Protein 7ZPY (pdb70)

Organism: NCBI:txid641809

Structure (mmCIF, N/CA/C/O backbone):
data_7ZPY
#
_entry.id   7ZPY
#
_cell.length_a   38.850
_cell.length_b   122.210
_cell.length_c   123.600
_cell.angle_alpha   90.000
_cell.angle_beta   90.000
_cell.angle_gamma   90.000
#
_symmetry.space_group_name_H-M   'P 21 21 21'
#
loop_
_entity.id
_entity.type
_entity.pdbx_description
1 polymer 'Polymerase acidic protein'
2 polymer 'Peptide inhibitor (ASP-TYR-ASN-PRO-TYR-LEU-LEU-TYR-LEU-LYS)'
3 non-polymer METHOXY-ETHOXYL
4 water water
#
loop_
_atom_site.group_PDB
_atom_site.id
_atom_site.type_symbol
_atom_site.label_atom_id
_atom_site.label_alt_id
_atom_site.label_comp_id
_atom_site.label_asym_id
_atom_site.label_entity_id
_atom_site.label_seq_id
_atom_site.pdbx_PDB_ins_code
_atom_site.Cartn_x
_atom_site.Cartn_y
_atom_site.Cartn_z
_atom_site.occupancy
_atom_site.B_iso_or_equiv
_atom_site.auth_seq_id
_atom_site.auth_comp_id
_atom_site.auth_asym_id
_atom_site.auth_atom_id
_atom_site.pdbx_PDB_model_num
ATOM 1 N N . SER A 1 1 ? 18.654 -26.751 60.781 1.00 59.88 256 SER A N 1
ATOM 2 C CA . SER A 1 1 ? 17.916 -25.625 60.144 1.00 56.50 256 SER A CA 1
ATOM 3 C C . SER A 1 1 ? 16.759 -25.191 61.047 1.00 50.85 256 SER A C 1
ATOM 4 O O . SER A 1 1 ? 16.260 -26.036 61.819 1.00 57.66 256 SER A O 1
ATOM 7 N N . ILE A 1 2 ? 16.324 -23.939 60.926 1.00 43.30 257 ILE A N 1
ATOM 8 C CA . ILE A 1 2 ? 15.115 -23.431 61.635 1.00 40.71 257 ILE A CA 1
ATOM 9 C C . ILE A 1 2 ? 13.892 -24.110 61.008 1.00 38.66 257 ILE A C 1
ATOM 10 O O . ILE A 1 2 ? 14.022 -24.637 59.883 1.00 36.53 257 ILE A O 1
ATOM 15 N N . GLU A 1 3 ? 12.771 -24.143 61.736 1.00 34.31 258 GLU A N 1
ATOM 16 C CA A GLU A 1 3 ? 11.495 -24.727 61.248 0.50 35.33 258 GLU A CA 1
ATOM 17 C CA B GLU A 1 3 ? 11.479 -24.703 61.261 0.50 34.86 258 GLU A CA 1
ATOM 18 C C . GLU A 1 3 ? 11.141 -24.051 59.925 1.00 34.94 258 GLU A C 1
ATOM 19 O O . GLU A 1 3 ? 11.310 -22.847 59.790 1.00 34.02 258 GLU A O 1
ATOM 30 N N . PRO A 1 4 ? 10.694 -24.810 58.895 1.00 35.61 259 PRO A N 1
ATOM 31 C CA . PRO A 1 4 ? 10.276 -24.216 57.619 1.00 34.72 259 PRO A CA 1
ATOM 32 C C . PRO A 1 4 ? 9.331 -23.000 57.690 1.00 35.37 259 PRO A C 1
ATOM 33 O O . PRO A 1 4 ? 9.533 -22.084 56.935 1.00 36.58 259 PRO A O 1
ATOM 37 N N . PHE A 1 5 ? 8.352 -22.958 58.601 1.00 35.10 260 PHE A N 1
ATOM 38 C CA . PHE A 1 5 ? 7.417 -21.797 58.690 1.00 33.60 260 PHE A CA 1
ATOM 39 C C . PHE A 1 5 ? 8.161 -20.506 59.078 1.00 33.17 260 PHE A C 1
ATOM 40 O O . PHE A 1 5 ? 7.605 -19.422 58.832 1.00 34.58 260 PHE A O 1
ATOM 48 N N . LEU A 1 6 ? 9.359 -20.592 59.667 1.00 32.46 261 LEU A N 1
ATOM 49 C CA . LEU A 1 6 ? 10.141 -19.398 60.100 1.00 34.64 261 LEU A CA 1
ATOM 50 C C . LEU A 1 6 ? 11.049 -18.886 58.973 1.00 35.33 261 LEU A C 1
ATOM 51 O O . LEU A 1 6 ? 11.590 -17.768 59.115 1.00 33.76 261 LEU A O 1
ATOM 56 N N . ARG A 1 7 ? 11.275 -19.693 57.939 1.00 35.88 262 ARG A N 1
ATOM 57 C CA . ARG A 1 7 ? 12.184 -19.323 56.819 1.00 39.48 262 ARG A CA 1
ATOM 58 C C . ARG A 1 7 ? 11.553 -18.189 56.019 1.00 38.55 262 ARG A C 1
ATOM 59 O O . ARG A 1 7 ? 10.331 -18.245 55.775 1.00 36.39 262 ARG A O 1
ATOM 67 N N . THR A 1 8 ? 12.350 -17.193 55.626 1.00 38.85 263 THR A N 1
ATOM 68 C CA . THR A 1 8 ? 11.780 -15.981 54.984 1.00 39.44 263 THR A CA 1
ATOM 69 C C . THR A 1 8 ? 11.795 -16.169 53.460 1.00 39.61 263 THR A C 1
ATOM 70 O O . THR A 1 8 ? 12.862 -16.456 52.907 1.00 42.62 263 THR A O 1
ATOM 74 N N . THR A 1 9 ? 10.624 -16.017 52.851 1.00 38.05 264 THR A N 1
ATOM 75 C CA . THR A 1 9 ? 10.405 -16.054 51.382 1.00 46.71 264 THR A CA 1
ATOM 76 C C . THR A 1 9 ? 10.375 -14.617 50.866 1.00 42.80 264 THR A C 1
ATOM 77 O O . THR A 1 9 ? 9.479 -13.860 51.221 1.00 40.73 264 THR A O 1
ATOM 81 N N . PRO A 1 10 ? 11.360 -14.185 50.047 1.00 39.43 265 PRO A N 1
ATOM 82 C CA . PRO A 1 10 ? 11.338 -12.834 49.474 1.00 40.27 265 PRO A CA 1
ATOM 83 C C . PRO A 1 10 ? 10.011 -12.537 48.748 1.00 39.48 265 PRO A C 1
ATOM 84 O O . PRO A 1 10 ? 9.607 -13.328 47.922 1.00 38.51 265 PRO A O 1
ATOM 88 N N . ARG A 1 11 ? 9.338 -11.451 49.148 1.00 40.29 266 ARG A N 1
ATOM 89 C CA . ARG A 1 11 ? 8.075 -10.945 48.536 1.00 41.74 266 ARG A CA 1
ATOM 90 C C . ARG A 1 11 ? 8.353 -10.177 47.237 1.00 41.20 266 ARG A C 1
ATOM 91 O O . ARG A 1 11 ? 9.480 -9.776 46.945 1.00 35.35 266 ARG A O 1
ATOM 99 N N . PRO A 1 12 ? 7.328 -9.941 46.391 1.00 42.97 267 PRO A N 1
ATOM 100 C CA . PRO A 1 12 ? 7.516 -9.121 45.188 1.00 40.11 267 PRO A CA 1
ATOM 101 C C . PRO A 1 12 ? 7.950 -7.703 45.559 1.00 37.84 267 PRO A C 1
ATOM 102 O O . PRO A 1 12 ? 7.576 -7.233 46.629 1.00 37.50 267 PRO A O 1
ATOM 106 N N . LEU A 1 13 ? 8.723 -7.057 44.684 1.00 38.02 268 LEU A N 1
ATOM 107 C CA . LEU A 1 13 ? 8.918 -5.587 44.742 1.00 36.38 268 LEU A CA 1
ATOM 108 C C . LEU A 1 13 ? 7.548 -4.913 44.557 1.00 36.10 268 LEU A C 1
ATOM 109 O O . LEU A 1 13 ? 6.754 -5.392 43.733 1.00 34.78 268 LEU A O 1
ATOM 114 N N . ARG A 1 14 ? 7.297 -3.845 45.310 1.00 38.98 269 ARG A N 1
ATOM 115 C CA . ARG A 1 14 ? 6.083 -3.001 45.165 1.00 43.28 269 ARG A CA 1
ATOM 116 C C . ARG A 1 14 ? 6.360 -1.838 44.209 1.00 41.93 269 ARG A C 1
ATOM 117 O O . ARG A 1 14 ? 7.226 -1.013 44.513 1.00 40.04 269 ARG A O 1
ATOM 125 N N . LEU A 1 15 ? 5.637 -1.792 43.094 1.00 46.20 270 LEU A N 1
ATOM 126 C CA . LEU A 1 15 ? 5.692 -0.660 42.129 1.00 48.09 270 LEU A CA 1
ATOM 127 C C . LEU A 1 15 ? 4.623 0.355 42.518 1.00 48.33 270 LEU A C 1
ATOM 128 O O . LEU A 1 15 ? 3.515 -0.030 42.881 1.00 48.18 270 LEU A O 1
ATOM 133 N N . PRO A 1 16 ? 4.900 1.676 42.443 1.00 49.34 271 PRO A N 1
ATOM 134 C CA . PRO A 1 16 ? 3.917 2.677 42.848 1.00 52.07 271 PRO A CA 1
ATOM 135 C C . PRO A 1 16 ? 2.749 2.759 41.855 1.00 50.15 271 PRO A C 1
ATOM 136 O O . PRO A 1 16 ? 2.918 2.413 40.697 1.00 48.41 271 PRO A O 1
ATOM 140 N N . ASP A 1 17 ? 1.575 3.136 42.359 1.00 55.26 272 ASP A N 1
ATOM 141 C CA A ASP A 1 17 ? 0.375 3.390 41.517 0.50 53.29 272 ASP A CA 1
ATOM 142 C CA B ASP A 1 17 ? 0.358 3.399 41.546 0.50 53.76 272 ASP A CA 1
ATOM 143 C C . ASP A 1 17 ? 0.419 4.857 41.083 1.00 53.54 272 ASP A C 1
ATOM 144 O O . ASP A 1 17 ? 1.086 5.651 41.761 1.00 53.69 272 ASP A O 1
ATOM 153 N N . GLY A 1 18 ? -0.255 5.185 39.986 1.00 51.66 273 GLY A N 1
ATOM 154 C CA . GLY A 1 18 ? -0.268 6.560 39.456 1.00 49.52 273 GLY A CA 1
ATOM 155 C C . GLY A 1 18 ? -0.602 6.564 37.972 1.00 46.04 273 GLY A C 1
ATOM 156 O O . GLY A 1 18 ? -0.844 5.513 37.384 1.00 48.15 273 GLY A O 1
ATOM 157 N N . PRO A 1 19 ? -0.669 7.751 37.340 1.00 47.25 274 PRO A N 1
ATOM 158 C CA . PRO A 1 19 ? -0.923 7.837 35.899 1.00 46.61 274 PRO A CA 1
ATOM 159 C C . PRO A 1 19 ? 0.123 7.030 35.111 1.00 41.92 274 PRO A C 1
ATOM 160 O O . PRO A 1 19 ? 1.257 6.961 35.553 1.00 43.37 274 PRO A O 1
ATOM 164 N N . LEU A 1 20 ? -0.251 6.435 33.981 1.00 38.94 275 LEU A N 1
ATOM 165 C CA . LEU A 1 20 ? 0.706 5.677 33.121 1.00 40.06 275 LEU A CA 1
ATOM 166 C C . LEU A 1 20 ? 1.910 6.558 32.743 1.00 37.44 275 LEU A C 1
ATOM 167 O O . LEU A 1 20 ? 1.720 7.783 32.511 1.00 35.04 275 LEU A O 1
ATOM 172 N N . CYS A 1 21 ? 3.118 5.968 32.683 1.00 34.02 276 CYS A N 1
ATOM 173 C CA . CYS A 1 21 ? 4.374 6.719 32.412 1.00 35.65 276 CYS A CA 1
ATOM 174 C C . CYS A 1 21 ? 4.396 7.163 30.932 1.00 33.55 276 CYS A C 1
ATOM 175 O O . CYS A 1 21 ? 3.760 6.485 30.113 1.00 33.31 276 CYS A O 1
ATOM 178 N N . HIS A 1 22 ? 5.165 8.216 30.626 1.00 33.85 277 HIS A N 1
ATOM 179 C CA . HIS A 1 22 ? 5.308 8.860 29.288 1.00 33.06 277 HIS A CA 1
ATOM 180 C C . HIS A 1 22 ? 6.706 8.619 28.691 1.00 35.12 277 HIS A C 1
ATOM 181 O O . HIS A 1 22 ? 7.660 8.391 29.457 1.00 32.69 277 HIS A O 1
ATOM 188 N N . GLN A 1 23 ? 6.834 8.726 27.365 1.00 32.52 278 GLN A N 1
ATOM 189 C CA . GLN A 1 23 ? 8.130 8.583 26.650 1.00 31.41 278 GLN A CA 1
ATOM 190 C C . GLN A 1 23 ? 9.064 9.694 27.128 1.00 29.89 278 GLN A C 1
ATOM 191 O O . GLN A 1 23 ? 8.605 10.833 27.259 1.00 32.52 278 GLN A O 1
ATOM 197 N N . ARG A 1 24 ? 10.326 9.372 27.416 1.00 31.54 279 ARG A N 1
ATOM 198 C CA A ARG A 1 24 ? 11.321 10.370 27.888 0.50 34.68 279 ARG A CA 1
ATOM 199 C CA B ARG A 1 24 ? 11.305 10.408 27.838 0.50 34.01 279 ARG A CA 1
ATOM 200 C C . ARG A 1 24 ? 12.668 10.152 27.182 1.00 34.23 279 ARG A C 1
ATOM 201 O O . ARG A 1 24 ? 13.660 10.712 27.648 1.00 37.84 279 ARG A O 1
ATOM 216 N N . SER A 1 25 ? 12.702 9.370 26.109 1.00 34.48 280 SER A N 1
ATOM 217 C CA . SER A 1 25 ? 13.947 9.187 25.316 1.00 34.24 280 SER A CA 1
ATOM 218 C C . SER A 1 25 ? 14.303 10.525 24.643 1.00 31.89 280 SER A C 1
ATOM 219 O O . SER A 1 25 ? 13.421 11.404 24.567 1.00 33.53 280 SER A O 1
ATOM 222 N N . LYS A 1 26 ? 15.549 10.710 24.196 1.00 30.19 281 LYS A N 1
ATOM 223 C CA . LYS A 1 26 ? 15.995 11.989 23.571 1.00 32.16 281 LYS A CA 1
ATOM 224 C C . LYS A 1 26 ? 15.571 12.015 22.099 1.00 29.80 281 LYS A C 1
ATOM 225 O O . LYS A 1 26 ? 15.594 13.104 21.484 1.00 30.18 281 LYS A O 1
ATOM 231 N N . PHE A 1 27 ? 15.219 10.854 21.568 1.00 31.10 282 PHE A N 1
ATOM 232 C CA . PHE A 1 27 ? 14.705 10.658 20.189 1.00 30.09 282 PHE A CA 1
ATOM 233 C C . PHE A 1 27 ? 13.744 9.475 20.213 1.00 32.77 282 PHE A C 1
ATOM 234 O O . PHE A 1 27 ? 13.742 8.710 21.210 1.00 30.32 282 PHE A O 1
ATOM 242 N N . LEU A 1 28 ? 12.932 9.353 19.162 1.00 29.64 283 LEU A N 1
ATOM 243 C CA . LEU A 1 28 ? 11.979 8.238 18.987 1.00 30.91 283 LEU A CA 1
ATOM 244 C C . LEU A 1 28 ? 12.765 6.939 18.843 1.00 28.44 283 LEU A C 1
ATOM 245 O O . LEU A 1 28 ? 13.900 6.956 18.287 1.00 28.33 283 LEU A O 1
ATOM 250 N N . LEU A 1 29 ? 12.142 5.842 19.269 1.00 29.09 284 LEU A N 1
ATOM 251 C CA . LEU A 1 29 ? 12.731 4.485 19.169 1.00 30.13 284 LEU A CA 1
ATOM 252 C C . LEU A 1 29 ? 11.880 3.665 18.203 1.00 30.85 284 LEU A C 1
ATOM 253 O O . LEU A 1 29 ? 12.036 3.915 17.005 1.00 29.98 284 LEU A O 1
ATOM 258 N N . MET A 1 30 ? 10.969 2.793 18.658 1.00 32.85 285 MET A N 1
ATOM 259 C CA . MET A 1 30 ? 10.165 1.957 17.726 1.00 33.79 285 MET A CA 1
ATOM 260 C C . MET A 1 30 ? 9.333 2.841 16.772 1.00 32.07 285 MET A C 1
ATOM 261 O O . MET A 1 30 ? 8.965 2.341 15.724 1.00 30.20 285 MET A O 1
ATOM 266 N N . ASP A 1 31 ? 9.015 4.086 17.127 1.00 30.62 286 ASP A N 1
ATOM 267 C CA . ASP A 1 31 ? 8.062 4.923 16.348 1.00 31.93 286 ASP A CA 1
ATOM 268 C C . ASP A 1 31 ? 8.767 5.712 15.241 1.00 31.67 286 ASP A C 1
ATOM 269 O O . ASP A 1 31 ? 8.063 6.331 14.441 1.00 31.29 286 ASP A O 1
ATOM 274 N N . ALA A 1 32 ? 10.099 5.686 15.174 1.00 31.57 287 ALA A N 1
ATOM 275 C CA . ALA A 1 32 ? 10.856 6.482 14.184 1.00 30.38 287 ALA A CA 1
ATOM 276 C C . ALA A 1 32 ? 10.438 6.068 12.766 1.00 30.31 287 ALA A C 1
ATOM 277 O O . ALA A 1 32 ? 9.987 4.933 12.543 1.00 32.71 287 ALA A O 1
ATOM 279 N N . LEU A 1 33 ? 10.581 6.974 11.821 1.00 30.17 288 LEU A N 1
ATOM 280 C CA . LEU A 1 33 ? 10.434 6.680 10.378 1.00 29.93 288 LEU A CA 1
ATOM 281 C C . LEU A 1 33 ? 11.596 7.344 9.656 1.00 30.49 288 LEU A C 1
ATOM 282 O O . LEU A 1 33 ? 11.898 8.521 9.980 1.00 30.59 288 LEU A O 1
ATOM 287 N N . LYS A 1 34 ? 12.219 6.589 8.754 1.00 30.94 289 LYS A N 1
ATOM 288 C CA . LYS A 1 34 ? 13.403 6.999 7.965 1.00 32.23 289 LYS A CA 1
ATOM 289 C C . LYS A 1 34 ? 12.943 7.366 6.548 1.00 31.36 289 LYS A C 1
ATOM 290 O O . LYS A 1 34 ? 12.217 6.579 5.951 1.00 28.19 289 LYS A O 1
ATOM 296 N N . LEU A 1 35 ? 13.341 8.534 6.054 1.00 29.13 290 LEU A N 1
ATOM 297 C CA . LEU A 1 35 ? 13.378 8.842 4.604 1.00 29.95 290 LEU A CA 1
ATOM 298 C C . LEU A 1 35 ? 14.825 8.614 4.174 1.00 31.89 290 LEU A C 1
ATOM 299 O O . LEU A 1 35 ? 15.702 9.156 4.856 1.00 29.96 290 LEU A O 1
ATOM 304 N N . SER A 1 36 ? 15.060 7.750 3.178 1.00 33.32 291 SER A N 1
ATOM 305 C CA . SER A 1 36 ? 16.426 7.227 2.888 1.00 33.32 291 SER A CA 1
ATOM 306 C C . SER A 1 36 ? 16.817 7.403 1.414 1.00 37.37 291 SER A C 1
ATOM 307 O O . SER A 1 36 ? 15.927 7.408 0.556 1.00 33.93 291 SER A O 1
ATOM 310 N N . ILE A 1 37 ? 18.122 7.544 1.170 1.00 37.50 292 ILE A N 1
ATOM 311 C CA . ILE A 1 37 ? 18.743 7.606 -0.189 1.00 42.81 292 ILE A CA 1
ATOM 312 C C . ILE A 1 37 ? 19.837 6.545 -0.236 1.00 43.00 292 ILE A C 1
ATOM 313 O O . ILE A 1 37 ? 20.467 6.263 0.806 1.00 39.01 292 ILE A O 1
ATOM 318 N N . GLU A 1 38 ? 20.073 6.012 -1.424 1.00 48.88 293 GLU A N 1
ATOM 319 C CA . GLU A 1 38 ? 21.145 5.027 -1.674 1.00 54.57 293 GLU A CA 1
ATOM 320 C C . GLU A 1 38 ? 22.425 5.801 -2.003 1.00 51.30 293 GLU A C 1
ATOM 321 O O . GLU A 1 38 ? 22.397 6.602 -2.944 1.00 54.81 293 GLU A O 1
ATOM 327 N N . ASP A 1 39 ? 23.470 5.627 -1.192 1.00 55.78 294 ASP A N 1
ATOM 328 C CA . ASP A 1 39 ? 24.728 6.414 -1.273 1.00 60.05 294 ASP A CA 1
ATOM 329 C C . ASP A 1 39 ? 25.452 6.063 -2.566 1.00 64.32 294 ASP A C 1
ATOM 330 O O . ASP A 1 39 ? 25.451 4.905 -2.982 1.00 56.47 294 ASP A O 1
ATOM 335 N N . PRO A 1 40 ? 26.133 7.036 -3.210 1.00 75.46 295 PRO A N 1
ATOM 336 C CA . PRO A 1 40 ? 27.045 6.719 -4.308 1.00 81.34 295 PRO A CA 1
ATOM 337 C C . PRO A 1 40 ? 28.146 5.770 -3.807 1.00 84.38 295 PRO A C 1
ATOM 338 O O . PRO A 1 40 ? 28.452 5.796 -2.619 1.00 81.30 295 PRO A O 1
ATOM 342 N N . SER A 1 41 ? 28.709 4.943 -4.692 1.00 89.26 296 SER A N 1
ATOM 343 C CA . SER A 1 41 ? 29.877 4.083 -4.352 1.00 91.90 296 SER A CA 1
ATOM 344 C C . SER A 1 41 ? 31.066 4.986 -3.981 1.00 95.61 296 SER A C 1
ATOM 345 O O . SER A 1 41 ? 31.246 6.031 -4.652 1.00 94.17 296 SER A O 1
ATOM 347 N N . HIS A 1 42 ? 31.821 4.616 -2.936 1.00 93.36 297 HIS A N 1
ATOM 348 C CA . HIS A 1 42 ? 33.027 5.336 -2.433 1.00 91.60 297 HIS A CA 1
ATOM 349 C C . HIS A 1 42 ? 32.636 6.725 -1.909 1.00 87.12 297 HIS A C 1
ATOM 350 O O . HIS A 1 42 ? 33.474 7.632 -1.964 1.00 90.95 297 HIS A O 1
ATOM 357 N N . GLU A 1 43 ? 31.409 6.893 -1.413 1.00 87.31 298 GLU A N 1
ATOM 358 C CA . GLU A 1 43 ? 30.854 8.228 -1.054 1.00 86.78 298 GLU A CA 1
ATOM 359 C C . GLU A 1 43 ? 31.624 8.809 0.139 1.00 83.23 298 GLU A C 1
ATOM 360 O O . GLU A 1 43 ? 32.267 9.866 -0.035 1.00 90.55 298 GLU A O 1
ATOM 362 N N . GLY A 1 44 ? 31.554 8.135 1.291 1.00 72.47 299 GLY A N 1
ATOM 363 C CA . GLY A 1 44 ? 31.990 8.657 2.604 1.00 71.00 299 GLY A CA 1
ATOM 364 C C . GLY A 1 44 ? 30.835 9.287 3.368 1.00 67.77 299 GLY A C 1
ATOM 365 O O . GLY A 1 44 ? 29.699 8.772 3.261 1.00 70.47 299 GLY A O 1
ATOM 366 N N . GLU A 1 45 ? 31.103 10.354 4.125 1.00 61.84 300 GLU A N 1
ATOM 367 C CA . GLU A 1 45 ? 30.044 11.170 4.785 1.00 67.44 300 GLU A CA 1
ATOM 368 C C . GLU A 1 45 ? 29.823 12.434 3.942 1.00 66.12 300 GLU A C 1
ATOM 369 O O . GLU A 1 45 ? 30.818 13.139 3.649 1.00 62.78 300 GLU A O 1
ATOM 375 N N . GLY A 1 46 ? 28.575 12.680 3.527 1.00 62.04 301 GLY A N 1
ATOM 376 C CA . GLY A 1 46 ? 28.176 13.889 2.781 1.00 57.08 301 GLY A CA 1
ATOM 377 C C . GLY A 1 46 ? 27.968 15.064 3.720 1.00 51.43 301 GLY A C 1
ATOM 378 O O . GLY A 1 46 ? 28.189 14.905 4.930 1.00 49.24 301 GLY A O 1
ATOM 379 N N . ILE A 1 47 ? 27.549 16.202 3.171 1.00 47.29 302 ILE A N 1
ATOM 380 C CA . ILE A 1 47 ? 27.140 17.421 3.928 1.00 43.98 302 ILE A CA 1
ATOM 381 C C . ILE A 1 47 ? 25.764 17.114 4.516 1.00 41.32 302 ILE A C 1
ATOM 382 O O . ILE A 1 47 ? 24.858 16.780 3.760 1.00 35.57 302 ILE A O 1
ATOM 387 N N . PRO A 1 48 ? 25.573 17.120 5.856 1.00 37.21 303 PRO A N 1
ATOM 388 C CA . PRO A 1 48 ? 24.309 16.679 6.448 1.00 36.48 303 PRO A CA 1
ATOM 389 C C . PRO A 1 48 ? 23.042 17.319 5.863 1.00 33.12 303 PRO A C 1
ATOM 390 O O . PRO A 1 48 ? 22.100 16.602 5.606 1.00 32.46 303 PRO A O 1
ATOM 394 N N . LEU A 1 49 ? 23.042 18.633 5.661 1.00 32.88 304 LEU A N 1
ATOM 395 C CA . LEU A 1 49 ? 21.851 19.376 5.151 1.00 32.22 304 LEU A CA 1
ATOM 396 C C . LEU A 1 49 ? 21.558 19.013 3.684 1.00 34.36 304 LEU A C 1
ATOM 397 O O . LEU A 1 49 ? 20.353 19.056 3.291 1.00 35.35 304 LEU A O 1
ATOM 402 N N . TYR A 1 50 ? 22.588 18.664 2.913 1.00 34.26 305 TYR A N 1
ATOM 403 C CA . TYR A 1 50 ? 22.485 18.212 1.497 1.00 37.42 305 TYR A CA 1
ATOM 404 C C . TYR A 1 50 ? 21.851 16.820 1.489 1.00 32.96 305 TYR A C 1
ATOM 405 O O . TYR A 1 50 ? 20.940 16.582 0.695 1.00 35.38 305 TYR A O 1
ATOM 414 N N . ASP A 1 51 ? 22.316 15.927 2.362 1.00 32.15 306 ASP A N 1
ATOM 415 C CA . ASP A 1 51 ? 21.718 14.572 2.500 1.00 34.52 306 ASP A CA 1
ATOM 416 C C . ASP A 1 51 ? 20.257 14.703 2.962 1.00 33.42 306 ASP A C 1
ATOM 417 O O . ASP A 1 51 ? 19.405 14.013 2.381 1.00 33.85 306 ASP A O 1
ATOM 422 N N . ALA A 1 52 ? 19.982 15.592 3.923 1.00 31.40 307 ALA A N 1
ATOM 423 C CA . ALA A 1 52 ? 18.637 15.831 4.497 1.00 32.11 307 ALA A CA 1
ATOM 424 C C . ALA A 1 52 ? 17.646 16.176 3.379 1.00 30.87 307 ALA A C 1
ATOM 425 O O . ALA A 1 52 ? 16.570 15.557 3.309 1.00 32.79 307 ALA A O 1
ATOM 427 N N . ILE A 1 53 ? 18.000 17.131 2.526 1.00 31.44 308 ILE A N 1
ATOM 428 C CA . ILE A 1 53 ? 17.126 17.603 1.415 1.00 31.89 308 ILE A CA 1
ATOM 429 C C . ILE A 1 53 ? 16.918 16.448 0.425 1.00 31.25 308 ILE A C 1
ATOM 430 O O . ILE A 1 53 ? 15.744 16.180 0.072 1.00 31.51 308 ILE A O 1
ATOM 435 N N . LYS A 1 54 ? 17.985 15.735 0.051 1.00 30.72 309 LYS A N 1
ATOM 436 C CA . LYS A 1 54 ? 17.905 14.547 -0.862 1.00 31.99 309 LYS A CA 1
ATOM 437 C C . LYS A 1 54 ? 16.938 13.507 -0.286 1.00 32.56 309 LYS A C 1
ATOM 438 O O . LYS A 1 54 ? 16.065 13.004 -1.048 1.00 30.51 309 LYS A O 1
ATOM 444 N N . CYS A 1 55 ? 17.072 13.184 1.004 1.00 31.18 310 CYS A N 1
ATOM 445 C CA . CYS A 1 55 ? 16.162 12.232 1.698 1.00 31.94 310 CYS A CA 1
ATOM 446 C C . CYS A 1 55 ? 14.722 12.736 1.625 1.00 30.40 310 CYS A C 1
ATOM 447 O O . CYS A 1 55 ? 13.829 11.926 1.306 1.00 31.60 310 CYS A O 1
ATOM 450 N N . MET A 1 56 ? 14.482 14.024 1.870 1.00 31.17 311 MET A N 1
ATOM 451 C CA . MET A 1 56 ? 13.095 14.557 1.869 1.00 29.31 311 MET A CA 1
ATOM 452 C C . MET A 1 56 ? 12.473 14.468 0.459 1.00 32.35 311 MET A C 1
ATOM 453 O O . MET A 1 56 ? 11.234 14.238 0.354 1.00 30.20 311 MET A O 1
ATOM 458 N N . LYS A 1 57 ? 13.285 14.551 -0.596 1.00 29.08 312 LYS A N 1
ATOM 459 C CA . LYS A 1 57 ? 12.780 14.530 -2.000 1.00 32.50 312 LYS A CA 1
ATOM 460 C C . LYS A 1 57 ? 12.345 13.102 -2.387 1.00 33.65 312 LYS A C 1
ATOM 461 O O . LYS A 1 57 ? 11.628 12.960 -3.397 1.00 35.13 312 LYS A O 1
ATOM 467 N N . THR A 1 58 ? 12.744 12.070 -1.631 1.00 32.10 313 THR A N 1
ATOM 468 C CA . THR A 1 58 ? 12.290 10.671 -1.870 1.00 32.49 313 THR A CA 1
ATOM 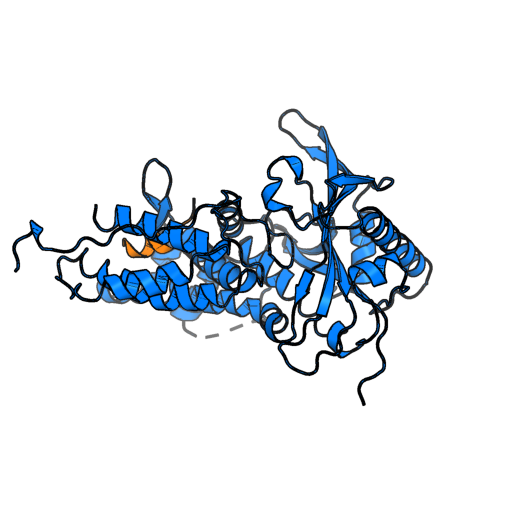469 C C . THR A 1 58 ? 10.858 10.464 -1.379 1.00 32.50 313 THR A C 1
ATOM 470 O O . THR A 1 58 ? 10.308 9.395 -1.678 1.00 34.69 313 THR A O 1
ATOM 474 N N . PHE A 1 59 ? 10.313 11.398 -0.597 1.00 34.86 314 PHE A N 1
ATOM 475 C CA . PHE A 1 59 ? 8.892 11.391 -0.153 1.00 32.58 314 PHE A CA 1
ATOM 476 C C . PHE A 1 59 ? 8.051 12.259 -1.086 1.00 32.29 314 PHE A C 1
ATOM 477 O O . PHE A 1 59 ? 8.348 13.452 -1.225 1.00 31.38 314 PHE A O 1
ATOM 485 N N . PHE A 1 60 ? 6.971 11.699 -1.644 1.00 33.39 315 PHE A N 1
ATOM 486 C CA . PHE A 1 60 ? 6.173 12.354 -2.710 1.00 32.74 315 PHE A CA 1
ATOM 487 C C . PHE A 1 60 ? 4.837 12.887 -2.181 1.00 32.95 315 PHE A C 1
ATOM 488 O O . PHE A 1 60 ? 4.045 13.353 -2.997 1.00 29.31 315 PHE A O 1
ATOM 496 N N . GLY A 1 61 ? 4.597 12.867 -0.864 1.00 31.18 316 GLY A N 1
ATOM 497 C CA . GLY A 1 61 ? 3.257 13.139 -0.333 1.00 31.80 316 GLY A CA 1
ATOM 498 C C . GLY A 1 61 ? 3.194 14.286 0.653 1.00 32.23 316 GLY A C 1
ATOM 499 O O . GLY A 1 61 ? 2.196 14.347 1.394 1.00 32.31 316 GLY A O 1
ATOM 500 N N . TRP A 1 62 ? 4.181 15.175 0.646 1.00 32.87 317 TRP A N 1
ATOM 501 C CA . TRP A 1 62 ? 4.184 16.377 1.515 1.00 31.76 317 TRP A CA 1
ATOM 502 C C . TRP A 1 62 ? 2.892 17.167 1.305 1.00 33.31 317 TRP A C 1
ATOM 503 O O . TRP A 1 62 ? 2.487 17.318 0.148 1.00 33.69 317 TRP A O 1
ATOM 514 N N . LYS A 1 63 ? 2.332 17.716 2.381 1.00 30.29 318 LYS A N 1
ATOM 515 C CA . LYS A 1 63 ? 1.142 18.599 2.318 1.00 32.32 318 LYS A CA 1
ATOM 516 C C . LYS A 1 63 ? 1.271 19.693 3.389 1.00 35.33 318 LYS A C 1
ATOM 517 O O . LYS A 1 63 ? 2.199 19.605 4.248 1.00 35.53 318 LYS A O 1
ATOM 523 N N . GLU A 1 64 ? 0.381 20.685 3.347 1.00 31.33 319 GLU A N 1
ATOM 524 C CA . GLU A 1 64 ? 0.273 21.755 4.371 1.00 34.75 319 GLU A CA 1
ATOM 525 C C . GLU A 1 64 ? 0.204 21.116 5.758 1.00 31.69 319 GLU A C 1
ATOM 526 O O . GLU A 1 64 ? -0.671 20.285 6.015 1.00 30.51 319 GLU A O 1
ATOM 532 N N . PRO A 1 65 ? 1.126 21.443 6.686 1.00 33.52 320 PRO A N 1
ATOM 533 C CA . PRO A 1 65 ? 1.082 20.850 8.027 1.00 33.30 320 PRO A CA 1
ATOM 534 C C . PRO A 1 65 ? -0.087 21.359 8.886 1.00 31.41 320 PRO A C 1
ATOM 535 O O . PRO A 1 65 ? -0.478 22.531 8.757 1.00 30.20 320 PRO A O 1
ATOM 539 N N . ASN A 1 66 ? -0.626 20.469 9.727 1.00 32.87 321 ASN A N 1
ATOM 540 C CA . ASN A 1 66 ? -1.671 20.797 10.731 1.00 31.82 321 ASN A CA 1
ATOM 541 C C . ASN A 1 66 ? -1.408 20.076 12.061 1.00 31.09 321 ASN A C 1
ATOM 542 O O . ASN A 1 66 ? -0.936 18.932 12.065 1.00 35.14 321 AS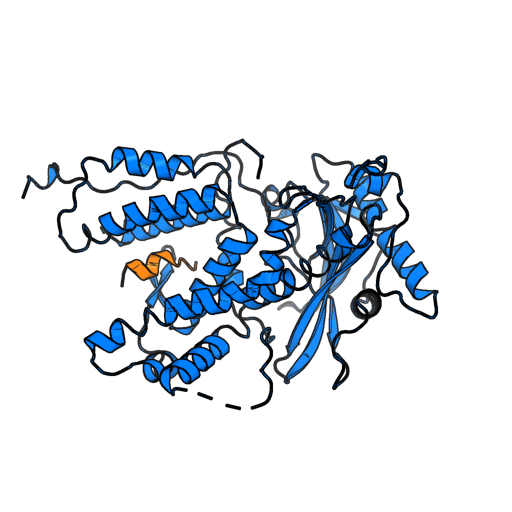N A O 1
ATOM 547 N N . ILE A 1 67 ? -1.757 20.737 13.157 1.00 30.60 322 ILE A N 1
ATOM 548 C CA . ILE A 1 67 ? -1.787 20.135 14.517 1.00 28.81 322 ILE A CA 1
ATOM 549 C C . ILE A 1 67 ? -2.874 19.064 14.567 1.00 31.49 322 ILE A C 1
ATOM 550 O O . ILE A 1 67 ? -4.051 19.390 14.297 1.00 29.72 322 ILE A O 1
ATOM 555 N N . VAL A 1 68 ? -2.532 17.831 14.944 1.00 29.21 323 VAL A N 1
ATOM 556 C CA . VAL A 1 68 ? -3.556 16.758 15.121 1.00 29.47 323 VAL A CA 1
ATOM 557 C C . VAL A 1 68 ? -3.543 16.238 16.559 1.00 31.86 323 VAL A C 1
ATOM 558 O O . VAL A 1 68 ? -4.530 15.599 16.926 1.00 30.51 323 VAL A O 1
ATOM 562 N N . LYS A 1 69 ? -2.490 16.491 17.348 1.00 30.24 324 LYS A N 1
ATOM 563 C CA . LYS A 1 69 ? -2.485 16.100 18.787 1.00 30.43 324 LYS A CA 1
ATOM 564 C C . LYS A 1 69 ? -1.767 17.184 19.582 1.00 32.16 324 LYS A C 1
ATOM 565 O O . LYS A 1 69 ? -0.521 17.231 19.642 1.00 30.50 324 LYS A O 1
ATOM 571 N N . PRO A 1 70 ? -2.521 18.126 20.187 1.00 29.34 325 PRO A N 1
ATOM 572 C CA . PRO A 1 70 ? -1.884 19.201 20.936 1.00 30.96 325 PRO A CA 1
ATOM 573 C C . PRO A 1 70 ? -1.004 18.667 22.079 1.00 32.39 325 PRO A C 1
ATOM 574 O O . PRO A 1 70 ? -1.336 17.662 22.699 1.00 31.89 325 PRO A O 1
ATOM 578 N N . HIS A 1 71 ? 0.100 19.368 22.319 1.00 32.14 326 HIS A N 1
ATOM 579 C CA . HIS A 1 71 ? 0.846 19.342 23.592 1.00 35.38 326 HIS A CA 1
ATOM 580 C C . HIS A 1 71 ? 0.022 20.105 24.642 1.00 35.29 326 HIS A C 1
ATOM 581 O O . HIS A 1 71 ? -0.206 21.318 24.461 1.00 35.10 326 HIS A O 1
ATOM 588 N N . GLU A 1 72 ? -0.441 19.407 25.676 1.00 39.53 327 GLU A N 1
ATOM 589 C CA . GLU A 1 72 ? -1.353 19.962 26.717 1.00 43.27 327 GLU A CA 1
ATOM 590 C C . GLU A 1 72 ? -0.676 21.152 27.406 1.00 42.05 327 GLU A C 1
ATOM 591 O O . GLU A 1 72 ? -1.348 22.172 27.578 1.00 43.38 327 GLU A O 1
ATOM 597 N N . LYS A 1 73 ? 0.622 21.069 27.715 1.00 43.18 328 LYS A N 1
ATOM 598 C CA . LYS A 1 73 ? 1.334 22.129 28.487 1.00 44.30 328 LYS A CA 1
ATOM 599 C C . LYS A 1 73 ? 2.180 23.029 27.573 1.00 50.93 328 LYS A C 1
ATOM 600 O O . LYS A 1 73 ? 3.210 23.572 28.065 1.00 56.48 328 LYS A O 1
ATOM 603 N N . GLY A 1 74 ? 1.778 23.213 26.309 1.00 45.06 329 GLY A N 1
ATOM 604 C CA . GLY A 1 74 ? 2.572 23.974 25.327 1.00 41.50 329 GLY A CA 1
ATOM 605 C C . GLY A 1 74 ? 1.738 25.000 24.592 1.00 38.74 329 GLY A C 1
ATOM 606 O O . GLY A 1 74 ? 0.515 24.987 24.737 1.00 39.17 329 GLY A O 1
ATOM 607 N N . ILE A 1 75 ? 2.405 25.877 23.846 1.00 39.23 330 ILE A N 1
ATOM 608 C CA . ILE A 1 75 ? 1.782 26.827 22.879 1.00 38.59 330 ILE A CA 1
ATOM 609 C C . ILE A 1 75 ? 1.869 26.170 21.496 1.00 35.17 330 ILE A C 1
ATOM 610 O O . ILE A 1 75 ? 2.919 26.244 20.850 1.00 34.24 330 ILE A O 1
ATOM 615 N N . ASN A 1 76 ? 0.803 25.484 21.096 1.00 30.01 331 ASN A N 1
ATOM 616 C CA . ASN A 1 76 ? 0.816 24.546 19.946 1.00 31.91 331 ASN A CA 1
ATOM 617 C C . ASN A 1 76 ? 1.072 25.283 18.627 1.00 32.47 331 ASN A C 1
ATOM 618 O O . ASN A 1 76 ? 1.809 24.753 17.784 1.00 32.37 331 ASN A O 1
ATOM 623 N N . PRO 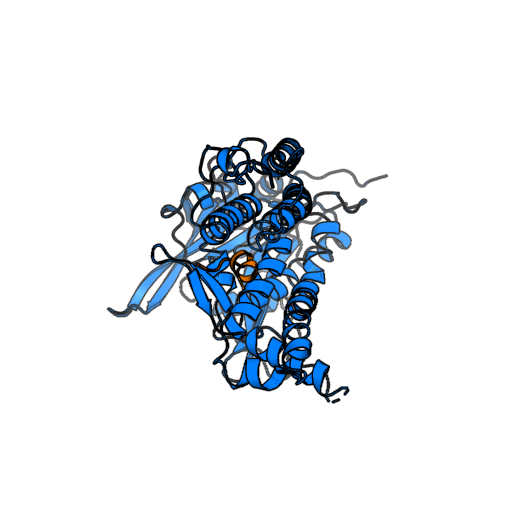A 1 77 ? 0.551 26.514 18.389 1.00 35.76 332 PRO A N 1
ATOM 624 C CA . PRO A 1 77 ? 0.895 27.253 17.164 1.00 33.85 332 PRO A CA 1
ATOM 625 C C . PRO A 1 77 ? 2.411 27.498 17.030 1.00 31.81 332 PRO A C 1
ATOM 626 O O . PRO A 1 77 ? 2.908 27.569 15.916 1.00 30.75 332 PRO A O 1
ATOM 630 N N . ASN A 1 78 ? 3.143 27.598 18.140 1.00 28.96 333 ASN A N 1
ATOM 631 C CA . ASN A 1 78 ? 4.620 27.795 18.057 1.00 29.54 333 ASN A CA 1
ATOM 632 C C . ASN A 1 78 ? 5.312 26.558 17.454 1.00 28.43 333 ASN A C 1
ATOM 633 O O . ASN A 1 78 ? 6.323 26.747 16.750 1.00 29.82 333 ASN A O 1
ATOM 638 N N . TYR A 1 79 ? 4.831 25.346 17.742 1.00 30.20 334 TYR A N 1
ATOM 639 C CA . TYR A 1 79 ? 5.394 24.086 17.190 1.00 31.04 334 TYR A CA 1
ATOM 640 C C . TYR A 1 79 ? 5.130 24.046 15.684 1.00 30.21 334 TYR A C 1
ATOM 641 O O . TYR A 1 79 ? 6.028 23.693 14.928 1.00 29.01 334 TYR A O 1
ATOM 650 N N . LEU A 1 80 ? 3.899 24.368 15.280 1.00 28.92 335 LEU A N 1
ATOM 651 C CA . LEU A 1 80 ? 3.498 24.389 13.853 1.00 32.13 335 LEU A CA 1
ATOM 652 C C . LEU A 1 80 ? 4.345 25.435 13.113 1.00 32.57 335 LEU A C 1
ATOM 653 O O . LEU A 1 80 ? 4.883 25.100 12.045 1.00 32.96 335 LEU A O 1
ATOM 658 N N . MET A 1 81 ? 4.533 26.624 13.692 1.00 32.93 336 MET A N 1
ATOM 659 C CA . MET A 1 81 ? 5.334 27.699 13.062 1.00 35.61 336 MET A CA 1
ATOM 660 C C . MET A 1 81 ? 6.804 27.265 12.990 1.00 32.57 336 MET A C 1
ATOM 661 O O . MET A 1 81 ? 7.451 27.585 11.997 1.00 31.75 336 MET A O 1
ATOM 666 N N . ALA A 1 82 ? 7.305 26.555 13.998 1.00 30.46 337 ALA A N 1
ATOM 667 C CA . ALA A 1 82 ? 8.710 26.103 14.036 1.00 29.56 337 ALA A CA 1
ATOM 668 C C . ALA A 1 82 ? 8.972 25.173 12.842 1.00 30.14 337 ALA A C 1
ATOM 669 O O . ALA A 1 82 ? 10.010 25.331 12.188 1.00 32.37 337 ALA A O 1
ATOM 671 N N . TRP A 1 83 ? 8.088 24.220 12.600 1.00 27.96 338 TRP A N 1
ATOM 672 C CA . TRP A 1 83 ? 8.206 23.267 11.466 1.00 29.83 338 TRP A CA 1
ATOM 673 C C . TRP A 1 83 ? 8.148 24.033 10.143 1.00 28.11 338 TRP A C 1
ATOM 674 O O . TRP A 1 83 ? 8.998 23.756 9.296 1.00 30.59 338 TRP A O 1
ATOM 685 N N . LYS A 1 84 ? 7.211 24.974 9.977 1.00 31.23 339 LYS A N 1
ATOM 686 C CA A LYS A 1 84 ? 7.099 25.766 8.722 0.50 31.71 339 LYS A CA 1
ATOM 687 C CA B LYS A 1 84 ? 7.100 25.761 8.718 0.50 31.36 339 LYS A CA 1
ATOM 688 C C . LYS A 1 84 ? 8.394 26.564 8.504 1.00 30.44 339 LYS A C 1
ATOM 689 O O . LYS A 1 84 ? 8.787 26.732 7.342 1.00 30.26 339 LYS A O 1
ATOM 700 N N . GLN A 1 85 ? 9.013 27.054 9.583 1.00 28.15 340 GLN A N 1
ATOM 701 C CA . GLN A 1 85 ? 10.301 27.806 9.523 1.00 31.16 340 GLN A CA 1
ATOM 702 C C . GLN A 1 85 ? 11.442 26.876 9.094 1.00 29.76 340 GLN A C 1
ATOM 703 O O . GLN A 1 85 ? 12.310 27.321 8.268 1.00 27.35 340 GLN A O 1
ATOM 709 N N . VAL A 1 86 ? 11.468 25.628 9.586 1.00 27.53 341 VAL A N 1
ATOM 710 C CA . VAL A 1 86 ? 12.499 24.640 9.153 1.00 28.63 341 VAL A CA 1
ATOM 711 C C . VAL A 1 86 ? 12.341 24.465 7.636 1.00 28.71 341 VAL A C 1
ATOM 712 O O . VAL A 1 86 ? 13.348 24.559 6.942 1.00 26.88 341 VAL A O 1
ATOM 716 N N . LEU A 1 87 ? 11.117 24.296 7.122 1.00 26.93 342 LEU A N 1
ATOM 717 C CA . LEU A 1 87 ? 10.910 24.073 5.660 1.00 28.92 342 LEU A CA 1
ATOM 718 C C . LEU A 1 87 ? 11.336 25.323 4.877 1.00 29.69 342 LEU A C 1
ATOM 719 O O . LEU A 1 87 ? 11.889 25.162 3.798 1.00 31.66 342 LEU A O 1
ATOM 724 N N . ALA A 1 88 ? 11.034 26.521 5.379 1.00 30.21 343 ALA A N 1
ATOM 725 C CA . ALA A 1 88 ? 11.387 27.791 4.702 1.00 30.68 343 ALA A CA 1
ATOM 726 C C . ALA A 1 88 ? 12.911 27.944 4.689 1.00 31.07 343 ALA A C 1
ATOM 727 O O . ALA A 1 88 ? 13.468 28.352 3.646 1.00 32.21 343 ALA A O 1
ATOM 729 N N . GLU A 1 89 ? 13.593 27.569 5.770 1.00 30.68 344 GLU A N 1
ATOM 730 C CA . GLU A 1 89 ? 15.075 27.706 5.831 1.00 31.60 344 GLU A CA 1
ATOM 731 C C . GLU A 1 89 ? 15.746 26.649 4.948 1.00 32.82 344 GLU A C 1
ATOM 732 O O . GLU A 1 89 ? 16.821 26.966 4.383 1.00 30.51 344 GLU A O 1
ATOM 738 N N . LEU A 1 90 ? 15.190 25.439 4.840 1.00 30.74 345 LEU A N 1
ATOM 739 C CA . LEU A 1 90 ? 15.733 24.414 3.905 1.00 32.32 345 LEU A CA 1
ATOM 740 C C . LEU A 1 90 ? 15.560 24.923 2.469 1.00 32.30 345 LEU A C 1
ATOM 741 O O . LEU A 1 90 ? 16.475 24.742 1.672 1.00 30.11 345 LEU A O 1
ATOM 746 N N . GLN A 1 91 ? 14.435 25.564 2.160 1.00 30.72 346 GLN A N 1
ATOM 747 C CA . GLN A 1 91 ? 14.229 26.181 0.816 1.00 33.38 346 GLN A CA 1
ATOM 748 C C . GLN A 1 91 ? 15.299 27.254 0.557 1.00 35.01 346 GLN A C 1
ATOM 749 O O . GLN A 1 91 ? 15.833 27.296 -0.584 1.00 36.47 346 GLN A O 1
ATOM 755 N N . ASP A 1 92 ? 15.601 28.113 1.537 1.00 33.56 347 ASP A N 1
ATOM 756 C CA . ASP A 1 92 ? 16.671 29.138 1.386 1.00 36.96 347 ASP A CA 1
ATOM 757 C C . ASP A 1 92 ? 18.012 28.432 1.128 1.00 36.56 347 ASP A C 1
ATOM 758 O O . ASP A 1 92 ? 18.770 28.919 0.288 1.00 36.30 347 ASP A O 1
ATOM 763 N N . ILE A 1 93 ? 18.286 27.307 1.791 1.00 34.88 348 ILE A N 1
ATOM 764 C CA . ILE A 1 93 ? 19.541 26.522 1.587 1.00 39.64 348 ILE A CA 1
ATOM 765 C C . ILE A 1 93 ? 19.559 25.966 0.152 1.00 38.22 348 ILE A C 1
ATOM 766 O O . ILE A 1 93 ? 20.639 25.941 -0.474 1.00 38.50 348 ILE A O 1
ATOM 771 N N . GLU A 1 94 ? 18.414 25.470 -0.311 1.00 39.17 349 GLU A N 1
ATOM 772 C CA . GLU A 1 94 ? 18.250 24.839 -1.647 1.00 42.01 349 GLU A CA 1
ATOM 773 C C . GLU A 1 94 ? 18.520 25.884 -2.738 1.00 44.19 349 GLU A C 1
ATOM 774 O O . GLU A 1 94 ? 19.116 25.517 -3.763 1.00 49.16 349 GLU A O 1
ATOM 780 N N . ASN A 1 95 ? 18.120 27.137 -2.498 1.00 43.39 350 ASN A N 1
ATOM 781 C CA . ASN A 1 95 ? 18.261 28.288 -3.433 1.00 45.49 350 ASN A CA 1
ATOM 782 C C . ASN A 1 95 ? 19.708 28.798 -3.540 1.00 49.47 350 ASN A C 1
ATOM 783 O O . ASN A 1 95 ? 19.931 29.653 -4.396 1.00 54.27 350 ASN A O 1
ATOM 788 N N . GLU A 1 96 ? 20.650 28.321 -2.722 1.00 54.40 351 GLU A N 1
ATOM 789 C CA A GLU A 1 96 ? 22.090 28.721 -2.751 0.50 55.91 351 GLU A CA 1
ATOM 790 C CA B GLU A 1 96 ? 22.069 28.756 -2.834 0.50 54.42 351 GLU A CA 1
ATOM 791 C C . GLU A 1 96 ? 22.909 27.615 -3.428 1.00 57.56 351 GLU A C 1
ATOM 792 O O . GLU A 1 96 ? 22.634 26.430 -3.135 1.00 58.72 351 GLU A O 1
ATOM 803 N N . GLU A 1 97 ? 23.880 27.984 -4.268 1.00 61.46 352 GLU A N 1
ATOM 804 C CA . GLU A 1 97 ? 24.710 27.022 -5.049 1.00 59.67 352 GLU A CA 1
ATOM 805 C C . GLU A 1 97 ? 25.440 26.071 -4.093 1.00 60.01 352 GLU A C 1
ATOM 806 O O . GLU A 1 97 ? 25.532 24.872 -4.404 1.00 65.48 352 GLU A O 1
ATOM 812 N N . LYS A 1 98 ? 25.925 26.595 -2.969 1.00 57.54 353 LYS A N 1
ATOM 813 C CA . LYS A 1 98 ? 26.828 25.894 -2.020 1.00 59.71 353 LYS A CA 1
ATOM 814 C C . LYS A 1 98 ? 26.026 25.575 -0.754 1.00 54.53 353 LYS A C 1
ATOM 815 O O . LYS A 1 98 ? 25.526 26.533 -0.136 1.00 51.60 353 LYS A O 1
ATOM 821 N N . ILE A 1 99 ? 25.881 24.289 -0.408 1.00 49.20 354 ILE A N 1
ATOM 822 C CA . ILE A 1 99 ? 25.214 23.851 0.856 1.00 47.12 354 ILE A CA 1
ATOM 823 C C . ILE A 1 99 ? 26.221 23.980 1.994 1.00 45.09 354 ILE A C 1
ATOM 824 O O . ILE A 1 99 ? 27.288 23.364 1.951 1.00 43.24 354 ILE A O 1
ATOM 829 N N . PRO A 1 100 ? 25.891 24.725 3.070 1.00 41.22 355 PRO A N 1
ATOM 830 C CA . PRO A 1 100 ? 26.823 24.908 4.175 1.00 40.33 355 PRO A CA 1
ATOM 831 C C . PRO A 1 100 ? 26.904 23.671 5.082 1.00 39.64 355 PRO A C 1
ATOM 832 O O . PRO A 1 100 ? 25.963 22.894 5.153 1.00 36.99 355 PRO A O 1
ATOM 836 N N . ARG A 1 101 ? 28.044 23.533 5.756 1.00 34.62 356 ARG A N 1
ATOM 837 C CA . ARG A 1 101 ? 28.322 22.469 6.756 1.00 38.06 356 ARG A CA 1
ATOM 838 C C . ARG A 1 101 ? 27.430 22.645 8.000 1.00 36.06 356 ARG A C 1
ATOM 839 O O . ARG A 1 101 ? 27.102 21.642 8.650 1.00 35.96 356 ARG A O 1
ATOM 847 N N . THR A 1 102 ? 27.113 23.884 8.375 1.00 37.64 357 THR A N 1
ATOM 848 C CA . THR A 1 102 ? 26.144 24.182 9.470 1.00 39.94 357 THR A CA 1
ATOM 849 C C . THR A 1 102 ? 25.210 25.318 9.056 1.00 36.04 357 THR A C 1
ATOM 850 O O . THR A 1 102 ? 25.571 26.076 8.165 1.00 35.38 357 THR A O 1
ATOM 854 N N . LYS A 1 103 ? 24.052 25.406 9.709 1.00 35.93 358 LYS A N 1
ATOM 855 C CA . LYS A 1 103 ? 22.987 26.406 9.434 1.00 35.72 358 LYS A CA 1
ATOM 856 C C . LYS A 1 103 ? 22.498 27.025 10.748 1.00 35.49 358 LYS A C 1
ATOM 857 O O . LYS A 1 103 ? 22.022 26.279 11.603 1.00 32.25 358 LYS A O 1
ATOM 863 N N . ASN A 1 104 ? 22.605 28.346 10.877 1.00 33.27 359 ASN A N 1
ATOM 864 C CA . ASN A 1 104 ? 22.048 29.115 12.014 1.00 34.68 359 ASN A CA 1
ATOM 865 C C . ASN A 1 104 ? 20.670 29.601 11.599 1.00 34.49 359 ASN A C 1
ATOM 866 O O . ASN A 1 104 ? 20.563 30.228 10.541 1.00 36.97 359 ASN A O 1
ATOM 871 N N . MET A 1 105 ? 19.666 29.344 12.417 1.00 33.12 360 MET A N 1
ATOM 872 C CA . MET A 1 105 ? 18.282 29.741 12.084 1.00 33.42 360 MET A CA 1
ATOM 873 C C . MET A 1 105 ? 18.017 31.172 12.568 1.00 32.31 360 MET A C 1
ATOM 874 O O . MET A 1 105 ? 18.737 31.666 13.460 1.00 35.33 360 MET A O 1
ATOM 879 N N . LYS A 1 106 ? 17.010 31.805 11.986 1.00 31.72 361 LYS A N 1
ATOM 880 C CA . LYS A 1 106 ? 16.432 33.074 12.498 1.00 32.71 361 LYS A CA 1
ATOM 881 C C . LYS A 1 106 ? 15.851 32.816 13.894 1.00 30.16 361 LYS A C 1
ATOM 882 O O . LYS A 1 106 ? 15.143 31.799 14.104 1.00 30.15 361 LYS A O 1
ATOM 888 N N . ARG A 1 107 ? 16.176 33.677 14.842 1.00 28.74 362 ARG A N 1
ATOM 889 C CA . ARG A 1 107 ? 15.650 33.538 16.219 1.00 31.08 362 ARG A CA 1
ATOM 890 C C . ARG A 1 107 ? 14.283 34.210 16.259 1.00 29.37 362 ARG A C 1
ATOM 891 O O . ARG A 1 107 ? 14.194 35.336 16.733 1.00 31.70 362 ARG A O 1
ATOM 899 N N . THR A 1 108 ? 13.266 33.504 15.780 1.00 29.52 363 THR A N 1
ATOM 900 C CA . THR A 1 108 ? 11.863 33.980 15.736 1.00 30.78 363 THR A CA 1
ATOM 901 C C . THR A 1 108 ? 11.247 33.872 17.126 1.00 31.96 363 THR A C 1
ATOM 902 O O . THR A 1 108 ? 11.791 33.132 17.970 1.00 32.94 363 THR A O 1
ATOM 906 N N . SER A 1 109 ? 10.104 34.515 17.328 1.00 34.07 364 SER A N 1
ATOM 907 C CA . SER A 1 109 ? 9.331 34.396 18.598 1.00 35.68 364 SER A CA 1
ATOM 908 C C . SER A 1 109 ? 9.007 32.927 18.926 1.00 32.82 364 SER A C 1
ATOM 909 O O . SER A 1 109 ? 9.060 32.560 20.133 1.00 31.52 364 SER A O 1
ATOM 912 N N . GLN A 1 110 ? 8.681 32.090 17.937 1.00 31.04 365 GLN A N 1
ATOM 913 C CA . GLN A 1 110 ? 8.321 30.664 18.208 1.00 32.69 365 GLN A CA 1
ATOM 914 C C . GLN A 1 110 ? 9.545 29.896 18.739 1.00 33.04 365 GLN A C 1
ATOM 915 O O . GLN A 1 110 ? 9.392 29.121 19.707 1.00 35.49 365 GLN A O 1
ATOM 921 N N . LEU A 1 111 ? 10.734 30.128 18.188 1.00 32.58 366 LEU A N 1
ATOM 922 C CA . LEU A 1 111 ? 11.955 29.402 18.629 1.00 31.33 366 LEU A CA 1
ATOM 923 C C . LEU A 1 111 ? 12.408 29.939 19.993 1.00 30.94 366 LEU A C 1
ATOM 924 O O . LEU A 1 111 ? 12.735 29.100 20.854 1.00 35.01 366 LEU A O 1
ATOM 929 N N . LYS A 1 112 ? 12.370 31.258 20.208 1.00 31.33 367 LYS A N 1
ATOM 930 C CA . LYS A 1 112 ? 12.688 31.870 21.526 1.00 33.72 367 LYS A CA 1
ATOM 931 C C . LYS A 1 112 ? 11.792 31.278 22.613 1.00 33.15 367 LYS A C 1
ATOM 932 O O . LYS A 1 112 ? 12.314 30.962 23.683 1.00 39.34 367 LYS A O 1
ATOM 938 N N . TRP A 1 113 ? 10.499 31.115 22.342 1.00 36.83 368 TRP A N 1
ATOM 939 C CA . TRP A 1 113 ? 9.562 30.482 23.302 1.00 36.51 368 TRP A CA 1
ATOM 940 C C . TRP A 1 113 ? 10.030 29.053 23.592 1.00 36.42 368 TRP A C 1
ATOM 941 O O . TRP A 1 113 ? 10.132 28.674 24.782 1.00 34.95 368 TRP A O 1
ATOM 952 N N . ALA A 1 114 ? 10.336 28.284 22.545 1.00 36.29 369 ALA A N 1
ATOM 953 C CA . ALA A 1 114 ? 10.640 26.838 22.658 1.00 38.21 369 ALA A CA 1
ATOM 954 C C . ALA A 1 114 ? 12.037 26.637 23.261 1.00 39.63 369 ALA A C 1
ATOM 955 O O . ALA A 1 114 ? 12.211 25.616 23.964 1.00 45.41 369 ALA A O 1
ATOM 957 N N . LEU A 1 115 ? 12.972 27.569 23.031 1.00 35.25 370 LEU A N 1
ATOM 958 C CA . LEU A 1 115 ? 14.424 27.411 23.353 1.00 38.88 370 LEU A CA 1
ATOM 959 C C . LEU A 1 115 ? 14.952 28.437 24.374 1.00 44.25 370 LEU A C 1
ATOM 960 O O . LEU A 1 115 ? 15.917 28.085 25.088 1.00 51.07 370 LEU A O 1
ATOM 965 N N . GLY A 1 116 ? 14.451 29.676 24.363 1.00 46.60 371 GLY A N 1
ATOM 966 C CA . GLY A 1 116 ? 14.816 30.720 25.348 1.00 49.16 371 GLY A CA 1
ATOM 967 C C . GLY A 1 116 ? 15.338 32.001 24.708 1.00 47.14 371 GLY A C 1
ATOM 968 O O . GLY A 1 116 ? 15.713 31.996 23.512 1.00 43.51 371 GLY A O 1
ATOM 969 N N . GLU A 1 117 ? 15.376 33.076 25.493 1.00 50.74 372 GLU A N 1
ATOM 970 C CA . GLU A 1 117 ? 15.739 34.443 25.031 1.00 49.80 372 GLU A CA 1
ATOM 971 C C . GLU A 1 117 ? 17.263 34.589 24.948 1.00 46.05 372 GLU A C 1
ATOM 972 O O . GLU A 1 117 ? 17.991 33.737 25.493 1.00 43.38 372 GLU A O 1
ATOM 978 N N . ASN A 1 118 ? 17.729 35.659 24.308 1.00 47.41 373 ASN A N 1
ATOM 979 C CA . ASN A 1 118 ? 19.174 35.993 24.249 1.00 49.05 373 ASN A CA 1
ATOM 980 C C . ASN A 1 118 ? 19.690 36.248 25.670 1.00 50.30 373 ASN A C 1
ATOM 981 O O . ASN A 1 118 ? 18.875 36.566 26.568 1.00 48.53 373 ASN A O 1
ATOM 986 N N . MET A 1 119 ? 20.998 36.082 25.849 1.00 49.42 374 MET A N 1
ATOM 987 C CA . MET A 1 119 ? 21.710 36.284 27.136 1.00 54.94 374 MET A CA 1
ATOM 988 C C . MET A 1 119 ? 23.019 37.014 26.831 1.00 55.61 374 MET A C 1
ATOM 989 O O . MET A 1 119 ? 23.553 36.849 25.712 1.00 53.51 374 MET A O 1
ATOM 994 N N . ALA A 1 120 ? 23.502 37.817 27.775 1.00 54.76 375 ALA A N 1
ATOM 995 C CA . ALA A 1 120 ? 24.783 38.546 27.637 1.00 55.71 375 ALA A CA 1
ATOM 996 C C . ALA A 1 120 ? 25.906 37.519 27.528 1.00 59.37 375 ALA A C 1
ATOM 997 O O . ALA A 1 120 ? 25.800 36.438 28.108 1.00 55.43 375 ALA A O 1
ATOM 999 N N . PRO A 1 121 ? 27.000 37.803 26.783 1.00 58.50 376 PRO A N 1
ATOM 1000 C CA . PRO A 1 121 ? 28.177 36.932 26.806 1.00 63.87 376 PRO A CA 1
ATOM 1001 C C . PRO A 1 121 ? 28.784 36.866 28.219 1.00 68.50 376 PRO A C 1
ATOM 1002 O O . PRO A 1 121 ? 28.798 37.884 28.897 1.00 67.87 376 PRO A O 1
ATOM 1006 N N . GLU A 1 122 ? 29.245 35.676 28.629 1.00 73.30 377 GLU A N 1
ATOM 1007 C CA . GLU A 1 122 ? 29.777 35.389 29.993 1.00 74.98 377 GLU A CA 1
ATOM 1008 C C . GLU A 1 122 ? 31.131 36.093 30.174 1.00 75.83 377 GLU A C 1
ATOM 1009 O O . GLU A 1 122 ? 32.014 35.911 29.305 1.00 72.05 377 GLU A O 1
ATOM 1011 N N . LYS A 1 123 ? 31.279 36.861 31.263 1.00 77.96 378 LYS A N 1
ATOM 1012 C CA . LYS A 1 123 ? 32.473 37.699 31.577 1.00 81.21 378 LYS A CA 1
ATOM 1013 C C . LYS A 1 123 ? 33.762 36.916 31.283 1.00 84.00 378 LYS A C 1
ATOM 1014 O O . LYS A 1 123 ? 34.116 36.048 32.106 1.00 81.88 378 LYS A O 1
ATOM 1016 N N . SER A 1 140 ? 12.846 13.726 34.101 1.00 106.46 395 SER A N 1
ATOM 1017 C CA . SER A 1 140 ? 13.885 13.329 35.092 1.00 108.23 395 SER A CA 1
ATOM 1018 C C . SER A 1 140 ? 13.581 13.953 36.461 1.00 111.52 395 SER A C 1
ATOM 1019 O O . SER A 1 140 ? 13.474 13.192 37.444 1.00 112.70 395 SER A O 1
ATOM 1021 N N . ASP A 1 141 ? 13.449 15.286 36.509 1.00 110.67 396 ASP A N 1
ATOM 1022 C CA . ASP A 1 141 ? 13.130 16.077 37.731 1.00 104.70 396 ASP A CA 1
ATOM 1023 C C . ASP A 1 141 ? 11.633 15.958 38.068 1.00 104.26 396 ASP A C 1
ATOM 1024 O O . ASP A 1 141 ? 11.258 16.352 39.191 1.00 103.54 396 ASP A O 1
ATOM 1026 N N . GLU A 1 142 ? 10.813 15.448 37.136 1.00 100.11 397 GLU A N 1
ATOM 1027 C CA . GLU A 1 142 ? 9.367 15.143 37.345 1.00 96.06 397 GLU A CA 1
ATOM 1028 C C . GLU A 1 142 ? 9.209 14.294 38.608 1.00 92.71 397 GLU A C 1
ATOM 1029 O O . GLU A 1 142 ? 9.702 13.168 38.653 1.00 91.55 397 GLU A O 1
ATOM 1031 N N . PRO A 1 143 ? 8.537 14.795 39.674 1.00 88.91 398 PRO A N 1
ATOM 1032 C CA . PRO A 1 143 ? 8.543 14.124 40.979 1.00 85.15 398 PRO A CA 1
ATOM 1033 C C . PRO A 1 143 ? 7.427 13.104 41.263 1.00 75.53 398 PRO A C 1
ATOM 1034 O O . PRO A 1 143 ? 7.647 12.250 42.096 1.00 76.21 398 PRO A O 1
ATOM 1038 N N . GLU A 1 144 ? 6.280 13.207 40.584 1.00 68.10 399 GLU A N 1
ATOM 1039 C CA . GLU A 1 144 ? 5.053 12.428 40.910 1.00 69.19 399 GLU A CA 1
ATOM 1040 C C . GLU A 1 144 ? 5.228 10.967 40.506 1.00 67.05 399 GLU A C 1
ATOM 1041 O O . GLU A 1 144 ? 5.840 10.671 39.484 1.00 61.71 399 GLU A O 1
ATOM 1047 N N . PRO A 1 145 ? 4.668 10.007 41.277 1.00 64.37 400 PRO A N 1
ATOM 1048 C CA . PRO A 1 145 ? 4.755 8.590 40.927 1.00 59.64 400 PRO A CA 1
ATOM 1049 C C . PRO A 1 145 ? 3.948 8.240 39.670 1.00 54.63 400 PRO A C 1
ATOM 1050 O O . PRO A 1 145 ? 2.835 8.740 39.515 1.00 51.47 400 PRO A O 1
ATOM 1054 N N . ARG A 1 146 ? 4.511 7.396 38.803 1.00 46.99 401 ARG A N 1
ATOM 1055 C CA . ARG A 1 146 ? 3.792 6.916 37.592 1.00 45.18 401 ARG A CA 1
ATOM 1056 C C . ARG A 1 146 ? 3.764 5.388 37.580 1.00 42.81 401 ARG A C 1
ATOM 1057 O O . ARG A 1 146 ? 4.716 4.768 38.095 1.00 41.20 401 ARG A O 1
ATOM 1065 N N . SER A 1 147 ? 2.703 4.817 37.015 1.00 39.44 402 SER A N 1
ATOM 1066 C CA A SER A 1 147 ? 2.547 3.350 36.825 0.50 41.37 402 SER A CA 1
ATOM 1067 C CA B SER A 1 147 ? 2.544 3.352 36.824 0.50 41.33 402 SER A CA 1
ATOM 1068 C C . SER A 1 147 ? 3.230 2.923 35.522 1.00 43.36 402 SER A C 1
ATOM 1069 O O . SER A 1 147 ? 3.355 3.777 34.591 1.00 41.18 402 SER A O 1
ATOM 1074 N N . LEU A 1 148 ? 3.634 1.657 35.466 1.00 40.18 403 LEU A N 1
ATOM 1075 C CA . LEU A 1 148 ? 4.349 1.051 34.321 1.00 41.11 403 LEU A CA 1
ATOM 1076 C C . LEU A 1 148 ? 3.353 0.826 33.182 1.00 41.17 403 LEU A C 1
ATOM 1077 O O . LEU A 1 148 ? 2.428 0.026 33.358 1.00 40.35 403 LEU A O 1
ATOM 1082 N N . ALA A 1 149 ? 3.568 1.492 32.047 1.00 39.45 404 ALA A N 1
ATOM 1083 C CA . ALA A 1 149 ? 2.760 1.336 30.817 1.00 37.53 404 ALA A CA 1
ATOM 1084 C C . ALA A 1 149 ? 3.340 0.209 29.961 1.00 37.11 404 ALA A C 1
ATOM 1085 O O . ALA A 1 149 ? 4.578 0.021 29.954 1.00 38.13 404 ALA A O 1
ATOM 1087 N N . SER A 1 150 ? 2.472 -0.491 29.236 1.00 36.36 405 SER A N 1
ATOM 1088 C CA . SER A 1 150 ? 2.827 -1.598 28.315 1.00 39.37 405 SER A CA 1
ATOM 1089 C C . SER A 1 150 ? 3.858 -1.167 27.256 1.00 34.64 405 SER A C 1
ATOM 1090 O O . SER A 1 150 ? 4.498 -2.066 26.695 1.00 32.48 405 SER A O 1
ATOM 1093 N N . TRP A 1 151 ? 3.983 0.125 26.933 1.00 31.60 406 TRP A N 1
ATOM 1094 C CA . TRP A 1 151 ? 4.832 0.556 25.784 1.00 31.47 406 TRP A CA 1
ATOM 1095 C C . TRP A 1 151 ? 6.308 0.266 26.088 1.00 31.55 406 TRP A C 1
ATOM 1096 O O . TRP A 1 151 ? 7.067 0.108 25.116 1.00 32.43 406 TRP A O 1
ATOM 1107 N N . VAL A 1 152 ? 6.699 0.191 27.364 1.00 30.91 407 VAL A N 1
ATOM 1108 C CA . VAL A 1 152 ? 8.142 0.041 27.741 1.00 33.16 407 VAL A CA 1
ATOM 1109 C C . VAL A 1 152 ? 8.608 -1.349 27.314 1.00 32.84 407 VAL A C 1
ATOM 1110 O O . VAL A 1 152 ? 9.639 -1.434 26.562 1.00 33.53 407 VAL A O 1
ATOM 1114 N N . GLN A 1 153 ? 7.878 -2.399 27.726 1.00 31.50 408 GLN A N 1
ATOM 1115 C CA . GLN A 1 153 ? 8.151 -3.799 27.299 1.00 30.44 408 GLN A CA 1
ATOM 1116 C C . GLN A 1 153 ? 8.134 -3.856 25.770 1.00 32.85 408 GLN A C 1
ATOM 1117 O O . GLN A 1 153 ? 9.029 -4.504 25.178 1.00 31.11 408 GLN A O 1
ATOM 1123 N N . ASN A 1 154 ? 7.149 -3.207 25.152 1.00 31.87 409 ASN A N 1
ATOM 1124 C CA A ASN A 1 154 ? 6.979 -3.254 23.674 0.50 31.97 409 ASN A CA 1
ATOM 1125 C CA B ASN A 1 154 ? 6.971 -3.234 23.677 0.50 34.14 409 ASN A CA 1
ATOM 1126 C C . ASN A 1 154 ? 8.202 -2.620 22.992 1.00 31.87 409 ASN A C 1
ATOM 1127 O O . ASN A 1 154 ? 8.679 -3.202 21.984 1.00 33.28 409 ASN A O 1
ATOM 1136 N N . GLU A 1 155 ? 8.671 -1.481 23.497 1.00 32.65 410 GLU A N 1
ATOM 1137 C CA . GLU A 1 155 ? 9.923 -0.836 23.011 1.00 33.34 410 GLU A CA 1
ATOM 1138 C C . GLU A 1 155 ? 11.075 -1.839 23.128 1.00 33.11 410 GLU A C 1
ATOM 1139 O O . GLU A 1 155 ? 11.801 -2.035 22.140 1.00 31.39 410 GLU A O 1
ATOM 1145 N N . PHE A 1 156 ? 11.231 -2.466 24.297 1.00 32.39 411 PHE A N 1
ATOM 1146 C CA . PHE A 1 156 ? 12.349 -3.400 24.567 1.00 33.58 411 PHE A CA 1
ATOM 1147 C C . PHE A 1 156 ? 12.310 -4.565 23.571 1.00 33.36 411 PHE A C 1
ATOM 1148 O O . PHE A 1 156 ? 13.362 -4.942 23.029 1.00 33.35 411 PHE A O 1
ATOM 1156 N N . ASN A 1 157 ? 11.126 -5.123 23.333 1.00 32.35 412 ASN A N 1
ATOM 1157 C CA . ASN A 1 157 ? 10.918 -6.240 22.381 1.00 34.52 412 ASN A CA 1
ATOM 1158 C C . ASN A 1 157 ? 11.402 -5.821 20.989 1.00 35.20 412 ASN A C 1
ATOM 1159 O O . ASN A 1 157 ? 12.115 -6.618 20.335 1.00 37.09 412 ASN A O 1
ATOM 1164 N N . LYS A 1 158 ? 10.999 -4.628 20.541 1.00 34.69 413 LYS A N 1
ATOM 1165 C CA . LYS A 1 158 ? 11.381 -4.096 19.208 1.00 36.08 413 LYS A CA 1
ATOM 1166 C C . LYS A 1 158 ? 12.905 -3.956 19.153 1.00 32.68 413 LYS A C 1
ATOM 1167 O O . LYS A 1 158 ? 13.480 -4.249 18.092 1.00 33.75 413 LYS A O 1
ATOM 1173 N N . ALA A 1 159 ? 13.538 -3.555 20.252 1.00 30.95 414 ALA A N 1
ATOM 1174 C CA . ALA A 1 159 ? 15.005 -3.330 20.291 1.00 31.82 414 ALA A CA 1
ATOM 1175 C C . ALA A 1 159 ? 15.730 -4.665 20.125 1.00 33.62 414 ALA A C 1
ATOM 1176 O O . ALA A 1 159 ? 16.888 -4.649 19.626 1.00 34.88 414 ALA A O 1
ATOM 1178 N N . CYS A 1 160 ? 15.107 -5.764 20.567 1.00 33.79 415 CYS A N 1
ATOM 1179 C CA . CYS A 1 160 ? 15.712 -7.118 20.563 1.00 35.95 415 CYS A CA 1
ATOM 1180 C C . CYS A 1 160 ? 15.641 -7.715 19.154 1.00 38.44 415 CYS A C 1
ATOM 1181 O O . CYS A 1 160 ? 16.431 -8.629 18.859 1.00 38.21 415 CYS A O 1
ATOM 1184 N N . GLU A 1 161 ? 14.756 -7.196 18.305 1.00 36.97 416 GLU A N 1
ATOM 1185 C CA A GLU A 1 161 ? 14.370 -7.736 16.967 0.40 39.67 416 GLU A CA 1
ATOM 1186 C CA B GLU A 1 161 ? 14.449 -7.870 17.016 0.40 40.14 416 GLU A CA 1
ATOM 1187 C CA C GLU A 1 161 ? 14.455 -7.874 17.014 0.20 39.26 416 GLU A CA 1
ATOM 1188 C C . GLU A 1 161 ? 15.433 -7.392 15.932 1.00 40.81 416 GLU A C 1
ATOM 1189 O O . GLU A 1 161 ? 16.216 -6.463 16.205 1.00 37.25 416 GLU A O 1
ATOM 1205 N N . LEU A 1 162 ? 15.396 -8.067 14.780 1.00 45.56 417 LEU A N 1
ATOM 1206 C CA . LEU A 1 162 ? 16.325 -7.857 13.634 1.00 48.66 417 LEU A CA 1
ATOM 1207 C C . LEU A 1 162 ? 15.695 -6.863 12.652 1.00 50.11 417 LEU A C 1
ATOM 1208 O O . LEU A 1 162 ? 14.447 -6.851 12.532 1.00 52.49 417 LEU A O 1
ATOM 1213 N N . THR A 1 163 ? 16.523 -6.024 12.019 1.00 46.82 418 THR A N 1
ATOM 1214 C CA . THR A 1 163 ? 16.120 -5.113 10.909 1.00 46.26 418 THR A CA 1
ATOM 1215 C C . THR A 1 163 ? 16.558 -5.737 9.578 1.00 45.90 418 THR A C 1
ATOM 1216 O O . THR A 1 163 ? 17.382 -6.664 9.611 1.00 45.61 418 THR A O 1
ATOM 1220 N N . ASP A 1 164 ? 16.073 -5.229 8.444 1.00 51.25 419 ASP A N 1
ATOM 1221 C CA . ASP A 1 164 ? 16.522 -5.708 7.104 1.00 53.31 419 ASP A CA 1
ATOM 1222 C C . ASP A 1 164 ? 17.962 -5.247 6.845 1.00 51.59 419 ASP A C 1
ATOM 1223 O O . ASP A 1 164 ? 18.601 -5.819 5.951 1.00 53.12 419 ASP A O 1
ATOM 1228 N N . SER A 1 165 ? 18.469 -4.282 7.620 1.00 50.41 420 SER A N 1
ATOM 1229 C CA . SER A 1 165 ? 19.724 -3.541 7.310 1.00 45.21 420 SER A CA 1
ATOM 1230 C C . SER A 1 165 ? 20.837 -3.907 8.283 1.00 41.82 420 SER A C 1
ATOM 1231 O O . SER A 1 165 ? 20.515 -4.282 9.418 1.00 45.51 420 SER A O 1
ATOM 1234 N N . SER A 1 166 ? 22.098 -3.830 7.846 1.00 39.15 421 SER A N 1
ATOM 1235 C CA A SER A 1 166 ? 23.275 -3.978 8.742 0.50 38.95 421 SER A CA 1
ATOM 1236 C CA B SER A 1 166 ? 23.270 -3.985 8.748 0.50 39.47 421 SER A CA 1
ATOM 1237 C C . SER A 1 166 ? 23.728 -2.603 9.230 1.00 38.32 421 SER A C 1
ATOM 1238 O O . SER A 1 166 ? 23.874 -1.705 8.376 1.00 39.10 421 SER A O 1
ATOM 1243 N N . TRP A 1 167 ? 23.960 -2.470 10.541 1.00 37.58 422 TRP A N 1
ATOM 1244 C CA . TRP A 1 167 ? 24.301 -1.183 11.216 1.00 42.64 422 TRP A CA 1
ATOM 1245 C C . TRP A 1 167 ? 25.782 -1.102 11.585 1.00 44.52 422 TRP A C 1
ATOM 1246 O O . TRP A 1 167 ? 26.228 0.006 11.904 1.00 47.69 422 TRP A O 1
ATOM 1257 N N . ILE A 1 168 ? 26.501 -2.223 11.582 1.00 51.74 423 ILE A N 1
ATOM 1258 C CA . ILE A 1 168 ? 27.947 -2.269 11.951 1.00 57.24 423 ILE A CA 1
ATOM 1259 C C . ILE A 1 168 ? 28.759 -2.404 10.667 1.00 57.48 423 ILE A C 1
ATOM 1260 O O . ILE A 1 168 ? 28.411 -3.265 9.847 1.00 57.05 423 ILE A O 1
ATOM 1265 N N . GLU A 1 169 ? 29.813 -1.597 10.536 1.00 63.17 424 GLU A N 1
ATOM 1266 C CA . GLU A 1 169 ? 30.700 -1.563 9.346 1.00 68.13 424 GLU A CA 1
ATOM 1267 C C . GLU A 1 169 ? 31.950 -2.401 9.647 1.00 68.44 424 GLU A C 1
ATOM 1268 O O . GLU A 1 169 ? 32.377 -2.441 10.825 1.00 61.21 424 GLU A O 1
ATOM 1274 N N . LEU A 1 170 ? 32.489 -3.069 8.624 1.00 69.73 425 LEU A N 1
ATOM 1275 C CA . LEU A 1 170 ? 33.715 -3.906 8.726 1.00 75.01 425 LEU A CA 1
ATOM 1276 C C . LEU A 1 170 ? 34.930 -2.991 8.928 1.00 74.98 425 LEU A C 1
ATOM 1277 O O . LEU A 1 170 ? 34.834 -1.791 8.597 1.00 71.08 425 LEU A O 1
ATOM 1279 N N . ASP A 1 171 ? 36.019 -3.541 9.475 1.00 79.90 426 ASP A N 1
ATOM 1280 C CA . ASP A 1 171 ? 37.303 -2.825 9.718 1.00 78.64 426 ASP A CA 1
ATOM 1281 C C . ASP A 1 171 ? 38.171 -2.874 8.452 1.00 80.58 426 ASP A C 1
ATOM 1282 O O . ASP A 1 171 ? 37.788 -3.567 7.478 1.00 75.91 426 ASP A O 1
ATOM 1284 N N . GLU A 1 172 ? 39.292 -2.146 8.480 0.70 80.59 427 GLU A N 1
ATOM 1285 C CA . GLU A 1 172 ? 40.374 -2.169 7.456 0.70 81.81 427 GLU A CA 1
ATOM 1286 C C . GLU A 1 172 ? 40.940 -3.592 7.379 0.70 80.35 427 GLU A C 1
ATOM 1287 O O . GLU A 1 172 ? 41.128 -4.196 8.449 0.70 83.25 427 GLU A O 1
ATOM 1293 N N . ILE A 1 173 ? 41.182 -4.108 6.167 0.70 81.63 428 ILE A N 1
ATOM 1294 C CA . ILE A 1 173 ? 41.705 -5.490 5.923 0.70 82.60 428 ILE A CA 1
ATOM 1295 C C . ILE A 1 173 ? 43.010 -5.394 5.122 0.70 82.24 428 ILE A C 1
ATOM 1296 O O . ILE A 1 173 ? 43.897 -4.641 5.569 0.70 86.00 428 ILE A O 1
ATOM 1301 N N . GLU A 1 181 ? 43.824 -14.500 17.928 1.00 100.01 436 GLU A N 1
ATOM 1302 C CA . GLU A 1 181 ? 43.543 -15.678 18.796 1.00 100.80 436 GLU A CA 1
ATOM 1303 C C . GLU A 1 181 ? 42.206 -16.295 18.366 1.00 98.27 436 GLU A C 1
ATOM 1304 O O . GLU A 1 181 ? 41.187 -15.579 18.415 1.00 101.26 436 GLU A O 1
ATOM 1310 N N . HIS A 1 182 ? 42.228 -17.565 17.943 1.00 93.39 437 HIS A N 1
ATOM 1311 C CA . HIS A 1 182 ? 41.072 -18.314 17.374 1.00 89.28 437 HIS A CA 1
ATOM 1312 C C . HIS A 1 182 ? 39.797 -18.021 18.172 1.00 86.80 437 HIS A C 1
ATOM 1313 O O . HIS A 1 182 ? 38.812 -17.596 17.541 1.00 84.86 437 HIS A O 1
ATOM 1315 N N . ILE A 1 183 ? 39.830 -18.228 19.495 1.00 82.48 438 ILE A N 1
ATOM 1316 C CA . ILE A 1 183 ? 38.648 -18.100 20.405 1.00 80.11 438 ILE A CA 1
ATOM 1317 C C . ILE A 1 183 ? 38.061 -16.689 20.258 1.00 79.13 438 ILE A C 1
ATOM 1318 O O . ILE A 1 183 ? 36.971 -16.568 19.669 1.00 72.32 438 ILE A O 1
ATOM 1322 N N . ALA A 1 184 ? 38.775 -15.673 20.757 1.00 75.92 439 ALA A N 1
ATOM 1323 C CA . ALA A 1 184 ? 38.341 -14.255 20.797 1.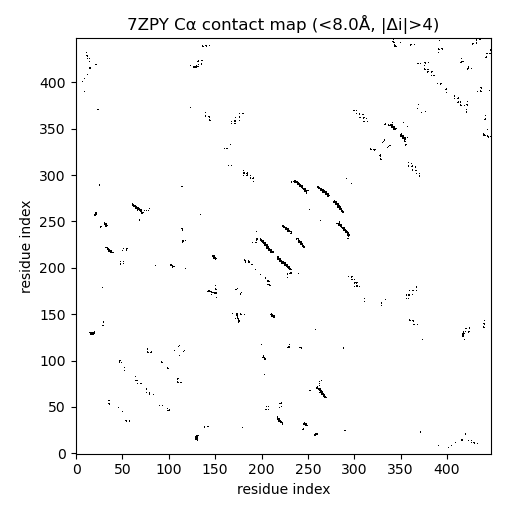00 74.58 439 ALA A CA 1
ATOM 1324 C C . ALA A 1 184 ? 37.825 -13.815 19.419 1.00 72.83 439 ALA A C 1
ATOM 1325 O O . ALA A 1 184 ? 36.676 -13.342 19.351 1.00 74.21 439 ALA A O 1
ATOM 1327 N N . SER A 1 185 ? 38.629 -13.969 18.362 1.00 72.82 440 SER A N 1
ATOM 1328 C CA . SER A 1 185 ? 38.268 -13.558 16.976 1.00 72.88 440 SER A CA 1
ATOM 1329 C C . SER A 1 185 ? 36.931 -14.190 16.575 1.00 72.27 440 SER A C 1
ATOM 1330 O O . SER A 1 185 ? 36.046 -13.453 16.109 1.00 67.65 440 SER A O 1
ATOM 1332 N N . MET A 1 186 ? 36.817 -15.508 16.761 1.00 73.75 441 MET A N 1
ATOM 1333 C CA . MET A 1 186 ? 35.621 -16.332 16.434 1.00 76.68 441 MET A CA 1
ATOM 1334 C C . MET A 1 186 ? 34.420 -15.836 17.243 1.00 72.02 441 MET A C 1
ATOM 1335 O O . MET A 1 186 ? 33.298 -15.862 16.698 1.00 67.40 441 MET A O 1
ATOM 1340 N N . ARG A 1 187 ? 34.658 -15.430 18.495 1.00 66.12 442 ARG A N 1
ATOM 1341 C CA . ARG A 1 187 ? 33.582 -14.974 19.415 1.00 69.24 442 ARG A CA 1
ATOM 1342 C C . ARG A 1 187 ? 33.058 -13.628 18.910 1.00 68.32 442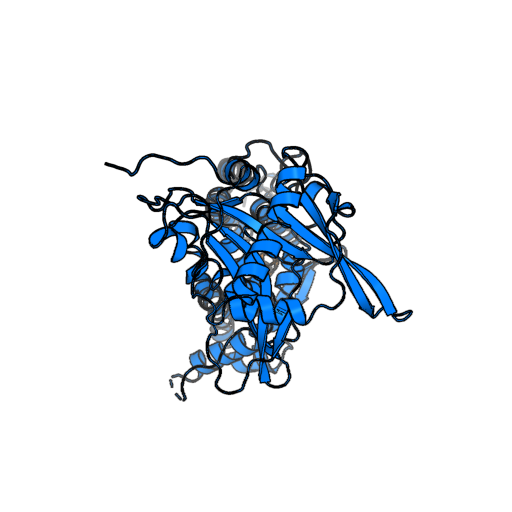 ARG A C 1
ATOM 1343 O O . ARG A 1 187 ? 31.835 -13.534 18.655 1.00 58.42 442 ARG A O 1
ATOM 1351 N N . ARG A 1 188 ? 33.956 -12.654 18.721 1.00 66.70 443 ARG A N 1
ATOM 1352 C CA . ARG A 1 188 ? 33.581 -11.303 18.227 1.00 69.81 443 ARG A CA 1
ATOM 1353 C C . ARG A 1 188 ? 32.801 -11.455 16.917 1.00 65.40 443 ARG A C 1
ATOM 1354 O O . ARG A 1 188 ? 31.773 -10.778 16.767 1.00 62.14 443 ARG A O 1
ATOM 1362 N N . ASN A 1 189 ? 33.256 -12.333 16.021 1.00 62.15 444 ASN A N 1
ATOM 1363 C CA . ASN A 1 189 ? 32.664 -12.504 14.667 1.00 65.07 444 ASN A CA 1
ATOM 1364 C C . ASN A 1 189 ? 31.286 -13.154 14.787 1.00 63.87 444 ASN A C 1
ATOM 1365 O O . ASN A 1 189 ? 30.389 -12.757 14.028 1.00 59.85 444 ASN A O 1
ATOM 1370 N N . TYR A 1 190 ? 31.142 -14.134 15.682 1.00 61.45 445 TYR A N 1
ATOM 1371 C CA . TYR A 1 190 ? 29.857 -14.844 15.917 1.00 62.48 445 TYR A CA 1
ATOM 1372 C C . TYR A 1 190 ? 28.850 -13.854 16.515 1.00 58.13 445 TYR A C 1
ATOM 1373 O O . TYR A 1 190 ? 27.706 -13.784 16.011 1.00 56.03 445 TYR A O 1
ATOM 1382 N N . PHE A 1 191 ? 29.288 -13.097 17.528 1.00 50.97 446 PHE A N 1
ATOM 1383 C CA . PHE A 1 191 ? 28.488 -12.064 18.227 1.00 49.69 446 PHE A CA 1
ATOM 1384 C C . PHE A 1 191 ? 28.057 -10.998 17.221 1.00 50.57 446 PHE A C 1
ATOM 1385 O O . PHE A 1 191 ? 26.837 -10.777 17.096 1.00 48.99 446 PHE A O 1
ATOM 1393 N N . THR A 1 192 ? 29.023 -10.386 16.523 1.00 51.06 447 THR A N 1
ATOM 1394 C CA . THR A 1 192 ? 28.776 -9.354 15.475 1.00 49.92 447 THR A CA 1
ATOM 1395 C C . THR A 1 192 ? 27.746 -9.851 14.449 1.00 48.85 447 THR A C 1
ATOM 1396 O O . THR A 1 192 ? 26.867 -9.051 14.101 1.00 45.93 447 THR A O 1
ATOM 1400 N N . ALA A 1 193 ? 27.858 -11.090 13.956 1.00 47.26 448 ALA A N 1
ATOM 1401 C CA . ALA A 1 193 ? 26.922 -11.673 12.954 1.00 48.19 448 ALA A CA 1
ATOM 1402 C C . ALA A 1 193 ? 25.491 -11.674 13.514 1.00 43.24 448 ALA A C 1
ATOM 1403 O O . ALA A 1 193 ? 24.541 -11.489 12.724 1.00 45.71 448 ALA A O 1
ATOM 1405 N N . GLU A 1 194 ? 25.359 -11.851 14.833 1.00 40.74 449 GLU A N 1
ATOM 1406 C CA . GLU A 1 194 ? 24.053 -11.974 15.540 1.00 44.86 449 GLU A CA 1
ATOM 1407 C C . GLU A 1 194 ? 23.419 -10.593 15.801 1.00 44.17 449 GLU A C 1
ATOM 1408 O O . GLU A 1 194 ? 22.164 -10.527 15.895 1.00 40.57 449 GLU A O 1
ATOM 1414 N N . VAL A 1 195 ? 24.226 -9.533 15.940 1.00 39.38 450 VAL A N 1
ATOM 1415 C CA . VAL A 1 195 ? 23.723 -8.195 16.380 1.00 40.19 450 VAL A CA 1
ATOM 1416 C C . VAL A 1 195 ? 23.888 -7.144 15.271 1.00 41.43 450 VAL A C 1
ATOM 1417 O O . VAL A 1 195 ? 23.432 -6.004 15.489 1.00 38.07 450 VAL A O 1
ATOM 1421 N N . SER A 1 196 ? 24.481 -7.478 14.121 1.00 42.01 451 SER A N 1
ATOM 1422 C CA . SER A 1 196 ? 24.799 -6.433 13.111 1.00 44.33 451 SER A CA 1
ATOM 1423 C C . SER A 1 196 ? 23.490 -5.828 12.592 1.00 42.79 451 SER A C 1
ATOM 1424 O O . SER A 1 196 ? 23.468 -4.617 12.330 1.00 44.87 451 SER A O 1
ATOM 1427 N N . HIS A 1 197 ? 22.438 -6.643 12.465 1.00 40.25 452 HIS A N 1
ATOM 1428 C CA . HIS A 1 197 ? 21.112 -6.242 11.934 1.00 41.05 452 HIS A CA 1
ATOM 1429 C C . HIS A 1 197 ? 20.144 -5.895 13.071 1.00 41.29 452 HIS A C 1
ATOM 1430 O O . HIS A 1 197 ? 18.980 -5.582 12.761 1.00 40.90 452 HIS A O 1
ATOM 1437 N N . CYS A 1 198 ? 20.595 -5.940 14.326 1.00 37.00 453 CYS A N 1
ATOM 1438 C CA . CYS A 1 198 ? 19.711 -5.802 15.514 1.00 35.91 453 CYS A CA 1
ATOM 1439 C C . CYS A 1 198 ? 19.219 -4.348 15.622 1.00 35.31 453 CYS A C 1
ATOM 1440 O O . CYS A 1 198 ? 20.031 -3.437 15.412 1.00 34.10 453 CYS A O 1
ATOM 1443 N N . ARG A 1 199 ? 17.921 -4.125 15.884 1.00 37.17 454 ARG A N 1
ATOM 1444 C CA . ARG A 1 199 ? 17.366 -2.748 16.030 1.00 34.35 454 ARG A CA 1
ATOM 1445 C C . ARG A 1 199 ? 18.141 -1.968 17.103 1.00 33.92 454 ARG A C 1
ATOM 1446 O O . ARG A 1 199 ? 18.301 -0.761 16.914 1.00 31.40 454 ARG A O 1
ATOM 1454 N N . ALA A 1 200 ? 18.609 -2.604 18.186 1.00 32.62 455 ALA A N 1
ATOM 1455 C CA . ALA A 1 200 ? 19.377 -1.917 19.251 1.00 32.16 455 ALA A CA 1
ATOM 1456 C C . ALA A 1 200 ? 20.658 -1.310 18.655 1.00 33.59 455 ALA A C 1
ATOM 1457 O O . ALA A 1 200 ? 21.094 -0.245 19.136 1.00 30.93 455 ALA A O 1
ATOM 1459 N N . THR A 1 201 ? 21.242 -1.968 17.651 1.00 34.26 456 THR A N 1
ATOM 1460 C CA . THR A 1 201 ? 22.474 -1.491 16.963 1.00 37.29 456 THR A CA 1
ATOM 1461 C C . THR A 1 201 ? 22.143 -0.231 16.155 1.00 35.21 456 THR A C 1
ATOM 1462 O O . THR A 1 201 ? 22.993 0.676 16.109 1.00 30.46 456 THR A O 1
ATOM 1466 N N . GLU A 1 202 ? 20.942 -0.166 15.572 1.00 32.91 457 GLU A N 1
ATOM 1467 C CA . GLU A 1 202 ? 20.452 1.064 14.904 1.00 32.45 457 GLU A CA 1
ATOM 1468 C C . GLU A 1 202 ? 20.428 2.216 15.917 1.00 31.00 457 GLU A C 1
ATOM 1469 O O . GLU A 1 202 ? 20.888 3.330 15.577 1.00 32.53 457 GLU A O 1
ATOM 1475 N N . TYR A 1 203 ? 19.930 1.960 17.125 1.00 31.33 458 TYR A N 1
ATOM 1476 C CA . TYR A 1 203 ? 19.812 2.975 18.202 1.00 29.87 458 TYR A CA 1
ATOM 1477 C C . TYR A 1 203 ? 21.208 3.459 18.621 1.00 33.35 458 TYR A C 1
ATOM 1478 O O . TYR A 1 203 ? 21.361 4.674 18.872 1.00 31.97 458 TYR A O 1
ATOM 1487 N N . ILE A 1 204 ? 22.202 2.571 18.664 1.00 31.26 459 ILE A N 1
ATOM 1488 C CA . ILE A 1 204 ? 23.617 2.972 18.963 1.00 30.56 459 ILE A CA 1
ATOM 1489 C C . ILE A 1 204 ? 24.100 3.962 17.891 1.00 28.19 459 ILE A C 1
ATOM 1490 O O . ILE A 1 204 ? 24.574 5.036 18.255 1.00 30.13 459 ILE A O 1
ATOM 1495 N N . MET A 1 205 ? 24.005 3.605 16.611 1.00 30.36 460 MET A N 1
ATOM 1496 C CA . MET A 1 205 ? 24.562 4.442 15.514 1.00 32.38 460 MET A CA 1
ATOM 1497 C C . MET A 1 205 ? 23.772 5.762 15.414 1.00 31.27 460 MET A C 1
ATOM 1498 O O . MET A 1 205 ? 24.395 6.813 15.285 1.00 33.56 460 MET A O 1
ATOM 1503 N N . LYS A 1 206 ? 22.445 5.710 15.504 1.00 32.48 461 LYS A N 1
ATOM 1504 C CA . LYS A 1 206 ? 21.583 6.918 15.552 1.00 30.90 461 LYS A CA 1
ATOM 1505 C C . LYS A 1 206 ? 22.027 7.818 16.712 1.00 30.09 461 LYS A C 1
ATOM 1506 O O . LYS A 1 206 ? 22.216 9.040 16.497 1.00 28.47 461 LYS A O 1
ATOM 1512 N N . GLY A 1 207 ? 22.192 7.244 17.906 1.00 28.71 462 GLY A N 1
ATOM 1513 C CA . GLY A 1 207 ? 22.663 7.974 19.092 1.00 29.80 462 GLY A CA 1
ATOM 1514 C C . GLY A 1 207 ? 24.061 8.567 18.914 1.00 30.41 462 GLY A C 1
ATOM 1515 O O . GLY A 1 207 ? 24.263 9.736 19.289 1.00 32.55 462 GLY A O 1
ATOM 1516 N N . VAL A 1 208 ? 25.009 7.810 18.372 1.00 29.06 463 VAL A N 1
ATOM 1517 C CA . VAL A 1 208 ? 26.396 8.321 18.138 1.00 31.21 463 VAL A CA 1
ATOM 1518 C C . VAL A 1 208 ? 26.330 9.543 17.203 1.00 30.65 463 VAL A C 1
ATOM 1519 O O . VAL A 1 208 ? 26.864 10.608 17.555 1.00 31.45 463 VAL A O 1
ATOM 1523 N N . TYR A 1 209 ? 25.645 9.422 16.069 1.00 33.22 464 TYR A N 1
ATOM 1524 C CA A TYR A 1 209 ? 25.584 10.506 15.061 0.50 32.83 464 TYR A CA 1
ATOM 1525 C CA B TYR A 1 209 ? 25.552 10.494 15.038 0.50 34.31 464 TYR A CA 1
ATOM 1526 C C . TYR A 1 209 ? 24.992 11.786 15.668 1.00 33.39 464 TYR A C 1
ATOM 1527 O O . TYR A 1 209 ? 25.623 12.852 15.528 1.00 30.66 464 TYR A O 1
ATOM 1544 N N . ILE A 1 210 ? 23.825 11.701 16.322 1.00 31.60 465 ILE A N 1
ATOM 1545 C CA A ILE A 1 210 ? 23.074 12.919 16.761 0.50 31.77 465 ILE A CA 1
ATOM 1546 C CA B ILE A 1 210 ? 23.043 12.882 16.804 0.50 33.13 465 ILE A CA 1
ATOM 1547 C C . ILE A 1 210 ? 23.820 13.577 17.928 1.00 33.64 465 ILE A C 1
ATOM 1548 O O . ILE A 1 210 ? 23.922 14.817 17.917 1.00 33.80 465 ILE A O 1
ATOM 1557 N N . ASN A 1 211 ? 24.326 12.799 18.879 1.00 31.38 466 ASN A N 1
ATOM 1558 C CA . ASN A 1 211 ? 25.128 13.357 20.001 1.00 31.14 466 ASN A CA 1
ATOM 1559 C C . ASN A 1 211 ? 26.441 13.970 19.476 1.00 31.25 466 ASN A C 1
ATOM 1560 O O . ASN A 1 211 ? 26.855 15.006 20.021 1.00 30.28 466 ASN A O 1
ATOM 1565 N N . THR A 1 212 ? 27.063 13.408 18.438 1.00 31.96 467 THR A N 1
ATOM 1566 C CA . THR A 1 212 ? 28.283 14.022 17.826 1.00 31.15 467 THR A CA 1
ATOM 1567 C C . THR A 1 212 ? 27.922 15.401 17.249 1.00 31.90 467 THR A C 1
ATOM 1568 O O . THR A 1 212 ? 28.660 16.374 17.511 1.00 32.29 467 THR A O 1
ATOM 1572 N N . ALA A 1 213 ? 26.827 15.491 16.498 1.00 32.26 468 ALA A N 1
ATOM 1573 C CA . ALA A 1 213 ? 26.418 16.732 15.805 1.00 34.34 468 ALA A CA 1
ATOM 1574 C C . ALA A 1 213 ? 26.029 17.777 16.859 1.00 34.76 468 ALA A C 1
ATOM 1575 O O . ALA A 1 213 ? 26.440 18.933 16.721 1.00 34.29 468 ALA A O 1
ATOM 1577 N N . LEU A 1 214 ? 25.305 17.363 17.896 1.00 31.18 469 LEU A N 1
ATOM 1578 C CA . LEU A 1 214 ? 24.798 18.282 18.935 1.00 32.91 469 LEU A CA 1
ATOM 1579 C C . LEU A 1 214 ? 25.961 18.784 19.798 1.00 34.29 469 LEU A C 1
ATOM 1580 O O . LEU A 1 214 ? 25.986 19.982 20.107 1.00 35.49 469 LEU A O 1
ATOM 1585 N N . LEU A 1 215 ? 26.915 17.930 20.160 1.00 33.01 470 LEU A N 1
ATOM 1586 C CA A LEU A 1 215 ? 28.047 18.358 21.028 0.50 33.87 470 LEU A CA 1
ATOM 1587 C CA B LEU A 1 215 ? 28.050 18.350 21.027 0.50 34.15 470 LEU A CA 1
ATOM 1588 C C . LEU A 1 215 ? 28.940 19.323 20.245 1.00 32.29 470 LEU A C 1
ATOM 1589 O O . LEU A 1 215 ? 29.267 20.376 20.796 1.00 31.36 470 LEU A O 1
ATOM 1598 N N . ASN A 1 216 ? 29.288 18.981 19.004 1.00 32.18 471 ASN A N 1
ATOM 1599 C CA . ASN A 1 216 ? 30.178 19.832 18.166 1.00 33.28 471 ASN A CA 1
ATOM 1600 C C . ASN A 1 216 ? 29.511 21.199 17.964 1.00 36.54 471 ASN A C 1
ATOM 1601 O O . ASN A 1 216 ? 30.211 22.220 18.107 1.00 34.26 471 ASN A O 1
ATOM 1606 N N . ALA A 1 217 ? 28.205 21.229 17.666 1.00 33.66 472 ALA A N 1
ATOM 1607 C CA . ALA A 1 217 ? 27.439 22.493 17.495 1.00 33.10 472 ALA A CA 1
ATOM 1608 C C . ALA A 1 217 ? 27.369 23.236 18.830 1.00 31.67 472 ALA A C 1
ATOM 1609 O O . ALA A 1 217 ? 27.472 24.485 18.827 1.00 35.11 472 ALA A O 1
ATOM 1611 N N . SER A 1 218 ? 27.174 22.511 19.928 1.00 29.51 473 SER A N 1
ATOM 1612 C CA . SER A 1 218 ? 27.063 23.130 21.277 1.00 32.64 473 SER A CA 1
ATOM 1613 C C . SER A 1 218 ? 28.364 23.882 21.597 1.00 35.78 473 SER A C 1
ATOM 1614 O O . SER A 1 218 ? 28.298 24.993 22.171 1.00 35.59 473 SER A O 1
ATOM 1617 N N . CYS A 1 219 ? 29.509 23.318 21.213 1.00 37.02 474 CYS A N 1
ATOM 1618 C CA . CYS A 1 219 ? 30.848 23.906 21.501 1.00 39.05 474 CYS A CA 1
ATOM 1619 C C . CYS A 1 219 ? 31.174 25.039 20.530 1.00 37.55 474 CYS A C 1
ATOM 1620 O O . CYS A 1 219 ? 31.799 26.004 20.976 1.00 42.12 474 CYS A O 1
ATOM 1623 N N . ALA A 1 220 ? 30.775 24.934 19.264 1.00 37.25 475 ALA A N 1
ATOM 1624 C CA . ALA A 1 220 ? 31.266 25.812 18.170 1.00 42.21 475 ALA A CA 1
ATOM 1625 C C . ALA A 1 220 ? 30.353 27.021 17.933 1.00 43.09 475 ALA A C 1
ATOM 1626 O O . ALA A 1 220 ? 30.853 28.025 17.386 1.00 40.02 475 ALA A O 1
ATOM 1628 N N . ALA A 1 221 ? 29.064 26.929 18.276 1.00 40.23 476 ALA A N 1
ATOM 1629 C CA . ALA A 1 221 ? 28.066 27.979 17.972 1.00 38.07 476 ALA A CA 1
ATOM 1630 C C . ALA A 1 221 ? 27.157 28.193 19.182 1.00 41.03 476 ALA A C 1
ATOM 1631 O O . ALA A 1 221 ? 25.953 27.894 19.083 1.00 39.38 476 ALA A O 1
ATOM 1633 N N . MET A 1 222 ? 27.717 28.735 20.264 1.00 38.16 477 MET A N 1
ATOM 1634 C CA . MET A 1 222 ? 27.107 28.710 21.618 1.00 41.95 477 MET A CA 1
ATOM 1635 C C . MET A 1 222 ? 25.812 29.524 21.655 1.00 39.58 477 MET A C 1
ATOM 1636 O O . MET A 1 222 ? 24.914 29.102 22.407 1.00 42.31 477 MET A O 1
ATOM 1641 N N . ASP A 1 223 ? 25.729 30.633 20.900 1.00 38.25 478 ASP A N 1
ATOM 1642 C CA . ASP A 1 223 ? 24.556 31.557 20.915 1.00 42.90 478 ASP A CA 1
ATOM 1643 C C . ASP A 1 223 ? 23.525 31.197 19.835 1.00 41.70 478 ASP A C 1
ATOM 1644 O O . ASP A 1 223 ? 22.382 31.661 19.946 1.00 41.91 478 ASP A O 1
ATOM 1649 N N . ASP A 1 224 ? 23.897 30.437 18.807 1.00 39.03 479 ASP A N 1
ATOM 1650 C CA . ASP A 1 224 ? 23.029 30.273 17.613 1.00 39.49 479 ASP A CA 1
ATOM 1651 C C . ASP A 1 224 ? 22.084 29.079 17.776 1.00 37.58 479 ASP A C 1
ATOM 1652 O O . ASP A 1 224 ? 22.449 28.077 18.410 1.00 38.11 479 ASP A O 1
ATOM 1657 N N . PHE A 1 225 ? 20.896 29.215 17.196 1.00 33.30 480 PHE A N 1
ATOM 1658 C CA . PHE A 1 225 ? 19.924 28.120 17.003 1.00 32.86 480 PHE A CA 1
ATOM 1659 C C . PHE A 1 225 ? 20.286 27.375 15.712 1.00 35.30 480 PHE A C 1
ATOM 1660 O O . PHE A 1 225 ? 19.894 27.834 14.622 1.00 39.56 480 PHE A O 1
ATOM 1668 N N . GLN A 1 226 ? 20.986 26.248 15.812 1.00 33.98 481 GLN A N 1
ATOM 1669 C CA . GLN A 1 226 ? 21.467 25.527 14.602 1.00 34.62 481 GLN A CA 1
ATOM 1670 C C . GLN A 1 226 ? 20.471 24.431 14.231 1.00 31.58 481 GLN A C 1
ATOM 1671 O O . GLN A 1 226 ? 19.927 23.752 15.137 1.00 31.86 481 GLN A O 1
ATOM 1677 N N . LEU A 1 227 ? 20.216 24.316 12.931 1.00 31.14 482 LEU A N 1
ATOM 1678 C CA . LEU A 1 227 ? 19.385 23.245 12.345 1.00 30.94 482 LEU A CA 1
ATOM 1679 C C . LEU A 1 227 ? 20.275 22.027 12.088 1.00 30.70 482 LEU A C 1
ATOM 1680 O O . LEU A 1 227 ? 21.186 22.105 11.225 1.00 34.36 482 LEU A O 1
ATOM 1685 N N . ILE A 1 228 ? 19.997 20.943 12.800 1.00 29.86 483 ILE A N 1
ATOM 1686 C CA . ILE A 1 228 ? 20.809 19.699 12.806 1.00 31.64 483 ILE A CA 1
ATOM 1687 C C . ILE A 1 228 ? 19.968 18.538 12.292 1.00 31.25 483 ILE A C 1
ATOM 1688 O O . ILE A 1 228 ? 19.107 18.011 13.003 1.00 28.14 483 ILE A O 1
ATOM 1693 N N . PRO A 1 229 ? 20.230 18.049 11.063 1.00 31.78 484 PRO A N 1
ATOM 1694 C CA . PRO A 1 229 ? 19.603 16.809 10.608 1.00 29.58 484 PRO A CA 1
ATOM 1695 C C . PRO A 1 229 ? 19.933 15.631 11.542 1.00 29.25 484 PRO A C 1
ATOM 1696 O O . PRO A 1 229 ? 21.094 15.488 11.954 1.00 28.12 484 PRO A O 1
ATOM 1700 N N . MET A 1 230 ? 18.931 14.794 11.815 1.00 27.86 485 MET A N 1
ATOM 1701 C CA . MET A 1 230 ? 19.073 13.478 12.495 1.00 28.92 485 MET A CA 1
ATOM 1702 C C . MET A 1 230 ? 19.278 12.368 11.461 1.00 31.50 485 MET A C 1
ATOM 1703 O O . MET A 1 230 ? 18.308 11.954 10.775 1.00 27.27 485 MET A O 1
ATOM 1708 N N . ILE A 1 231 ? 20.507 11.867 11.393 1.00 31.62 486 ILE A N 1
ATOM 1709 C CA . ILE A 1 231 ? 20.991 11.013 10.277 1.00 33.89 486 ILE A CA 1
ATOM 1710 C C . ILE A 1 231 ? 21.547 9.710 10.851 1.00 34.67 486 ILE A C 1
ATOM 1711 O O . ILE A 1 231 ? 22.047 9.705 11.991 1.00 33.27 486 ILE A O 1
ATOM 1716 N N . SER A 1 232 ? 21.429 8.640 10.072 1.00 33.30 487 SER A N 1
ATOM 1717 C CA . SER A 1 232 ? 22.166 7.376 10.282 1.00 33.76 487 SER A CA 1
ATOM 1718 C C . SER A 1 232 ? 22.526 6.805 8.919 1.00 34.85 487 SER A C 1
ATOM 1719 O O . SER A 1 232 ? 21.929 7.224 7.917 1.00 34.45 487 SER A O 1
ATOM 1722 N N . LYS A 1 233 ? 23.462 5.861 8.914 1.00 37.44 488 LYS A N 1
ATOM 1723 C CA . LYS A 1 233 ? 23.876 5.119 7.703 1.00 41.65 488 LYS A CA 1
ATOM 1724 C C . LYS A 1 233 ? 23.794 3.624 8.012 1.00 42.13 488 LYS A C 1
ATOM 1725 O O . L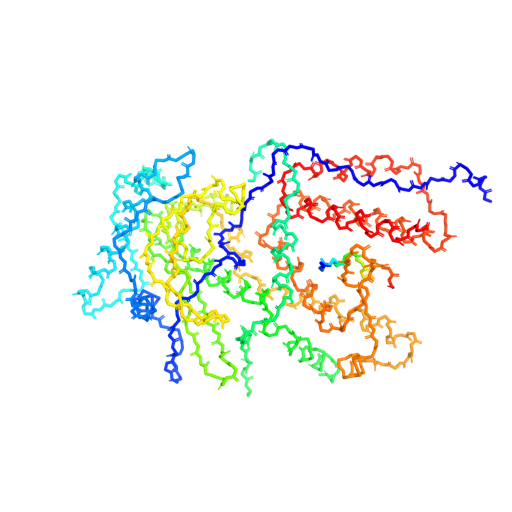YS A 1 233 ? 24.032 3.232 9.178 1.00 41.81 488 LYS A O 1
ATOM 1731 N N . CYS A 1 234 ? 23.424 2.831 7.012 1.00 40.20 489 CYS A N 1
ATOM 1732 C CA . CYS A 1 234 ? 23.367 1.352 7.126 1.00 41.56 489 CYS A CA 1
ATOM 1733 C C . CYS A 1 234 ? 23.653 0.737 5.758 1.00 44.20 489 CYS A C 1
ATOM 1734 O O . CYS A 1 234 ? 23.814 1.500 4.784 1.00 43.03 489 CYS A O 1
ATOM 1737 N N . ARG A 1 235 ? 23.754 -0.591 5.713 1.00 47.07 490 ARG A N 1
ATOM 1738 C CA . ARG A 1 235 ? 23.890 -1.334 4.433 1.00 47.91 490 ARG A CA 1
ATOM 1739 C C . ARG A 1 235 ? 22.672 -2.231 4.256 1.00 47.57 490 ARG A C 1
ATOM 1740 O O . ARG A 1 235 ? 22.320 -2.953 5.205 1.00 45.58 490 ARG A O 1
ATOM 1748 N N . THR A 1 236 ? 22.032 -2.146 3.093 1.00 46.33 491 THR A N 1
ATOM 1749 C CA . THR A 1 236 ? 20.892 -3.026 2.716 1.00 55.20 491 THR A CA 1
ATOM 1750 C C . THR A 1 236 ? 21.356 -4.494 2.717 1.00 58.00 491 THR A C 1
ATOM 1751 O O . THR A 1 236 ? 22.588 -4.734 2.773 1.00 53.61 491 THR A O 1
ATOM 1755 N N . LYS A 1 237 ? 20.412 -5.438 2.621 1.00 61.30 492 LYS A N 1
ATOM 1756 C CA . LYS A 1 237 ? 20.692 -6.886 2.386 1.00 69.31 492 LYS A CA 1
ATOM 1757 C C . LYS A 1 237 ? 21.648 -7.053 1.192 1.00 73.53 492 LYS A C 1
ATOM 1758 O O . LYS A 1 237 ? 22.448 -8.006 1.216 1.00 83.99 492 LYS A O 1
ATOM 1760 N N . GLU A 1 238 ? 21.589 -6.140 0.213 1.00 73.25 493 GLU A N 1
ATOM 1761 C CA . GLU A 1 238 ? 22.366 -6.186 -1.057 1.00 72.99 493 GLU A CA 1
ATOM 1762 C C . GLU A 1 238 ? 23.755 -5.556 -0.877 1.00 71.90 493 GLU A C 1
ATOM 1763 O O . GLU A 1 238 ? 24.439 -5.371 -1.901 1.00 81.92 493 GLU A O 1
ATOM 1769 N N . GLY A 1 239 ? 24.156 -5.223 0.354 1.00 65.23 494 GLY A N 1
ATOM 1770 C CA . GLY A 1 239 ? 25.500 -4.691 0.665 1.00 63.92 494 GLY A CA 1
ATOM 1771 C C . GLY A 1 239 ? 25.680 -3.249 0.212 1.00 61.97 494 GLY A C 1
ATOM 1772 O O . GLY A 1 239 ? 26.813 -2.723 0.336 1.00 58.80 494 GLY A O 1
ATOM 1773 N N . ARG A 1 240 ? 24.605 -2.613 -0.264 1.00 57.72 495 ARG A N 1
ATOM 1774 C CA . ARG A 1 240 ? 24.631 -1.211 -0.773 1.00 61.82 495 ARG A CA 1
ATOM 1775 C C . ARG A 1 240 ? 24.400 -0.221 0.382 1.00 56.08 495 ARG A C 1
ATOM 1776 O O . ARG A 1 240 ? 23.624 -0.538 1.311 1.00 49.17 495 ARG A O 1
ATOM 1784 N N . ARG A 1 241 ? 25.041 0.947 0.326 1.00 53.99 496 ARG A N 1
ATOM 1785 C CA . ARG A 1 241 ? 25.068 1.908 1.472 1.00 58.57 496 ARG A CA 1
ATOM 1786 C C . ARG A 1 241 ? 23.824 2.810 1.424 1.00 51.31 496 ARG A C 1
ATOM 1787 O O . ARG A 1 241 ? 23.508 3.306 0.325 1.00 45.94 496 ARG A O 1
ATOM 1795 N N . LYS A 1 242 ? 23.155 3.030 2.566 1.00 46.57 497 LYS A N 1
ATOM 1796 C CA . LYS A 1 242 ? 21.958 3.918 2.660 1.00 45.32 497 LYS A CA 1
ATOM 1797 C C . LYS A 1 242 ? 22.212 5.057 3.648 1.00 40.91 497 LYS A C 1
ATOM 1798 O O . LYS A 1 242 ? 22.822 4.795 4.717 1.00 39.64 497 LYS A O 1
ATOM 1804 N N . THR A 1 243 ? 21.747 6.268 3.317 1.00 37.30 498 THR A N 1
ATOM 1805 C CA . THR A 1 243 ? 21.696 7.399 4.291 1.00 36.78 498 THR A CA 1
ATOM 1806 C C . THR A 1 243 ? 20.233 7.619 4.706 1.00 34.66 498 THR A C 1
ATOM 1807 O O . THR A 1 243 ? 19.350 7.649 3.827 1.00 34.39 498 THR A O 1
ATOM 1811 N N . ASN A 1 244 ? 19.986 7.695 6.012 1.00 32.48 499 ASN A N 1
ATOM 1812 C CA . ASN A 1 244 ? 18.622 7.743 6.603 1.00 32.64 499 ASN A CA 1
ATOM 1813 C C . ASN A 1 244 ? 18.414 9.103 7.276 1.00 31.28 499 ASN A C 1
ATOM 1814 O O . ASN A 1 244 ? 19.343 9.572 7.941 1.00 32.35 499 ASN A O 1
ATOM 1819 N N . LEU A 1 245 ? 17.247 9.716 7.088 1.00 31.02 500 LEU A N 1
ATOM 1820 C CA . LEU A 1 245 ? 16.865 10.970 7.771 1.00 28.91 500 LEU A CA 1
ATOM 1821 C C . LEU A 1 245 ? 15.671 10.676 8.667 1.00 29.34 500 LEU A C 1
ATOM 1822 O O . LEU A 1 245 ? 14.604 10.253 8.138 1.00 27.76 500 LEU A O 1
ATOM 1827 N N . TYR A 1 246 ? 15.815 10.937 9.968 1.00 28.79 501 TYR A N 1
ATOM 1828 C CA . TYR A 1 246 ? 14.734 10.694 10.954 1.00 30.60 501 TYR A CA 1
ATOM 1829 C C . TYR A 1 246 ? 13.900 11.954 11.200 1.00 29.16 501 TYR A C 1
ATOM 1830 O O . TYR A 1 246 ? 12.766 11.851 11.724 1.00 27.02 501 TYR A O 1
ATOM 1839 N N . GLY A 1 247 ? 14.481 13.105 10.879 1.00 29.25 502 GLY A N 1
ATOM 1840 C CA . GLY A 1 247 ? 13.954 14.425 11.227 1.00 28.40 502 GLY A CA 1
ATOM 1841 C C . GLY A 1 247 ? 15.060 15.386 11.560 1.00 28.78 502 GLY A C 1
ATOM 1842 O O . GLY A 1 247 ? 16.196 15.233 11.035 1.00 29.58 502 GLY A O 1
ATOM 1843 N N . PHE A 1 248 ? 14.747 16.381 12.383 1.00 29.34 503 PHE A N 1
ATOM 1844 C CA . PHE A 1 248 ? 15.673 17.486 12.703 1.00 29.63 503 PHE A CA 1
ATOM 1845 C C . PHE A 1 248 ? 15.614 17.803 14.193 1.00 31.00 503 PHE A C 1
ATOM 1846 O O . PHE A 1 248 ? 14.551 17.701 14.824 1.00 27.36 503 PHE A O 1
ATOM 1854 N N . ILE A 1 249 ? 16.754 18.255 14.690 1.00 28.09 504 ILE A N 1
ATOM 1855 C CA . ILE A 1 249 ? 16.872 18.965 15.988 1.00 31.80 504 ILE A CA 1
ATOM 1856 C C . ILE A 1 249 ? 17.238 20.427 15.732 1.00 31.11 504 ILE A C 1
ATOM 1857 O O . ILE A 1 249 ? 18.044 20.697 14.821 1.00 31.15 504 ILE A O 1
ATOM 1862 N N . ILE A 1 250 ? 16.644 21.344 16.493 1.00 29.18 505 ILE A N 1
ATOM 1863 C CA . ILE A 1 250 ? 17.111 22.756 16.557 1.00 29.63 505 ILE A CA 1
ATOM 1864 C C . ILE A 1 250 ? 17.801 22.911 17.912 1.00 31.46 505 ILE A C 1
ATOM 1865 O O . ILE A 1 250 ? 17.151 22.689 18.926 1.00 29.51 505 ILE A O 1
ATOM 1870 N N . LYS A 1 251 ? 19.098 23.216 17.911 1.00 30.12 506 LYS A N 1
ATOM 1871 C CA . LYS A 1 251 ? 19.858 23.447 19.159 1.00 32.13 506 LYS A CA 1
ATOM 1872 C C . LYS A 1 251 ? 19.514 24.826 19.718 1.00 33.26 506 LYS A C 1
ATOM 1873 O O . LYS A 1 251 ? 19.500 25.790 18.937 1.00 33.80 506 LYS A O 1
ATOM 1879 N N . GLY A 1 252 ? 19.292 24.928 21.030 1.00 32.59 507 GLY A N 1
ATOM 1880 C CA . GLY A 1 252 ? 19.126 26.226 21.715 1.00 33.20 507 GLY A CA 1
ATOM 1881 C C . GLY A 1 252 ? 20.452 26.844 22.117 1.00 36.59 507 GLY A C 1
ATOM 1882 O O . GLY A 1 252 ? 21.514 26.366 21.676 1.00 33.93 507 GLY A O 1
ATOM 1883 N N . ARG A 1 253 ? 20.409 27.872 22.960 1.00 38.00 508 ARG A N 1
ATOM 1884 C CA . ARG A 1 253 ? 21.636 28.489 23.534 1.00 41.52 508 ARG A CA 1
ATOM 1885 C C . ARG A 1 253 ? 22.462 27.424 24.282 1.00 39.51 508 ARG A C 1
ATOM 1886 O O . ARG A 1 253 ? 21.888 26.641 25.067 1.00 39.06 508 ARG A O 1
ATOM 1894 N N . SER A 1 254 ? 23.779 27.398 24.075 1.00 38.39 509 SER A N 1
ATOM 1895 C CA . SER A 1 254 ? 24.648 26.280 24.550 1.00 39.80 509 SER A CA 1
ATOM 1896 C C . SER A 1 254 ? 25.999 26.792 25.072 1.00 43.68 509 SER A C 1
ATOM 1897 O O . SER A 1 254 ? 27.042 26.380 24.528 1.00 44.37 509 SER A O 1
ATOM 1900 N N . HIS A 1 255 ? 25.972 27.630 26.113 1.00 49.60 510 HIS A N 1
ATOM 1901 C CA . HIS A 1 255 ? 27.161 28.030 26.924 1.00 53.07 510 HIS A CA 1
ATOM 1902 C C . HIS A 1 255 ? 27.437 26.942 27.964 1.00 52.08 510 HIS A C 1
ATOM 1903 O O . HIS A 1 255 ? 27.128 27.158 29.155 1.00 54.25 510 HIS A O 1
ATOM 1910 N N . LEU A 1 256 ? 27.979 25.806 27.514 1.00 51.94 511 LEU A N 1
ATOM 1911 C CA . LEU A 1 256 ? 28.163 24.594 28.353 1.00 53.18 511 LEU A CA 1
ATOM 1912 C C . LEU A 1 256 ? 29.557 24.650 28.990 1.00 60.48 511 LEU A C 1
ATOM 1913 O O . LEU A 1 256 ? 30.522 24.100 28.399 1.00 58.20 511 LEU A O 1
ATOM 1918 N N . ARG A 1 257 ? 29.628 25.279 30.171 1.00 61.01 512 ARG A N 1
ATOM 1919 C CA . ARG A 1 257 ? 30.900 25.518 30.917 1.00 68.04 512 ARG A CA 1
ATOM 1920 C C . ARG A 1 257 ? 31.288 24.232 31.659 1.00 69.68 512 ARG A C 1
ATOM 1921 O O . ARG A 1 257 ? 32.411 23.743 31.446 1.00 77.33 512 ARG A O 1
ATOM 1924 N N . ASN A 1 258 ? 30.380 23.707 32.486 1.00 69.74 513 ASN A N 1
ATOM 1925 C CA . ASN A 1 258 ? 30.547 22.415 33.207 1.00 68.91 513 ASN A CA 1
ATOM 1926 C C . ASN A 1 258 ? 29.799 21.316 32.442 1.00 66.33 513 ASN A C 1
ATOM 1927 O O . ASN A 1 258 ? 28.950 21.650 31.597 1.00 64.08 513 ASN A O 1
ATOM 1932 N N . ASP A 1 259 ? 30.093 20.049 32.741 1.00 62.25 514 ASP A N 1
ATOM 1933 C CA . ASP A 1 259 ? 29.567 18.896 31.966 1.00 65.12 514 ASP A CA 1
ATOM 1934 C C . ASP A 1 259 ? 28.098 18.622 32.349 1.00 60.85 514 ASP A C 1
ATOM 1935 O O . ASP A 1 259 ? 27.480 17.784 31.665 1.00 55.10 514 ASP A O 1
ATOM 1940 N N . THR A 1 260 ? 27.545 19.337 33.341 1.00 55.26 515 THR A N 1
ATOM 1941 C CA . THR A 1 260 ? 26.122 19.222 33.793 1.00 54.59 515 THR A CA 1
ATOM 1942 C C . THR A 1 260 ? 25.210 20.314 33.206 1.00 49.75 515 THR A C 1
ATOM 1943 O O . THR A 1 260 ? 23.977 20.172 33.348 1.00 50.27 515 THR A O 1
ATOM 1947 N N . ASP A 1 261 ? 25.771 21.372 32.617 1.00 48.01 516 ASP A N 1
ATOM 1948 C CA . ASP A 1 261 ? 25.007 22.510 32.035 1.00 53.35 516 ASP A CA 1
ATOM 1949 C C . ASP A 1 261 ? 24.098 21.968 30.920 1.00 50.50 516 ASP A C 1
ATOM 1950 O O . ASP A 1 261 ? 24.570 21.142 30.115 1.00 48.78 516 ASP A O 1
ATOM 1955 N N . VAL A 1 262 ? 22.838 22.406 30.894 1.00 48.05 517 VAL A N 1
ATOM 1956 C CA . VAL A 1 262 ? 21.779 21.863 29.990 1.00 45.00 517 VAL A CA 1
ATOM 1957 C C . VAL A 1 262 ? 21.776 22.670 28.691 1.00 39.85 517 VAL A C 1
ATOM 1958 O O . VAL A 1 262 ? 21.784 23.888 28.765 1.00 38.55 517 VAL A O 1
ATOM 1962 N N . VAL A 1 263 ? 21.794 21.998 27.542 1.00 38.42 518 VAL A N 1
ATOM 1963 C CA . VAL A 1 263 ? 21.431 22.622 26.237 1.00 35.94 518 VAL A CA 1
ATOM 1964 C C . VAL A 1 263 ? 19.998 22.176 25.936 1.00 35.62 518 VAL A C 1
ATOM 1965 O O . VAL A 1 263 ? 19.738 20.966 25.945 1.00 37.41 518 VAL A O 1
ATOM 1969 N N . ASN A 1 264 ? 19.093 23.130 25.751 1.00 33.45 519 ASN A N 1
ATOM 1970 C CA . ASN A 1 264 ? 17.701 22.838 25.325 1.00 35.13 519 ASN A CA 1
ATOM 1971 C C . ASN A 1 264 ? 17.720 22.620 23.807 1.00 32.30 519 ASN A C 1
ATOM 1972 O O . ASN A 1 264 ? 18.555 2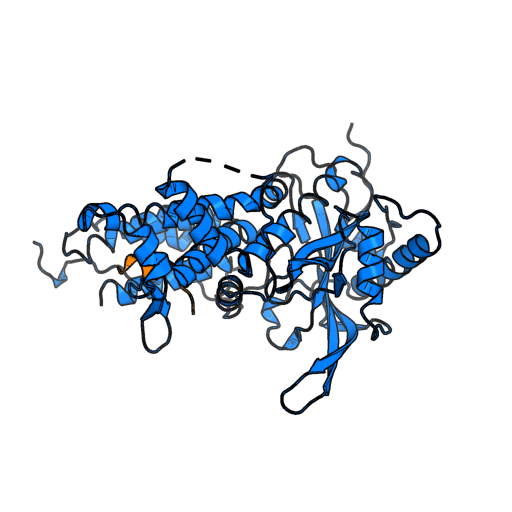3.233 23.113 1.00 35.99 519 ASN A O 1
ATOM 1977 N N . PHE A 1 265 ? 16.881 21.733 23.308 1.00 31.39 520 PHE A N 1
ATOM 1978 C CA . PHE A 1 265 ? 16.720 21.548 21.848 1.00 30.90 520 PHE A CA 1
ATOM 1979 C C . PHE A 1 265 ? 15.248 21.277 21.540 1.00 30.52 520 PHE A C 1
ATOM 1980 O O . PHE A 1 265 ? 14.497 20.856 22.441 1.00 32.40 520 PHE A O 1
ATOM 1988 N N . VAL A 1 266 ? 14.860 21.501 20.290 1.00 28.04 521 VAL A N 1
ATOM 1989 C CA . VAL A 1 266 ? 13.523 21.080 19.781 1.00 28.47 521 VAL A CA 1
ATOM 1990 C C . VAL A 1 266 ? 13.765 19.899 18.844 1.00 28.39 521 VAL A C 1
ATOM 1991 O O . VAL A 1 266 ? 14.575 20.047 17.914 1.00 31.57 521 VAL A O 1
ATOM 1995 N N . SER A 1 267 ? 13.129 18.765 19.117 1.00 26.86 522 SER A N 1
ATOM 1996 C CA . SER A 1 267 ? 13.149 17.579 18.225 1.00 26.72 522 SER A CA 1
ATOM 1997 C C . SER A 1 267 ? 11.891 17.559 17.334 1.00 28.85 522 SER A C 1
ATOM 1998 O O . SER A 1 267 ? 10.804 17.879 17.819 1.00 26.70 522 SER A O 1
ATOM 2001 N N . MET A 1 268 ? 12.070 17.226 16.053 1.00 27.85 523 MET A N 1
ATOM 2002 C CA . MET A 1 268 ? 11.010 17.168 15.021 1.00 29.99 523 MET A CA 1
ATOM 2003 C C . MET A 1 268 ? 11.233 15.885 14.217 1.00 31.34 523 MET A C 1
ATOM 2004 O O . MET A 1 268 ? 12.195 15.830 13.412 1.00 27.56 523 MET A O 1
ATOM 2009 N N . GLU A 1 269 ? 10.419 14.865 14.476 1.00 29.29 524 GLU A N 1
ATOM 2010 C CA . GLU A 1 269 ? 10.749 13.469 14.094 1.00 27.37 524 GLU A CA 1
ATOM 2011 C C . GLU A 1 269 ? 9.615 12.877 13.271 1.00 27.70 524 GLU A C 1
ATOM 2012 O O . GLU A 1 269 ? 8.455 12.948 13.731 1.00 28.52 524 GLU A O 1
ATOM 2018 N N . PHE A 1 270 ? 9.932 12.328 12.094 1.00 28.07 525 PHE A N 1
ATOM 2019 C CA . PHE A 1 270 ? 8.942 11.610 11.244 1.00 29.42 525 PHE A CA 1
ATOM 2020 C C . PHE A 1 270 ? 8.431 10.366 11.983 1.00 29.36 525 PHE A C 1
ATOM 2021 O O . PHE A 1 270 ? 9.205 9.710 12.720 1.00 29.32 525 PHE A O 1
ATOM 2029 N N . SER A 1 271 ? 7.166 10.016 11.744 1.00 28.94 526 SER A N 1
ATOM 2030 C CA . SER A 1 271 ? 6.530 8.793 12.293 1.00 26.74 526 SER A CA 1
ATOM 2031 C C . SER A 1 271 ? 5.237 8.457 11.540 1.00 28.24 526 SER A C 1
ATOM 2032 O O . SER A 1 271 ? 4.568 9.380 11.027 1.00 26.62 526 SER A O 1
ATOM 2035 N N . LEU A 1 272 ? 4.909 7.163 11.471 1.00 29.02 527 LEU A N 1
ATOM 2036 C CA . LEU A 1 272 ? 3.591 6.647 11.036 1.00 29.62 527 LEU A CA 1
ATOM 2037 C C . LEU A 1 272 ? 2.721 6.328 12.252 1.00 30.66 527 LEU A C 1
ATOM 2038 O O . LEU A 1 272 ? 1.554 5.984 12.027 1.00 29.98 527 LEU A O 1
ATOM 2043 N N . THR A 1 273 ? 3.253 6.407 13.482 1.00 29.90 528 THR A N 1
ATOM 2044 C CA . THR A 1 273 ? 2.446 6.076 14.696 1.00 30.14 528 THR A CA 1
ATOM 2045 C C . THR A 1 273 ? 1.313 7.089 14.912 1.00 27.93 528 THR A C 1
ATOM 2046 O O . THR A 1 273 ? 1.587 8.284 15.104 1.00 26.93 528 THR A O 1
ATOM 2050 N N . ASP A 1 274 ? 0.059 6.622 14.932 1.00 29.76 529 ASP A N 1
ATOM 2051 C CA . ASP A 1 274 ? -1.089 7.448 15.376 1.00 31.85 529 ASP A CA 1
ATOM 2052 C C . ASP A 1 274 ? -0.952 7.706 16.876 1.00 29.00 529 ASP A C 1
ATOM 2053 O O . ASP A 1 274 ? -1.051 6.778 17.682 1.00 28.60 529 ASP A O 1
ATOM 2058 N N . PRO A 1 275 ? -0.786 8.969 17.317 1.00 31.39 530 PRO A N 1
ATOM 2059 C CA . PRO A 1 275 ? -0.547 9.255 18.731 1.00 31.70 530 PRO A CA 1
ATOM 2060 C C . PRO A 1 275 ? -1.769 9.041 19.629 1.00 36.28 530 PRO A C 1
ATOM 2061 O O . PRO A 1 275 ? -1.602 9.054 20.860 1.00 35.31 530 PRO A O 1
ATOM 2065 N N . ARG A 1 276 ? -2.944 8.820 19.025 1.00 35.25 531 ARG A N 1
ATOM 2066 C CA . ARG A 1 276 ? -4.194 8.629 19.810 1.00 37.63 531 ARG A CA 1
ATOM 2067 C C . ARG A 1 276 ? -4.261 7.242 20.459 1.00 39.94 531 ARG A C 1
ATOM 2068 O O . ARG A 1 276 ? -5.066 7.099 21.397 1.00 43.59 531 ARG A O 1
ATOM 2076 N N . LEU A 1 277 ? -3.478 6.269 19.981 1.00 38.31 532 LEU A N 1
ATOM 2077 C CA . LEU A 1 277 ? -3.511 4.879 20.508 1.00 38.84 532 LEU A CA 1
ATOM 2078 C C . LEU A 1 277 ? -3.023 4.869 21.960 1.00 41.08 532 LEU A C 1
ATOM 2079 O O . LEU A 1 277 ? -3.687 4.214 22.783 1.00 39.54 532 LEU A O 1
ATOM 2084 N N . GLU A 1 278 ? -1.943 5.601 22.259 1.00 36.59 533 GLU A N 1
ATOM 2085 C CA . GLU A 1 278 ? -1.311 5.641 23.605 1.00 37.91 533 GLU A CA 1
ATOM 2086 C C . GLU A 1 278 ? -1.057 7.079 24.038 1.00 33.88 533 GLU A C 1
ATOM 2087 O O . GLU A 1 278 ? 0.093 7.515 24.097 1.00 34.95 533 GLU A O 1
ATOM 2093 N N . PRO A 1 279 ? -2.110 7.846 24.392 1.00 35.09 534 PRO A N 1
ATOM 2094 C CA . PRO A 1 279 ? -1.960 9.265 24.700 1.00 34.68 534 PRO A CA 1
ATOM 2095 C C . PRO A 1 279 ? -0.947 9.517 25.825 1.00 34.27 534 PRO A C 1
ATOM 2096 O O . PRO A 1 279 ? -0.222 10.496 25.748 1.00 35.98 534 PRO A O 1
ATOM 2100 N N . HIS A 1 280 ? -0.924 8.635 26.828 1.00 32.28 535 HIS A N 1
ATOM 2101 C CA . HIS A 1 280 ? 0.020 8.707 27.977 1.00 35.85 535 HIS A CA 1
ATOM 2102 C C . HIS A 1 280 ? 1.471 8.730 27.464 1.00 31.72 535 HIS A C 1
ATOM 2103 O O . HIS A 1 280 ? 2.296 9.414 28.065 1.00 35.04 535 HIS A O 1
ATOM 2110 N N . LYS A 1 281 ? 1.783 7.961 26.424 1.00 32.31 536 LYS A N 1
ATOM 2111 C CA . LYS A 1 281 ? 3.177 7.849 25.899 1.00 31.63 536 LYS A CA 1
ATOM 2112 C C . LYS A 1 281 ? 3.653 9.204 25.356 1.00 32.81 536 LYS A C 1
ATOM 2113 O O . LYS A 1 281 ? 4.876 9.520 25.487 1.00 32.82 536 LYS A O 1
ATOM 2119 N N . TRP A 1 282 ? 2.721 9.993 24.819 1.00 31.57 537 TRP A N 1
ATOM 2120 C CA . TRP A 1 282 ? 3.013 11.224 24.038 1.00 30.24 537 TRP A CA 1
ATOM 2121 C C . TRP A 1 282 ? 2.661 12.511 24.775 1.00 29.22 537 TRP A C 1
ATOM 2122 O O . TRP A 1 282 ? 2.583 13.555 24.110 1.00 30.05 537 TRP A O 1
ATOM 2133 N N . GLU A 1 283 ? 2.599 12.488 26.108 1.00 31.47 538 GLU A N 1
ATOM 2134 C CA . GLU A 1 283 ? 2.198 13.668 26.922 1.00 32.53 538 GLU A CA 1
ATOM 2135 C C . GLU A 1 283 ? 3.072 14.891 26.652 1.00 30.84 538 GLU A C 1
ATOM 2136 O O . GLU A 1 283 ? 2.530 16.011 26.727 1.00 30.70 538 GLU A O 1
ATOM 2142 N N . LYS A 1 284 ? 4.368 14.708 26.392 1.00 28.85 539 LYS A N 1
ATOM 2143 C CA . LYS A 1 284 ? 5.337 15.813 26.225 1.00 31.02 539 LYS A CA 1
ATOM 2144 C C . LYS A 1 284 ? 5.314 16.358 24.791 1.00 29.81 539 LYS A C 1
ATOM 2145 O O . LYS A 1 284 ? 6.036 17.308 24.517 1.00 31.49 539 LYS A O 1
ATOM 2151 N N . TYR A 1 285 ? 4.592 15.735 23.878 1.00 30.46 540 TYR A N 1
ATOM 2152 C CA . TYR A 1 285 ? 4.766 16.024 22.431 1.00 28.10 540 TYR A CA 1
ATOM 2153 C C . TYR A 1 285 ? 3.586 16.823 21.888 1.00 31.70 540 TYR A C 1
ATOM 2154 O O . TYR A 1 285 ? 2.428 16.619 22.323 1.00 29.62 540 TYR A O 1
ATOM 2163 N N . CYS A 1 286 ? 3.878 17.659 20.890 1.00 31.29 541 CYS A N 1
ATOM 2164 C CA . CYS A 1 286 ? 2.852 18.137 19.922 1.00 30.56 541 CYS A CA 1
ATOM 2165 C C . CYS A 1 286 ? 3.007 17.289 18.652 1.00 29.53 541 CYS A C 1
ATOM 2166 O O . CYS A 1 286 ? 4.147 17.147 18.189 1.00 27.11 541 CYS A O 1
ATOM 2169 N N . VAL A 1 287 ? 1.924 16.733 18.116 1.00 27.80 542 VAL A N 1
ATOM 2170 C CA . VAL A 1 287 ? 1.978 15.932 16.858 1.00 29.54 542 VAL A CA 1
ATOM 2171 C C . VAL A 1 287 ? 1.299 16.694 15.719 1.00 29.72 542 VAL A C 1
ATOM 2172 O O . VAL A 1 287 ? 0.088 17.075 15.844 1.00 28.59 542 VAL A O 1
ATOM 2176 N N . LEU A 1 288 ? 2.065 16.890 14.647 1.00 28.90 543 LEU A N 1
ATOM 2177 C CA . LEU A 1 288 ? 1.595 17.468 13.368 1.00 28.62 543 LEU A CA 1
ATOM 2178 C C . LEU A 1 288 ? 1.373 16.333 12.372 1.00 30.23 543 LEU A C 1
ATOM 2179 O O . LEU A 1 288 ? 2.116 15.340 12.434 1.00 30.57 543 LEU A O 1
ATOM 2184 N N . GLU A 1 289 ? 0.429 16.527 11.444 1.00 27.61 544 GLU A N 1
ATOM 2185 C CA . GLU A 1 289 ? 0.242 15.677 10.238 1.00 28.69 544 GLU A CA 1
ATOM 2186 C C . GLU A 1 289 ? 0.876 16.452 9.081 1.00 28.78 544 GLU A C 1
ATOM 2187 O O . GLU A 1 289 ? 0.463 17.602 8.898 1.00 28.25 544 GLU A O 1
ATOM 2193 N N . ILE A 1 290 ? 1.881 15.881 8.400 1.00 28.38 545 ILE A N 1
ATOM 2194 C CA . ILE A 1 290 ? 2.770 16.613 7.448 1.00 28.94 545 ILE A CA 1
ATOM 2195 C C . ILE A 1 290 ? 2.745 15.988 6.050 1.00 28.89 545 ILE A C 1
ATOM 2196 O O . ILE A 1 290 ? 3.415 16.560 5.163 1.00 29.07 545 ILE A O 1
ATOM 2201 N N . GLY A 1 291 ? 2.044 14.874 5.848 1.00 28.30 546 GLY A N 1
ATOM 2202 C CA . GLY A 1 291 ? 2.112 14.162 4.560 1.00 30.47 546 GLY A CA 1
ATOM 2203 C C . GLY A 1 291 ? 1.167 12.992 4.468 1.00 32.89 546 GLY A C 1
ATOM 2204 O O . GLY A 1 291 ? 0.546 12.634 5.482 1.00 29.75 546 GLY A O 1
ATOM 2205 N N . ASP A 1 292 ? 1.064 12.429 3.263 1.00 32.61 547 ASP A N 1
ATOM 2206 C CA . ASP A 1 292 ? 0.292 11.203 2.959 1.00 33.22 547 ASP A CA 1
ATOM 2207 C C . ASP A 1 292 ? 1.295 10.172 2.426 1.00 33.90 547 ASP A C 1
ATOM 2208 O O . ASP A 1 292 ? 2.068 10.488 1.467 1.00 30.52 547 ASP A O 1
ATOM 2213 N N . MET A 1 293 ? 1.339 9.010 3.074 1.00 32.46 548 MET A N 1
ATOM 2214 C CA . MET A 1 293 ? 2.261 7.896 2.741 1.00 38.26 548 MET A CA 1
ATOM 2215 C C . MET A 1 293 ? 1.455 6.766 2.104 1.00 36.29 548 MET A C 1
ATOM 2216 O O . MET A 1 293 ? 0.478 6.341 2.713 1.00 37.47 548 MET A O 1
ATOM 2221 N N . LEU A 1 294 ? 1.858 6.306 0.922 1.00 37.84 549 LEU A N 1
ATOM 2222 C CA . LEU A 1 294 ? 1.265 5.123 0.250 1.00 40.84 549 LEU A CA 1
ATOM 2223 C C . LEU A 1 294 ? 1.844 3.871 0.913 1.00 45.18 549 LEU A C 1
ATOM 2224 O O . LEU A 1 294 ? 3.073 3.698 0.850 1.00 39.85 549 LEU A O 1
ATOM 2229 N N . LEU A 1 295 ? 1.001 3.046 1.534 1.00 51.32 550 LEU A N 1
ATOM 2230 C CA . LEU A 1 295 ? 1.458 1.864 2.311 1.00 59.01 550 LEU A CA 1
ATOM 2231 C C . LEU A 1 295 ? 0.842 0.588 1.733 1.00 62.56 550 LEU A C 1
ATOM 2232 O O . LEU A 1 295 ? -0.321 0.648 1.267 1.00 55.50 550 LEU A O 1
ATOM 2237 N N . ARG A 1 296 ? 1.619 -0.504 1.743 1.00 68.38 551 ARG A N 1
ATOM 2238 C CA . ARG A 1 296 ? 1.138 -1.875 1.411 1.00 78.12 551 ARG A CA 1
ATOM 2239 C C . ARG A 1 296 ? 0.427 -2.481 2.627 1.00 75.01 551 ARG A C 1
ATOM 2240 O O . ARG A 1 296 ? 0.953 -2.366 3.762 1.00 70.19 551 ARG A O 1
ATOM 2248 N N . THR A 1 297 ? -0.715 -3.123 2.380 1.00 77.51 552 THR A N 1
ATOM 2249 C CA . THR A 1 297 ? -1.497 -3.888 3.397 1.00 86.98 552 THR A CA 1
ATOM 2250 C C . THR A 1 297 ? -1.980 -5.168 2.704 1.00 93.59 552 THR A C 1
ATOM 2251 O O . THR A 1 297 ? -1.921 -5.209 1.454 1.00 93.49 552 THR A O 1
ATOM 2255 N N . ALA A 1 298 ? -2.409 -6.173 3.475 1.00 99.20 553 ALA A N 1
ATOM 2256 C CA . ALA A 1 298 ? -2.912 -7.472 2.960 1.00 101.12 553 ALA A CA 1
ATOM 2257 C C . ALA A 1 298 ? -3.915 -7.220 1.824 1.00 101.40 553 ALA A C 1
ATOM 2258 O O . ALA A 1 298 ? -3.836 -7.919 0.795 1.00 100.95 553 ALA A O 1
ATOM 2260 N N . ILE A 1 299 ? -4.799 -6.232 2.005 1.00 101.07 554 ILE A N 1
ATOM 2261 C CA . ILE A 1 299 ? -5.907 -5.879 1.065 1.00 103.72 554 ILE A CA 1
ATOM 2262 C C . ILE A 1 299 ? -5.326 -5.160 -0.162 1.00 97.10 554 ILE A C 1
ATOM 2263 O O . ILE A 1 299 ? -5.893 -5.338 -1.257 1.00 101.60 554 ILE A O 1
ATOM 2268 N N . GLY A 1 300 ? -4.249 -4.385 0.011 1.00 90.78 555 GLY A N 1
ATOM 2269 C CA . GLY A 1 300 ? -3.529 -3.719 -1.096 1.00 88.20 555 GLY A CA 1
ATOM 2270 C C . GLY A 1 300 ? -2.885 -2.409 -0.669 1.00 83.68 555 GLY A C 1
ATOM 2271 O O . GLY A 1 300 ? -2.214 -2.396 0.378 1.00 78.46 555 GLY A O 1
ATOM 2272 N N . GLN A 1 301 ? -3.067 -1.349 -1.467 1.00 78.56 556 GLN A N 1
ATOM 2273 C CA . GLN A 1 301 ? -2.504 0.009 -1.222 1.00 73.32 556 GLN A CA 1
ATOM 2274 C C . GLN A 1 301 ? -3.502 0.851 -0.416 1.00 68.93 556 GLN A C 1
ATOM 2275 O O . GLN A 1 301 ? -4.720 0.770 -0.701 1.00 64.51 556 GLN A O 1
ATOM 2281 N N . VAL A 1 302 ? -2.999 1.627 0.550 1.00 60.74 557 VAL A N 1
ATOM 2282 C CA . VAL A 1 302 ? -3.809 2.591 1.358 1.00 56.66 557 VAL A CA 1
ATOM 2283 C C . VAL A 1 302 ? -3.005 3.884 1.545 1.00 49.11 557 VAL A C 1
ATOM 2284 O O . VAL A 1 302 ? -1.749 3.817 1.554 1.00 50.35 557 VAL A O 1
ATOM 2288 N N . SER A 1 303 ? -3.693 5.022 1.679 1.00 41.48 558 SER A N 1
ATOM 2289 C CA . SER A 1 303 ? -3.071 6.297 2.112 1.00 38.68 558 SER A CA 1
ATOM 2290 C C . SER A 1 303 ? -3.047 6.322 3.642 1.00 38.73 558 SER A C 1
ATOM 2291 O O . SER A 1 303 ? -4.109 6.116 4.237 1.00 37.03 558 SER A O 1
ATOM 2294 N N . ARG A 1 304 ? -1.880 6.516 4.268 1.00 37.06 559 ARG A N 1
ATOM 2295 C CA . ARG A 1 304 ? -1.837 6.731 5.745 1.00 36.83 559 ARG A CA 1
ATOM 2296 C C . ARG A 1 304 ? -1.080 8.017 6.052 1.00 36.56 559 ARG A C 1
ATOM 2297 O O . ARG A 1 304 ? -0.118 8.366 5.370 1.00 36.47 559 ARG A O 1
ATOM 2305 N N . PRO A 1 305 ? -1.464 8.749 7.117 1.00 34.04 560 PRO A N 1
ATOM 2306 C CA . PRO A 1 305 ? -0.773 9.988 7.459 1.00 31.49 560 PRO A CA 1
ATOM 2307 C C . PRO A 1 305 ? 0.680 9.755 7.874 1.00 29.66 560 PRO A C 1
ATOM 2308 O O . PRO A 1 305 ? 0.969 8.790 8.580 1.00 31.06 560 PRO A O 1
ATOM 2312 N N . MET A 1 306 ? 1.570 10.619 7.392 1.00 29.96 561 MET A N 1
ATOM 2313 C CA . MET A 1 306 ? 2.913 10.808 7.977 1.00 29.31 561 MET A CA 1
ATOM 2314 C C . MET A 1 306 ? 2.787 11.919 9.019 1.00 29.31 561 MET A C 1
ATOM 2315 O O . MET A 1 306 ? 2.223 12.989 8.692 1.00 29.42 561 MET A O 1
ATOM 2320 N N . PHE A 1 307 ? 3.289 11.652 10.220 1.00 26.55 562 PHE A N 1
ATOM 2321 C CA . PHE A 1 307 ? 3.265 12.567 11.383 1.00 25.10 562 PHE A CA 1
ATOM 2322 C C . PHE A 1 307 ? 4.656 13.182 11.603 1.00 27.04 562 PHE A C 1
ATOM 2323 O O . PHE A 1 307 ? 5.686 12.584 11.210 1.00 27.98 562 PHE A O 1
ATOM 2331 N N . LEU A 1 308 ? 4.671 14.336 12.265 1.00 28.22 563 LEU A N 1
ATOM 2332 C CA . LEU A 1 308 ? 5.871 14.925 12.891 1.00 28.40 563 LEU A CA 1
ATOM 2333 C C . LEU A 1 308 ? 5.643 15.012 14.404 1.00 26.69 563 LEU A C 1
ATOM 2334 O O . LEU A 1 308 ? 4.723 15.745 14.837 1.00 27.45 563 LEU A O 1
ATOM 2339 N N . TYR A 1 309 ? 6.445 14.267 15.158 1.00 27.54 564 TYR A N 1
ATOM 2340 C CA . TYR A 1 309 ? 6.494 14.282 16.643 1.00 27.79 564 TYR A CA 1
ATOM 2341 C C . TYR A 1 309 ? 7.423 15.424 17.058 1.00 27.27 564 TYR A C 1
ATOM 2342 O O . TYR A 1 309 ? 8.640 15.360 16.786 1.00 29.44 564 TYR A O 1
ATOM 2351 N N . VAL A 1 310 ? 6.860 16.450 17.702 1.00 26.16 565 VAL A N 1
ATOM 2352 C CA . VAL A 1 310 ? 7.618 17.656 18.114 1.00 28.84 565 VAL A CA 1
ATOM 2353 C C . VAL A 1 310 ? 7.649 17.740 19.641 1.00 29.32 565 VAL A C 1
ATOM 2354 O O . VAL A 1 310 ? 6.588 17.673 20.276 1.00 27.36 565 VAL A O 1
ATOM 2358 N N . ARG A 1 311 ? 8.834 17.921 20.213 1.00 25.96 566 ARG A N 1
ATOM 2359 C CA . ARG A 1 311 ? 8.910 18.279 21.656 1.00 27.41 566 ARG A CA 1
ATOM 2360 C C . ARG A 1 311 ? 10.141 19.126 21.926 1.00 31.02 566 ARG A C 1
ATOM 2361 O O . ARG A 1 311 ? 11.102 19.105 21.117 1.00 29.95 566 ARG A O 1
ATOM 2369 N N . THR A 1 312 ? 10.063 19.860 23.029 1.00 31.43 567 THR A N 1
ATOM 2370 C CA A THR A 1 312 ? 11.248 20.479 23.670 0.50 33.12 567 THR A CA 1
ATOM 2371 C CA B THR A 1 312 ? 11.236 20.488 23.679 0.50 31.81 567 THR A CA 1
ATOM 2372 C C . THR A 1 312 ? 11.865 19.454 24.619 1.00 32.37 567 THR A C 1
ATOM 2373 O O . THR A 1 312 ? 11.115 18.702 25.254 1.00 32.02 567 THR A O 1
ATOM 2380 N N . ASN A 1 313 ? 13.186 19.437 24.674 1.00 33.16 568 ASN A N 1
ATOM 2381 C CA . ASN A 1 313 ? 13.958 18.442 25.449 1.00 31.71 568 ASN A CA 1
ATOM 2382 C C . ASN A 1 313 ? 15.279 19.122 25.802 1.00 32.38 568 ASN A C 1
ATOM 2383 O O . ASN A 1 313 ? 15.437 20.320 25.484 1.00 31.27 568 ASN A O 1
ATOM 2388 N N . GLY A 1 314 ? 16.146 18.410 26.506 1.00 34.54 569 GLY A N 1
ATOM 2389 C CA . GLY A 1 314 ? 17.417 18.963 26.982 1.00 36.28 569 GLY A CA 1
ATOM 2390 C C . GLY A 1 314 ? 18.421 17.863 27.198 1.00 34.13 569 GLY A C 1
ATOM 2391 O O . GLY A 1 314 ? 18.007 16.711 27.394 1.00 37.62 569 GLY A O 1
ATOM 2392 N N . THR A 1 315 ? 19.701 18.208 27.126 1.00 36.41 570 THR A N 1
ATOM 2393 C CA . THR A 1 315 ? 20.813 17.247 27.355 1.00 38.72 570 THR A CA 1
ATOM 2394 C C . THR A 1 315 ? 22.009 18.045 27.870 1.00 40.38 570 THR A C 1
ATOM 2395 O O . THR A 1 315 ? 21.876 19.259 28.014 1.00 41.07 570 THR A O 1
ATOM 2399 N N . SER A 1 316 ? 23.123 17.381 28.169 1.00 47.39 571 SER A N 1
ATOM 2400 C CA . SER A 1 316 ? 24.307 18.030 28.786 1.00 46.17 571 SER A CA 1
ATOM 2401 C C . SER A 1 316 ? 25.556 17.519 28.088 1.00 45.75 571 SER A C 1
ATOM 2402 O O . SER A 1 316 ? 25.425 16.560 27.290 1.00 47.27 571 SER A O 1
ATOM 2405 N N . LYS A 1 317 ? 26.716 18.119 28.360 1.00 40.63 572 LYS A N 1
ATOM 2406 C CA . LYS A 1 317 ? 27.990 17.618 27.784 1.00 41.77 572 LYS A CA 1
ATOM 2407 C C . LYS A 1 317 ? 28.153 16.146 28.176 1.00 39.41 572 LYS A C 1
ATOM 2408 O O . LYS A 1 317 ? 28.473 15.349 27.288 1.00 39.08 572 LYS A O 1
ATOM 2414 N N . ILE A 1 318 ? 27.923 15.779 29.443 1.00 41.10 573 ILE A N 1
ATOM 2415 C CA . ILE A 1 318 ? 28.241 14.398 29.927 1.00 42.57 573 ILE A CA 1
ATOM 2416 C C . ILE A 1 318 ? 27.320 13.391 29.220 1.00 40.38 573 ILE A C 1
ATOM 2417 O O . ILE A 1 318 ? 27.830 12.366 28.736 1.00 39.86 573 ILE A O 1
ATOM 2422 N N . LYS A 1 319 ? 26.028 13.700 29.088 1.00 38.72 574 LYS A N 1
ATOM 2423 C CA . LYS A 1 319 ? 25.058 12.822 28.383 1.00 41.14 574 LYS A CA 1
ATOM 2424 C C . LYS A 1 319 ? 25.427 12.710 26.901 1.00 37.77 574 LYS A C 1
ATOM 2425 O O . LYS A 1 319 ? 25.325 11.604 26.346 1.00 36.10 574 LYS A O 1
ATOM 2431 N N . MET A 1 320 ? 25.832 13.813 26.277 1.00 38.13 575 MET A N 1
ATOM 2432 C CA . MET A 1 320 ? 26.215 13.814 24.844 1.00 37.54 575 MET A CA 1
ATOM 2433 C C . MET A 1 320 ? 27.482 12.969 24.676 1.00 38.55 575 MET A C 1
ATOM 2434 O O . MET A 1 320 ? 27.565 12.238 23.696 1.00 36.35 575 MET A O 1
ATOM 2439 N N . LYS A 1 321 ? 28.411 13.041 25.628 1.00 40.14 576 LYS A N 1
ATOM 2440 C CA A LYS A 1 321 ? 29.676 12.256 25.585 0.50 41.80 576 LYS A CA 1
ATOM 2441 C CA B LYS A 1 321 ? 29.679 12.256 25.599 0.50 41.14 576 LYS A CA 1
ATOM 2442 C C . LYS A 1 321 ? 29.335 10.760 25.656 1.00 41.17 576 LYS A C 1
ATOM 2443 O O . LYS A 1 321 ? 29.886 9.988 24.835 1.00 39.28 576 LYS A O 1
ATOM 2454 N N . TRP A 1 322 ? 28.435 10.383 26.569 1.00 42.30 577 TRP A N 1
ATOM 2455 C CA . TRP A 1 322 ? 27.918 8.996 26.708 1.00 43.32 577 TRP A CA 1
ATOM 2456 C C . TRP A 1 322 ? 27.285 8.535 25.389 1.00 38.47 577 TRP A C 1
ATOM 2457 O O . TRP A 1 322 ? 27.551 7.402 24.966 1.00 37.85 577 TRP A O 1
ATOM 2468 N N . GLY A 1 323 ? 26.485 9.392 24.754 1.00 38.04 578 GLY A N 1
ATOM 2469 C CA . GLY A 1 323 ? 25.814 9.084 23.482 1.00 35.44 578 GLY A CA 1
ATOM 2470 C C . GLY A 1 323 ? 26.813 8.815 22.381 1.00 34.77 578 GLY A C 1
ATOM 2471 O O . GLY A 1 323 ? 26.585 7.880 21.593 1.00 34.98 578 GLY A O 1
ATOM 2472 N N . MET A 1 324 ? 27.913 9.577 22.363 1.00 35.65 579 MET A N 1
ATOM 2473 C CA . MET A 1 324 ? 28.987 9.452 21.344 1.00 36.53 579 MET A CA 1
ATOM 2474 C C . MET A 1 324 ? 29.766 8.157 21.582 1.00 37.34 579 MET A C 1
ATOM 2475 O O . MET A 1 324 ? 30.376 7.638 20.620 1.00 37.31 579 MET A O 1
ATOM 2480 N N . GLU A 1 325 ? 29.682 7.637 22.807 1.00 36.11 580 GLU A N 1
ATOM 2481 C CA . GLU A 1 325 ? 30.367 6.398 23.257 1.00 39.59 580 GLU A CA 1
ATOM 2482 C C . GLU A 1 325 ? 29.464 5.156 23.154 1.00 40.85 580 GLU A C 1
ATOM 2483 O O . GLU A 1 325 ? 29.897 4.088 23.592 1.00 39.10 580 GLU A O 1
ATOM 2489 N N . MET A 1 326 ? 28.254 5.257 22.592 1.00 38.93 581 MET A N 1
ATOM 2490 C CA . MET A 1 326 ? 27.262 4.153 22.670 1.00 40.29 581 MET A CA 1
ATOM 2491 C C . MET A 1 326 ? 27.782 2.868 22.007 1.00 37.57 581 MET A C 1
ATOM 2492 O O . MET A 1 326 ? 27.199 1.812 22.300 1.00 37.04 581 MET A O 1
ATOM 2497 N N . ARG A 1 327 ? 28.816 2.912 21.150 1.00 41.11 582 ARG A N 1
ATOM 2498 C CA . ARG A 1 327 ? 29.371 1.643 20.582 1.00 40.50 582 ARG A CA 1
ATOM 2499 C C . ARG A 1 327 ? 29.941 0.783 21.720 1.00 41.01 582 ARG A C 1
ATOM 2500 O O . ARG A 1 327 ? 30.030 -0.443 21.522 1.00 37.62 582 ARG A O 1
ATOM 2508 N N . ARG A 1 328 ? 30.249 1.390 22.869 1.00 40.66 583 ARG A N 1
ATOM 2509 C CA . ARG A 1 328 ? 30.636 0.670 24.116 1.00 47.19 583 ARG A CA 1
ATOM 2510 C C . ARG A 1 328 ? 29.631 -0.446 24.453 1.00 45.74 583 ARG A C 1
ATOM 2511 O O . ARG A 1 328 ? 30.062 -1.511 24.968 1.00 45.07 583 ARG A O 1
ATOM 2519 N N . CYS A 1 329 ? 28.330 -0.208 24.240 1.00 40.87 584 CYS A N 1
ATOM 2520 C CA . CYS A 1 329 ? 27.264 -1.215 24.503 1.00 36.97 584 CYS A CA 1
ATOM 2521 C C . CYS A 1 329 ? 27.593 -2.552 23.817 1.00 35.03 584 CYS A C 1
ATOM 2522 O O . CYS A 1 329 ? 27.293 -3.607 24.387 1.00 37.10 584 CYS A O 1
ATOM 2525 N N . LEU A 1 330 ? 28.193 -2.522 22.630 1.00 35.24 585 LEU A N 1
ATOM 2526 C CA . LEU A 1 330 ? 28.545 -3.735 21.853 1.00 38.70 585 LEU A CA 1
ATOM 2527 C C . LEU A 1 330 ? 29.672 -4.510 22.555 1.00 39.84 585 LEU A C 1
ATOM 2528 O O . LEU A 1 330 ? 29.609 -5.751 22.554 1.00 39.49 585 LEU A O 1
ATOM 2533 N N . LEU A 1 331 ? 30.666 -3.817 23.109 1.00 41.22 586 LEU A N 1
ATOM 2534 C CA . LEU A 1 331 ? 31.805 -4.466 23.813 1.00 45.10 586 LEU A CA 1
ATOM 2535 C C . LEU A 1 331 ? 31.281 -5.044 25.125 1.00 46.87 586 LEU A C 1
ATOM 2536 O O . LEU A 1 331 ? 31.600 -6.206 25.439 1.00 44.86 586 LEU A O 1
ATOM 2541 N N . GLN A 1 332 ? 30.477 -4.255 25.832 1.00 48.97 587 GLN A N 1
ATOM 2542 C CA . GLN A 1 332 ? 30.006 -4.571 27.205 1.00 50.64 587 GLN A CA 1
ATOM 2543 C C . GLN A 1 332 ? 29.047 -5.772 27.145 1.00 50.68 587 GLN A C 1
ATOM 2544 O O . GLN A 1 332 ? 29.112 -6.600 28.061 1.00 51.71 587 GLN A O 1
ATOM 2550 N N . SER A 1 333 ? 28.225 -5.901 26.097 1.00 46.71 588 SER A N 1
ATOM 2551 C CA . SER A 1 333 ? 27.268 -7.039 25.964 1.00 45.60 588 SER A CA 1
ATOM 2552 C C . SER A 1 333 ? 28.004 -8.291 25.448 1.00 47.15 588 SER A C 1
ATOM 2553 O O . SER A 1 333 ? 27.666 -9.400 25.919 1.00 44.26 588 SER A O 1
ATOM 2556 N N . LEU A 1 334 ? 28.997 -8.130 24.563 1.00 47.48 589 LEU A N 1
ATOM 2557 C CA . LEU A 1 334 ? 29.950 -9.211 24.161 1.00 47.15 589 LEU A CA 1
ATOM 2558 C C . LEU A 1 334 ? 30.647 -9.783 25.403 1.00 47.54 589 LEU A C 1
ATOM 2559 O O . LEU A 1 334 ? 30.752 -11.009 25.483 1.00 49.04 589 LEU A O 1
ATOM 2564 N N . GLN A 1 335 ? 31.122 -8.928 26.310 1.00 49.83 590 GLN A N 1
ATOM 2565 C CA . GLN A 1 335 ? 31.740 -9.333 27.607 1.00 52.53 590 GLN A CA 1
ATOM 2566 C C . GLN A 1 335 ? 30.808 -10.313 28.334 1.00 55.25 590 GLN A C 1
ATOM 2567 O O . GLN A 1 335 ? 31.302 -11.345 28.809 1.00 51.58 590 GLN A O 1
ATOM 2573 N N . GLN A 1 336 ? 29.509 -10.011 28.408 1.00 50.90 591 GLN A N 1
ATOM 2574 C CA . GLN A 1 336 ? 28.523 -10.803 29.197 1.00 48.79 591 GLN A CA 1
ATOM 2575 C C . GLN A 1 336 ? 28.289 -12.156 28.527 1.00 45.13 591 GLN A C 1
ATOM 2576 O O . GLN A 1 336 ? 28.078 -13.135 29.259 1.00 49.44 591 GLN A O 1
ATOM 2582 N N . ILE A 1 337 ? 28.341 -12.205 27.195 1.00 43.87 592 ILE A N 1
ATOM 2583 C CA . ILE A 1 337 ? 28.240 -13.455 26.386 1.00 47.05 592 ILE A CA 1
ATOM 2584 C C . ILE A 1 337 ? 29.517 -14.281 26.584 1.00 54.12 592 ILE A C 1
ATOM 2585 O O . ILE A 1 337 ? 29.403 -15.511 26.791 1.00 51.12 592 ILE A O 1
ATOM 2590 N N . GLU A 1 338 ? 30.681 -13.630 26.514 1.00 53.21 593 GLU A N 1
ATOM 2591 C CA . GLU A 1 338 ? 32.000 -14.295 26.700 1.00 53.05 593 GLU A CA 1
ATOM 2592 C C . GLU A 1 338 ? 31.953 -15.054 28.030 1.00 50.67 593 GLU A C 1
ATOM 2593 O O . GLU A 1 338 ? 32.115 -16.278 27.984 1.00 51.63 593 GLU A O 1
ATOM 2599 N N . SER A 1 339 ? 31.650 -14.370 29.139 1.00 54.71 594 SER A N 1
ATOM 2600 C CA A SER A 1 339 ? 31.535 -14.985 30.494 0.50 56.76 594 SER A CA 1
ATOM 2601 C CA B SER A 1 339 ? 31.545 -14.989 30.490 0.50 55.69 594 SER A CA 1
ATOM 2602 C C . SER A 1 339 ? 30.644 -16.236 30.465 1.00 59.12 594 SER A C 1
ATOM 2603 O O . SER A 1 339 ? 30.993 -17.216 31.146 1.00 60.32 594 SER A O 1
ATOM 2608 N N . MET A 1 340 ? 29.528 -16.195 29.729 1.00 60.39 595 MET A N 1
ATOM 2609 C CA . MET A 1 340 ? 28.558 -17.328 29.660 1.00 61.31 595 MET A CA 1
ATOM 2610 C C . MET A 1 340 ? 29.177 -18.513 28.908 1.00 62.81 595 MET A C 1
ATOM 2611 O O . MET A 1 340 ? 28.904 -19.668 29.302 1.00 60.45 595 MET A O 1
ATOM 2616 N N . ILE A 1 341 ? 29.981 -18.249 27.875 1.00 63.44 596 ILE A N 1
ATOM 2617 C CA . ILE A 1 341 ? 30.688 -19.317 27.108 1.00 69.79 596 ILE A CA 1
ATOM 2618 C C . ILE A 1 341 ? 31.853 -19.823 27.968 1.00 70.38 596 ILE A C 1
ATOM 2619 O O . ILE A 1 341 ? 32.198 -21.006 27.832 1.00 76.61 596 ILE A O 1
ATOM 2624 N N . GLU A 1 342 ? 32.410 -18.975 28.839 1.00 71.52 597 GLU A N 1
ATOM 2625 C CA A GLU A 1 342 ? 33.560 -19.344 29.711 0.50 75.70 597 GLU A CA 1
ATOM 2626 C CA B GLU A 1 342 ? 33.555 -19.324 29.728 0.50 77.79 597 GLU A CA 1
ATOM 2627 C C . GLU A 1 342 ? 33.115 -20.382 30.751 1.00 78.96 597 GLU A C 1
ATOM 2628 O O . GLU A 1 342 ? 33.861 -21.369 30.930 1.00 82.08 597 GLU A O 1
ATOM 2639 N N . ALA A 1 343 ? 31.958 -20.172 31.392 1.00 79.58 598 ALA A N 1
ATOM 2640 C CA . ALA A 1 343 ? 31.423 -21.037 32.480 1.00 83.59 598 ALA A CA 1
ATOM 2641 C C . ALA A 1 343 ? 31.136 -22.458 31.972 1.00 86.25 598 ALA A C 1
ATOM 2642 O O . ALA A 1 343 ? 31.532 -23.410 32.669 1.00 90.62 598 ALA A O 1
ATOM 2644 N N . GLU A 1 344 ? 30.465 -22.589 30.819 1.00 90.53 599 GLU A N 1
ATOM 2645 C CA . GLU A 1 344 ? 30.069 -23.892 30.208 1.00 93.33 599 GLU A CA 1
ATOM 2646 C C . GLU A 1 344 ? 31.234 -24.500 29.414 1.00 97.59 599 GLU A C 1
ATOM 2647 O O . GLU A 1 344 ? 31.087 -25.657 28.968 1.00 101.39 599 GLU A O 1
ATOM 2653 N N . SER A 1 345 ? 32.330 -23.755 29.217 1.00 102.15 600 SER A N 1
ATOM 2654 C CA . SER A 1 345 ? 33.601 -24.266 28.629 1.00 101.67 600 SER A CA 1
ATOM 2655 C C . SER A 1 345 ? 34.460 -24.924 29.717 1.00 102.97 600 SER A C 1
ATOM 2656 O O . SER A 1 345 ? 35.294 -25.787 29.364 1.00 94.88 600 SER A O 1
ATOM 2658 N N . SER A 1 346 ? 34.272 -24.520 30.981 1.00 102.38 601 SER A N 1
ATOM 2659 C CA . SER A 1 346 ? 34.933 -25.127 32.172 1.00 102.29 601 SER A CA 1
ATOM 2660 C C . SER A 1 346 ? 34.338 -26.517 32.444 1.00 108.29 601 SER A C 1
ATOM 2661 O O . SER A 1 346 ? 35.109 -27.501 32.478 1.00 103.46 601 SER A O 1
ATOM 2664 N N . VAL A 1 347 ? 33.012 -26.573 32.628 1.00 109.75 602 VAL A N 1
ATOM 2665 C CA . VAL A 1 347 ? 32.223 -27.786 33.007 1.00 110.30 602 VAL A CA 1
ATOM 2666 C C . VAL A 1 347 ? 32.494 -28.916 32.006 1.00 112.45 602 VAL A C 1
ATOM 2667 O O . VAL A 1 347 ? 32.900 -30.005 32.453 1.00 120.08 602 VAL A O 1
ATOM 2671 N N . LYS A 1 348 ? 32.272 -28.667 30.711 1.00 112.99 603 LYS A N 1
ATOM 2672 C CA . LYS A 1 348 ? 32.414 -29.686 29.631 1.00 113.84 603 LYS A CA 1
ATOM 2673 C C . LYS A 1 348 ? 33.883 -29.789 29.183 1.00 116.76 603 LYS A C 1
ATOM 2674 O O . LYS A 1 348 ? 34.160 -30.616 28.287 1.00 118.68 603 LYS A O 1
ATOM 2677 N N . GLU A 1 349 ? 34.777 -28.975 29.765 1.00 116.73 604 GLU A N 1
ATOM 2678 C CA . GLU A 1 349 ? 36.256 -28.996 29.551 1.00 115.29 604 GLU A CA 1
ATOM 2679 C C . GLU A 1 349 ? 36.586 -28.915 28.051 1.00 117.41 604 GLU A C 1
ATOM 2680 O O . GLU A 1 349 ? 37.737 -29.236 27.683 1.00 112.87 604 GLU A O 1
ATOM 2682 N N . LYS A 1 350 ? 35.617 -28.485 27.233 1.00 118.91 605 LYS A N 1
ATOM 2683 C CA . LYS A 1 350 ? 35.742 -28.287 25.763 1.00 117.09 605 LYS A CA 1
ATOM 2684 C C . LYS A 1 350 ? 34.997 -27.001 25.386 1.00 122.14 605 LYS A C 1
ATOM 2685 O O . LYS A 1 350 ? 33.753 -26.990 25.495 1.00 127.72 605 LYS A O 1
ATOM 2687 N N . ASP A 1 351 ? 35.742 -25.962 24.990 1.00 117.58 606 ASP A N 1
ATOM 2688 C CA . ASP A 1 351 ? 35.223 -24.644 24.526 1.00 113.60 606 ASP A CA 1
ATOM 2689 C C . ASP A 1 351 ? 34.072 -24.870 23.530 1.00 106.46 606 ASP A C 1
ATOM 2690 O O . ASP A 1 351 ? 34.316 -25.519 22.493 1.00 104.30 606 ASP A O 1
ATOM 2695 N N . MET A 1 352 ? 32.874 -24.347 23.826 1.00 99.98 607 MET A N 1
ATOM 2696 C CA . MET A 1 352 ? 31.607 -24.671 23.103 1.00 98.85 607 MET A CA 1
ATOM 2697 C C . MET A 1 352 ? 31.259 -23.584 22.076 1.00 90.08 607 MET A C 1
ATOM 2698 O O . MET A 1 352 ? 30.163 -23.691 21.464 1.00 75.59 607 MET A O 1
ATOM 2703 N N . THR A 1 353 ? 32.139 -22.592 21.888 1.00 84.35 608 THR A N 1
ATOM 2704 C CA . THR A 1 353 ? 31.894 -21.412 21.011 1.00 82.40 608 THR A CA 1
ATOM 2705 C C . THR A 1 353 ? 31.119 -21.853 19.764 1.00 81.43 608 THR A C 1
ATOM 2706 O O . THR A 1 353 ? 29.924 -21.510 19.667 1.00 77.12 608 THR A O 1
ATOM 2710 N N . LYS A 1 354 ? 31.779 -22.592 18.864 1.00 84.49 609 LYS A N 1
ATOM 2711 C CA . LYS A 1 354 ? 31.231 -23.011 17.543 1.00 86.00 609 LYS A CA 1
ATOM 2712 C C . LYS A 1 354 ? 29.859 -23.660 17.766 1.00 87.41 609 LYS A C 1
ATOM 2713 O O . LYS A 1 354 ? 28.895 -23.231 17.111 1.00 86.03 609 LYS A O 1
ATOM 2716 N N . GLU A 1 355 ? 29.771 -24.609 18.703 1.00 91.79 610 GLU A N 1
ATOM 2717 C CA . GLU A 1 355 ? 28.545 -25.420 18.948 1.00 93.92 610 GLU A CA 1
ATOM 2718 C C . GLU A 1 355 ? 27.386 -24.499 19.361 1.00 90.05 610 GLU A C 1
ATOM 2719 O O . GLU A 1 355 ? 26.278 -24.678 18.820 1.00 88.97 610 GLU A O 1
ATOM 2725 N N . PHE A 1 356 ? 27.633 -23.543 20.263 1.00 88.58 611 PHE A N 1
ATOM 2726 C CA . PHE A 1 356 ? 26.627 -22.549 20.735 1.00 88.62 611 PHE A CA 1
ATOM 2727 C C . PHE A 1 356 ? 26.017 -21.819 19.531 1.00 87.41 611 PHE A C 1
ATOM 2728 O O . PHE A 1 356 ? 24.781 -21.895 19.330 1.00 84.05 611 PHE A O 1
ATOM 2736 N N . PHE A 1 357 ? 26.858 -21.149 18.739 1.00 81.54 612 PHE A N 1
ATOM 2737 C CA . PHE A 1 357 ? 26.432 -20.340 17.566 1.00 79.30 612 PHE A CA 1
ATOM 2738 C C . PHE A 1 357 ? 26.028 -21.263 16.407 1.00 84.29 612 PHE A C 1
ATOM 2739 O O . PHE A 1 357 ? 25.084 -20.903 15.679 1.00 84.27 612 PHE A O 1
ATOM 2747 N N . GLU A 1 358 ? 26.692 -22.418 16.252 1.00 93.74 613 GLU A N 1
ATOM 2748 C CA . GLU A 1 358 ? 26.468 -23.366 15.120 1.00 99.65 613 GLU A CA 1
ATOM 2749 C C . GLU A 1 358 ? 25.260 -24.267 15.406 1.00 102.10 613 GLU A C 1
ATOM 2750 O O . GLU A 1 358 ? 24.257 -24.149 14.668 1.00 96.38 613 GLU A O 1
ATOM 2756 N N . ASN A 1 359 ? 25.375 -25.148 16.410 1.00 105.35 614 ASN A N 1
ATOM 2757 C CA . ASN A 1 359 ? 24.357 -26.175 16.767 1.00 106.63 614 ASN A CA 1
ATOM 2758 C C . ASN A 1 359 ? 22.984 -25.507 16.879 1.00 106.42 614 ASN A C 1
ATOM 2759 O O . ASN A 1 359 ? 22.030 -26.009 16.252 1.00 108.59 614 ASN A O 1
ATOM 2761 N N . LYS A 1 360 ? 22.909 -24.407 17.636 1.00 102.86 615 LYS A N 1
ATOM 2762 C CA . LYS A 1 360 ? 21.646 -23.687 17.957 1.00 102.77 615 LYS A CA 1
ATOM 2763 C C . LYS A 1 360 ? 20.685 -24.670 18.639 1.00 97.64 615 LYS A C 1
ATOM 2764 O O . LYS A 1 360 ? 19.459 -24.495 18.494 1.00 97.18 615 LYS A O 1
ATOM 2766 N N . SER A 1 361 ? 21.232 -25.665 19.350 1.00 95.94 616 SER A N 1
ATOM 2767 C CA . SER A 1 361 ? 20.461 -26.743 20.030 1.00 90.31 616 SER A CA 1
ATOM 2768 C C . SER A 1 361 ? 20.314 -26.410 21.521 1.00 85.73 616 SER A C 1
ATOM 2769 O O . SER A 1 361 ? 19.205 -26.588 22.061 1.00 85.20 616 SER A O 1
ATOM 2771 N N . GLU A 1 362 ? 21.404 -25.957 22.151 1.00 78.29 617 GLU A N 1
ATOM 2772 C CA . GLU A 1 362 ? 21.422 -25.362 23.515 1.00 75.78 617 GLU A CA 1
ATOM 2773 C C . GLU A 1 362 ? 20.499 -24.134 23.526 1.00 72.42 617 GLU A C 1
ATOM 2774 O O . GLU A 1 362 ? 20.579 -23.328 22.569 1.00 65.84 617 GLU A O 1
ATOM 2780 N N . THR A 1 363 ? 19.645 -24.000 24.549 1.00 67.83 618 THR A N 1
ATOM 2781 C CA . THR A 1 363 ? 18.731 -22.832 24.699 1.00 63.31 618 THR A CA 1
ATOM 2782 C C . THR A 1 363 ? 18.972 -22.112 26.030 1.00 58.78 618 THR A C 1
ATOM 2783 O O . THR A 1 363 ? 19.639 -22.688 26.925 1.00 50.83 618 THR A O 1
ATOM 2787 N N . TRP A 1 364 ? 18.441 -20.889 26.138 1.00 51.67 619 TRP A N 1
ATOM 2788 C CA . TRP A 1 364 ? 18.477 -20.073 27.377 1.00 48.46 619 TRP A CA 1
ATOM 2789 C C . TRP A 1 364 ? 17.099 -19.509 27.689 1.00 41.46 619 TRP A C 1
ATOM 2790 O O . TRP A 1 364 ? 16.344 -19.166 26.787 1.00 45.19 619 TRP A O 1
ATOM 2801 N N . PRO A 1 365 ? 16.750 -19.393 28.984 1.00 40.17 620 PRO A N 1
ATOM 2802 C CA . PRO A 1 365 ? 15.518 -18.725 29.399 1.00 42.63 620 PRO A CA 1
ATOM 2803 C C . PRO A 1 365 ? 15.663 -17.203 29.198 1.00 44.08 620 PRO A C 1
ATOM 2804 O O . PRO A 1 365 ? 16.400 -16.580 29.955 1.00 42.23 620 PRO A O 1
ATOM 2808 N N . ILE A 1 366 ? 14.996 -16.659 28.169 1.00 42.76 621 ILE A N 1
ATOM 2809 C CA . ILE A 1 366 ? 15.201 -15.255 27.690 1.00 43.89 621 ILE A CA 1
ATOM 2810 C C . ILE A 1 366 ? 13.875 -14.494 27.558 1.00 43.64 621 ILE A C 1
ATOM 2811 O O . ILE A 1 366 ? 13.931 -13.256 27.471 1.00 45.59 621 ILE A O 1
ATOM 2816 N N . GLY A 1 367 ? 12.732 -15.178 27.509 1.00 43.29 622 GLY A N 1
ATOM 2817 C CA . GLY A 1 367 ? 11.429 -14.506 27.348 1.00 46.35 622 GLY A CA 1
ATOM 2818 C C . GLY A 1 367 ? 10.358 -15.156 28.190 1.00 47.50 622 GLY A C 1
ATOM 2819 O O . GLY A 1 367 ? 10.626 -16.222 28.777 1.00 48.47 622 GLY A O 1
ATOM 2820 N N . GLU A 1 368 ? 9.183 -14.538 28.252 1.00 49.76 623 GLU A N 1
ATOM 2821 C CA . GLU A 1 368 ? 8.006 -15.130 28.930 1.00 51.40 623 GLU A CA 1
ATOM 2822 C C . GLU A 1 368 ? 6.705 -14.677 28.270 1.00 53.14 623 GLU A C 1
ATOM 2823 O O . GLU A 1 368 ? 6.679 -13.621 27.605 1.00 48.93 623 GLU A O 1
ATOM 2829 N N . SER A 1 369 ? 5.670 -15.482 28.490 1.00 53.88 624 SER A N 1
ATOM 2830 C CA . SER A 1 369 ? 4.258 -15.236 28.110 1.00 59.06 624 SER A CA 1
ATOM 2831 C C . SER A 1 369 ? 3.380 -15.726 29.257 1.00 61.80 624 SER A C 1
ATOM 2832 O O . SER A 1 369 ? 3.892 -16.310 30.209 1.00 59.76 624 SER A O 1
ATOM 2835 N N . PRO A 1 370 ? 2.045 -15.512 29.229 1.00 69.71 625 PRO A N 1
ATOM 2836 C CA . PRO A 1 370 ? 1.169 -16.095 30.248 1.00 68.73 625 PRO A CA 1
ATOM 2837 C C . PRO A 1 370 ? 1.393 -17.608 30.414 1.00 64.77 625 PRO A C 1
ATOM 2838 O O . PRO A 1 370 ? 1.166 -18.118 31.498 1.00 68.55 625 PRO A O 1
ATOM 2842 N N . ARG A 1 371 ? 1.861 -18.266 29.348 1.00 59.75 626 ARG A N 1
ATOM 2843 C CA . ARG A 1 371 ? 2.128 -19.734 29.298 1.00 61.18 626 ARG A CA 1
ATOM 2844 C C . ARG A 1 371 ? 3.383 -20.130 30.093 1.00 61.79 626 ARG A C 1
ATOM 2845 O O . ARG A 1 371 ? 3.545 -21.344 30.329 1.00 63.94 626 ARG A O 1
ATOM 2853 N N . GLY A 1 372 ? 4.238 -19.176 30.475 1.00 59.02 627 GLY A N 1
ATOM 2854 C CA . GLY A 1 372 ? 5.461 -19.431 31.266 1.00 53.94 627 GLY A CA 1
ATOM 2855 C C . GLY A 1 372 ? 6.722 -19.009 30.531 1.00 54.57 627 GLY A C 1
ATOM 2856 O O . GLY A 1 372 ? 6.620 -18.236 29.548 1.00 53.15 627 GLY A O 1
ATOM 2857 N N . VAL A 1 373 ? 7.879 -19.503 30.977 1.00 48.08 628 VAL A N 1
ATOM 2858 C CA . VAL A 1 373 ? 9.217 -19.080 30.462 1.00 49.27 628 VAL A CA 1
ATOM 2859 C C . VAL A 1 373 ? 9.369 -19.587 29.027 1.00 50.68 628 VAL A C 1
ATOM 2860 O O . VAL A 1 373 ? 8.930 -20.710 28.759 1.00 56.64 628 VAL A O 1
ATOM 2864 N N . GLU A 1 374 ? 9.953 -18.769 28.148 1.00 50.74 629 GLU A N 1
ATOM 2865 C CA . GLU A 1 374 ? 10.246 -19.129 26.733 1.00 55.82 629 GLU A CA 1
ATOM 2866 C C . GLU A 1 374 ? 11.765 -19.263 26.557 1.00 52.91 629 GLU A C 1
ATOM 2867 O O . GLU A 1 374 ? 12.507 -18.315 26.888 1.00 47.82 629 GLU A O 1
ATOM 2873 N N . GLU A 1 375 ? 12.209 -20.414 26.063 1.00 54.52 630 GLU A N 1
ATOM 2874 C CA . GLU A 1 375 ? 13.641 -20.717 25.824 1.00 53.65 630 GLU A CA 1
ATOM 2875 C C . GLU A 1 375 ? 14.021 -20.104 24.472 1.00 54.68 630 GLU A C 1
ATOM 2876 O O . GLU A 1 375 ? 13.131 -19.983 23.619 1.00 56.63 630 GLU A O 1
ATOM 2882 N N . GLY A 1 376 ? 15.278 -19.690 24.300 1.00 53.27 631 GLY A N 1
ATOM 2883 C CA . GLY A 1 376 ? 15.732 -19.014 23.073 1.00 51.37 631 GLY A CA 1
ATOM 2884 C C . GLY A 1 376 ? 17.152 -19.382 22.697 1.00 50.42 631 GLY A C 1
ATOM 2885 O O . GLY A 1 376 ? 17.946 -19.748 23.590 1.00 47.24 631 GLY A O 1
ATOM 2886 N N . SER A 1 377 ? 17.450 -19.258 21.404 1.00 51.26 632 SER A N 1
ATOM 2887 C CA . SER A 1 377 ? 18.803 -19.422 20.803 1.00 53.32 632 SER A CA 1
ATOM 2888 C C . SER A 1 377 ? 19.799 -18.424 21.415 1.00 50.22 632 SER A C 1
ATOM 2889 O O . SER A 1 377 ? 19.356 -17.439 22.040 1.00 52.13 632 SER A O 1
ATOM 2892 N N . ILE A 1 378 ? 21.098 -18.678 21.237 1.00 47.97 633 ILE A N 1
ATOM 2893 C CA . ILE A 1 378 ? 22.214 -17.788 21.698 1.00 50.64 633 ILE A CA 1
ATOM 2894 C C . ILE A 1 378 ? 22.092 -16.421 21.005 1.00 48.06 633 ILE A C 1
ATOM 2895 O O . ILE A 1 378 ? 22.474 -15.409 21.625 1.00 43.93 633 ILE A O 1
ATOM 2900 N N . GLY A 1 379 ? 21.614 -16.407 19.756 1.00 46.98 634 GLY A N 1
ATOM 2901 C CA . GLY A 1 379 ? 21.350 -15.176 18.990 1.00 49.00 634 GLY A CA 1
ATOM 2902 C C . GLY A 1 379 ? 20.379 -14.282 19.742 1.00 48.43 634 GLY A C 1
ATOM 2903 O O . GLY A 1 379 ? 20.681 -13.093 19.915 1.00 50.44 634 GLY A O 1
ATOM 2904 N N . LYS A 1 380 ? 19.261 -14.843 20.205 1.00 46.22 635 LYS A N 1
ATOM 2905 C CA . LYS A 1 380 ? 18.249 -14.096 20.987 1.00 44.70 635 LYS A CA 1
ATOM 2906 C C . LYS A 1 380 ? 18.909 -13.595 22.271 1.00 42.52 635 LYS A C 1
ATOM 2907 O O . LYS A 1 380 ? 18.554 -12.498 22.714 1.00 41.98 635 LYS A O 1
ATOM 2913 N N . VAL A 1 381 ? 19.842 -14.358 22.849 1.00 39.56 636 VAL A N 1
ATOM 2914 C CA . VAL A 1 381 ? 20.535 -13.927 24.096 1.00 39.74 636 VAL A CA 1
ATOM 2915 C C . VAL A 1 381 ? 21.468 -12.764 23.741 1.00 38.53 636 VAL A C 1
ATOM 2916 O O . VAL A 1 381 ? 21.528 -11.799 24.532 1.00 36.72 636 VAL A O 1
ATOM 2920 N N . CYS A 1 382 ? 22.233 -12.873 22.649 1.00 38.57 637 CYS A N 1
ATOM 2921 C CA . CYS A 1 382 ? 23.145 -11.773 22.222 1.00 39.64 637 CYS A CA 1
ATOM 2922 C C . CYS A 1 382 ? 22.335 -10.477 22.089 1.00 39.81 637 CYS A C 1
ATOM 2923 O O . CYS A 1 382 ? 22.764 -9.453 22.651 1.00 38.55 637 CYS A O 1
ATOM 2926 N N . ARG A 1 383 ? 21.201 -10.545 21.383 1.00 39.65 638 ARG A N 1
ATOM 2927 C CA . ARG A 1 383 ? 20.386 -9.344 21.069 1.00 38.87 638 ARG A CA 1
ATOM 2928 C C . ARG A 1 383 ? 19.711 -8.836 22.341 1.00 37.91 638 ARG A C 1
ATOM 2929 O O . ARG A 1 383 ? 19.653 -7.613 22.492 1.00 36.36 638 ARG A O 1
ATOM 2937 N N . THR A 1 384 ? 19.221 -9.714 23.225 1.00 36.45 639 THR A N 1
ATOM 2938 C CA . THR A 1 384 ? 18.554 -9.266 24.479 1.00 36.27 639 THR A CA 1
ATOM 2939 C C . THR A 1 384 ? 19.562 -8.516 25.355 1.00 36.23 639 THR A C 1
ATOM 2940 O O . THR A 1 384 ? 19.213 -7.425 25.834 1.00 36.16 639 THR A O 1
ATOM 2944 N N . LEU A 1 385 ? 20.759 -9.066 25.586 1.00 35.45 640 LEU A N 1
ATOM 2945 C CA . LEU A 1 385 ? 21.780 -8.391 26.438 1.00 33.76 640 LEU A CA 1
ATOM 2946 C C . LEU A 1 385 ? 22.246 -7.078 25.783 1.00 31.26 640 LEU A C 1
ATOM 2947 O O . LEU A 1 385 ? 22.438 -6.117 26.526 1.00 30.74 640 LEU A O 1
ATOM 2952 N N . LEU A 1 386 ? 22.446 -7.033 24.460 1.00 33.58 641 LEU A N 1
ATOM 2953 C CA . LEU A 1 386 ? 22.768 -5.749 23.763 1.00 35.33 641 LEU A CA 1
ATOM 2954 C C . LEU A 1 386 ? 21.646 -4.738 24.038 1.00 33.90 641 LEU A C 1
ATOM 2955 O O . LEU A 1 386 ? 21.942 -3.642 24.533 1.00 36.31 641 LEU A O 1
ATOM 2960 N N . ALA A 1 387 ? 20.398 -5.101 23.750 1.00 33.72 642 ALA A N 1
ATOM 2961 C CA . ALA A 1 387 ? 19.220 -4.227 23.960 1.00 32.15 642 ALA A CA 1
ATOM 2962 C C . ALA A 1 387 ? 19.220 -3.689 25.394 1.00 32.93 642 ALA A C 1
ATOM 2963 O O . ALA A 1 387 ? 19.005 -2.483 25.586 1.00 30.80 642 ALA A O 1
ATOM 2965 N N . LYS A 1 388 ? 19.498 -4.536 26.388 1.00 32.83 643 LYS A N 1
ATOM 2966 C CA . LYS A 1 388 ? 19.485 -4.102 27.810 1.00 32.23 643 LYS A CA 1
ATOM 2967 C C . LYS A 1 388 ? 20.578 -3.066 28.050 1.00 32.98 643 LYS A C 1
ATOM 2968 O O . LYS A 1 388 ? 20.316 -2.089 28.763 1.00 31.86 643 LYS A O 1
ATOM 2974 N N . SER A 1 389 ? 21.779 -3.302 27.509 1.00 32.77 644 SER A N 1
ATOM 2975 C CA . SER A 1 389 ? 22.910 -2.344 27.643 1.00 35.79 644 SER A CA 1
ATOM 2976 C C . SER A 1 389 ? 22.527 -1.007 26.986 1.00 32.16 644 SER A C 1
ATOM 2977 O O . SER A 1 389 ? 22.726 0.065 27.606 1.00 30.19 644 SER A O 1
ATOM 2980 N N . VAL A 1 390 ? 21.934 -1.073 25.793 1.00 34.46 645 VAL A N 1
ATOM 2981 C CA . VAL A 1 390 ? 21.573 0.136 24.992 1.00 33.45 645 VAL A CA 1
ATOM 2982 C C . VAL A 1 390 ? 20.453 0.909 25.706 1.00 31.30 645 VAL A C 1
ATOM 2983 O O . VAL A 1 390 ? 20.572 2.133 25.849 1.00 33.68 645 VAL A O 1
ATOM 2987 N N . PHE A 1 391 ? 19.420 0.230 26.196 1.00 31.91 646 PHE A N 1
ATOM 2988 C CA . PHE A 1 391 ? 18.357 0.886 26.998 1.00 31.96 646 PHE A CA 1
ATOM 2989 C C . PHE A 1 391 ? 18.951 1.479 28.281 1.00 33.26 646 PHE A C 1
ATOM 2990 O O . PHE A 1 391 ? 18.518 2.567 28.683 1.00 31.70 646 PHE A O 1
ATOM 2998 N N . ASN A 1 392 ? 19.934 0.833 28.918 1.00 34.79 647 ASN A N 1
ATOM 2999 C CA . ASN A 1 392 ? 20.580 1.437 30.121 1.00 37.05 647 ASN A CA 1
ATOM 3000 C C . ASN A 1 392 ? 21.165 2.799 29.733 1.00 33.90 647 ASN A C 1
ATOM 3001 O O . ASN A 1 392 ? 21.154 3.729 30.563 1.00 37.21 647 ASN A O 1
ATOM 3006 N N . SER A 1 393 ? 21.678 2.918 28.511 1.00 35.99 648 SER A N 1
ATOM 3007 C CA . SER A 1 393 ? 22.294 4.179 28.016 1.00 37.31 648 SER A CA 1
ATOM 3008 C C . SER A 1 393 ? 21.211 5.194 27.604 1.00 34.25 648 SER A C 1
ATOM 3009 O O . SER A 1 393 ? 21.235 6.331 28.112 1.00 34.10 648 SER A O 1
ATOM 3012 N N . LEU A 1 394 ? 20.229 4.784 26.801 1.00 35.17 649 LEU A N 1
ATOM 3013 C CA . LEU A 1 394 ? 19.142 5.691 26.324 1.00 33.35 649 LEU A CA 1
ATOM 3014 C C . LEU A 1 394 ? 18.329 6.225 27.501 1.00 36.13 649 LEU A C 1
ATOM 3015 O O . LEU A 1 394 ? 17.880 7.368 27.424 1.00 34.82 649 LEU A O 1
ATOM 3020 N N . TYR A 1 395 ? 18.072 5.409 28.520 1.00 35.33 650 TYR A N 1
ATOM 3021 C CA . TYR A 1 395 ? 17.235 5.826 29.674 1.00 33.49 650 TYR A CA 1
ATOM 3022 C C . TYR A 1 395 ? 18.079 5.934 30.949 1.00 36.37 650 TYR A C 1
ATOM 3023 O O . TYR A 1 395 ? 17.535 5.699 32.035 1.00 38.79 650 TYR A O 1
ATOM 3032 N N . ALA A 1 396 ? 19.365 6.272 30.817 1.00 38.95 651 ALA A N 1
ATOM 3033 C CA . ALA A 1 396 ? 20.309 6.436 31.946 1.00 40.90 651 ALA A CA 1
ATOM 3034 C C . ALA A 1 396 ? 19.681 7.367 32.987 1.00 42.38 651 ALA A C 1
ATOM 3035 O O . ALA A 1 396 ? 19.029 8.356 32.603 1.00 39.55 651 ALA A O 1
ATOM 3037 N N . SER A 1 397 ? 19.825 7.026 34.267 1.00 42.72 652 SER A N 1
ATOM 3038 C CA . SER A 1 397 ? 19.257 7.821 35.388 1.00 43.86 652 SER A CA 1
ATOM 3039 C C . SER A 1 397 ? 19.922 7.409 36.696 1.00 46.31 652 SER A C 1
ATOM 3040 O O . SER A 1 397 ? 20.482 6.313 36.798 1.00 45.14 652 SER A O 1
ATOM 3043 N N . PRO A 1 398 ? 19.939 8.312 37.703 1.00 48.91 653 PRO A N 1
ATOM 3044 C CA . PRO A 1 398 ? 20.439 7.968 39.036 1.00 51.44 653 PRO A CA 1
ATOM 3045 C C . PRO A 1 398 ? 19.660 6.789 39.647 1.00 52.12 653 PRO A C 1
ATOM 3046 O O . PRO A 1 398 ? 20.273 5.910 40.218 1.00 55.62 653 PRO A O 1
ATOM 3050 N N . GLN A 1 399 ? 18.338 6.784 39.473 1.00 43.86 654 GLN A N 1
ATOM 3051 C CA . GLN A 1 399 ? 17.428 5.712 39.956 1.00 44.77 654 GLN A CA 1
ATOM 3052 C C . GLN A 1 399 ? 17.850 4.357 39.379 1.00 43.19 654 GLN A C 1
ATOM 3053 O O . GLN A 1 399 ? 17.758 3.339 40.107 1.00 42.33 654 GLN A O 1
ATOM 3059 N N . LEU A 1 400 ? 18.285 4.320 38.119 1.00 38.35 655 LEU A N 1
ATOM 3060 C CA . LEU A 1 400 ? 18.779 3.066 37.510 1.00 39.65 655 LEU A CA 1
ATOM 3061 C C . LEU A 1 400 ? 20.041 2.610 38.249 1.00 38.83 655 LEU A C 1
ATOM 3062 O O . LEU A 1 400 ? 20.180 1.395 38.449 1.00 39.61 655 LEU A O 1
ATOM 3067 N N . GLU A 1 401 ? 20.948 3.525 38.589 1.00 38.59 656 GLU A N 1
ATOM 3068 C CA . GLU A 1 401 ? 22.254 3.157 39.206 1.00 42.69 656 GLU A CA 1
ATOM 3069 C C . GLU A 1 401 ? 21.977 2.554 40.591 1.00 42.35 656 GLU A C 1
ATOM 3070 O O . GLU A 1 401 ? 22.574 1.495 40.922 1.00 43.29 656 GLU A O 1
ATOM 3076 N N . GLY A 1 402 ? 21.067 3.178 41.340 1.00 43.00 657 GLY A N 1
ATOM 3077 C CA . GLY A 1 402 ? 20.614 2.689 42.655 1.00 45.91 657 GLY A CA 1
ATOM 3078 C C . GLY A 1 402 ? 19.909 1.351 42.526 1.00 43.81 657 GLY A C 1
ATOM 3079 O O . GLY A 1 402 ? 20.315 0.388 43.213 1.00 45.29 657 GLY A O 1
ATOM 3080 N N . PHE A 1 403 ? 18.891 1.270 41.667 1.00 38.59 658 PHE A N 1
ATOM 3081 C CA . PHE A 1 403 ? 18.138 0.014 41.456 1.00 38.18 658 PHE A CA 1
ATOM 3082 C C . PHE A 1 403 ? 19.128 -1.103 41.091 1.00 39.74 658 PHE A C 1
ATOM 3083 O O . PHE A 1 403 ? 19.020 -2.204 41.645 1.00 40.21 658 PHE A O 1
ATOM 3091 N N . SER A 1 404 ? 20.085 -0.835 40.207 1.00 37.33 659 SER A N 1
ATOM 3092 C CA . SER A 1 404 ? 21.002 -1.891 39.701 1.00 39.93 659 SER A CA 1
ATOM 3093 C C . SER A 1 404 ? 21.866 -2.429 40.855 1.00 38.31 659 SER A C 1
ATOM 3094 O O . SER A 1 404 ? 21.957 -3.661 41.000 1.00 37.43 659 SER A O 1
ATOM 3097 N N . ALA A 1 405 ? 22.468 -1.545 41.649 1.00 39.79 660 ALA A N 1
ATOM 3098 C CA . ALA A 1 405 ? 23.353 -1.914 42.784 1.00 45.62 660 ALA A CA 1
ATOM 3099 C C . ALA A 1 405 ? 22.567 -2.749 43.809 1.00 40.11 660 ALA A C 1
ATOM 3100 O O . ALA A 1 405 ? 23.043 -3.835 44.174 1.00 45.61 660 ALA A O 1
ATOM 3102 N N . GLU A 1 406 ? 21.405 -2.263 44.243 1.00 40.84 661 GLU A N 1
ATOM 3103 C CA . GLU A 1 406 ? 20.604 -2.875 45.343 1.00 40.44 661 GLU A CA 1
ATOM 3104 C C . GLU A 1 406 ? 19.938 -4.162 44.853 1.00 39.87 661 GLU A C 1
ATOM 3105 O O . GLU A 1 406 ? 20.008 -5.168 45.581 1.00 39.44 661 GLU A O 1
ATOM 3111 N N . SER A 1 407 ? 19.345 -4.155 43.659 1.00 38.54 662 SER A N 1
ATOM 3112 C CA . SER A 1 407 ? 18.686 -5.356 43.076 1.00 36.96 662 SER A CA 1
ATOM 3113 C C . SER A 1 407 ? 19.688 -6.509 42.914 1.00 36.95 662 SER A C 1
ATOM 3114 O O . SER A 1 407 ? 19.265 -7.667 43.087 1.00 36.13 662 SER A O 1
ATOM 3117 N N . ARG A 1 408 ? 20.967 -6.230 42.621 1.00 37.45 663 ARG A N 1
ATOM 3118 C CA . ARG A 1 408 ? 21.996 -7.299 42.486 1.00 38.87 663 ARG A CA 1
ATOM 3119 C C . ARG A 1 408 ? 22.137 -8.072 43.807 1.00 37.10 663 ARG A C 1
ATOM 3120 O O . ARG A 1 408 ? 22.289 -9.301 43.748 1.00 40.07 663 ARG A O 1
ATOM 3128 N N . LYS A 1 409 ? 22.114 -7.375 44.942 1.00 35.69 664 LYS A N 1
ATOM 3129 C CA . LYS A 1 409 ? 22.235 -7.970 46.302 1.00 37.85 664 LYS A CA 1
ATOM 3130 C C . LYS A 1 409 ? 21.065 -8.935 46.545 1.00 37.12 664 LYS A C 1
ATOM 3131 O O . LYS A 1 409 ? 21.283 -10.054 47.072 1.00 37.80 664 LYS A O 1
ATOM 3137 N N . LEU A 1 410 ? 19.859 -8.546 46.143 1.00 34.62 665 LEU A N 1
ATOM 3138 C CA . LEU A 1 410 ? 18.644 -9.383 46.345 1.00 35.99 665 LEU A CA 1
ATOM 3139 C C . LEU A 1 410 ? 18.710 -10.625 45.453 1.00 38.79 665 LEU A C 1
ATOM 3140 O O . LEU A 1 410 ? 18.366 -11.733 45.927 1.00 35.93 665 LEU A O 1
ATOM 3145 N N . LEU A 1 411 ? 19.136 -10.454 44.199 1.00 40.18 666 LEU A N 1
ATOM 3146 C CA . LEU A 1 411 ? 19.262 -11.576 43.236 1.00 43.03 666 LEU A CA 1
ATOM 3147 C C . LEU A 1 411 ? 20.183 -12.661 43.805 1.00 38.72 666 LEU A C 1
ATOM 3148 O O . LEU A 1 411 ? 19.837 -13.838 43.648 1.00 39.40 666 LEU A O 1
ATOM 3153 N N . LEU A 1 412 ? 21.308 -12.273 44.418 1.00 42.41 667 LEU A N 1
ATOM 3154 C CA . LEU A 1 412 ? 22.272 -13.210 45.064 1.00 43.20 667 LEU A CA 1
ATOM 3155 C C . LEU A 1 412 ? 21.575 -13.989 46.185 1.00 41.44 667 LEU A C 1
ATOM 3156 O O . LEU A 1 412 ? 21.874 -15.190 46.330 1.00 39.37 667 LEU A O 1
ATOM 3161 N N . ILE A 1 413 ? 20.690 -13.350 46.954 1.00 36.68 668 ILE A N 1
ATOM 3162 C CA . ILE A 1 413 ? 19.944 -14.064 48.033 1.00 36.24 668 ILE A CA 1
ATOM 3163 C C . ILE A 1 413 ? 18.973 -15.061 47.382 1.00 32.77 668 ILE A C 1
ATOM 3164 O O . ILE A 1 413 ? 18.920 -16.218 47.831 1.00 32.68 668 ILE A O 1
ATOM 3169 N N . VAL A 1 414 ? 18.259 -14.649 46.337 1.00 34.85 669 VAL A N 1
ATOM 3170 C CA . VAL A 1 414 ? 17.283 -15.524 45.628 1.00 34.56 669 VAL A CA 1
ATOM 3171 C C . VAL A 1 414 ? 18.015 -16.731 45.021 1.00 34.75 669 VAL A C 1
ATOM 3172 O O . VAL A 1 414 ? 17.490 -17.859 45.125 1.00 31.90 669 VAL A O 1
ATOM 3176 N N . GLN A 1 415 ? 19.178 -16.531 44.400 1.00 35.03 670 GLN A N 1
ATOM 3177 C CA A GLN A 1 415 ? 19.979 -17.645 43.818 0.50 36.80 670 GLN A CA 1
ATOM 3178 C CA B GLN A 1 415 ? 19.964 -17.653 43.813 0.50 36.86 670 GLN A CA 1
ATOM 3179 C C . GLN A 1 415 ? 20.344 -18.644 44.926 1.00 34.55 670 GLN A C 1
ATOM 3180 O O . GLN A 1 415 ? 20.216 -19.850 44.694 1.00 35.49 670 GLN A O 1
ATOM 3191 N N . ALA A 1 416 ? 20.762 -18.142 46.085 1.00 32.09 671 ALA A N 1
ATOM 3192 C CA . ALA A 1 416 ? 21.226 -18.982 47.213 1.00 33.92 671 ALA A CA 1
ATOM 3193 C C . ALA A 1 416 ? 20.042 -19.756 47.797 1.00 34.66 671 ALA A C 1
ATOM 3194 O O . ALA A 1 416 ? 20.201 -20.981 48.055 1.00 36.00 671 ALA A O 1
ATOM 3196 N N . LEU A 1 417 ? 18.892 -19.096 47.966 1.00 38.01 672 LEU A N 1
ATOM 3197 C CA . LEU A 1 417 ? 17.626 -19.769 48.372 1.00 36.27 672 LEU A CA 1
ATOM 3198 C C . LEU A 1 417 ? 17.256 -20.838 47.342 1.00 36.64 672 LEU A C 1
ATOM 3199 O O . LEU A 1 417 ? 16.944 -21.974 47.762 1.00 38.32 672 LEU A O 1
ATOM 3204 N N . ARG A 1 418 ? 17.290 -20.519 46.048 1.00 36.97 673 ARG A N 1
ATOM 3205 C CA . ARG A 1 418 ? 16.895 -21.496 44.989 1.00 39.19 673 ARG A CA 1
ATOM 3206 C C . ARG A 1 418 ? 17.761 -22.769 45.089 1.00 40.90 673 ARG A C 1
ATOM 3207 O O . ARG A 1 418 ? 17.229 -23.879 44.845 1.00 41.06 673 ARG A O 1
ATOM 3215 N N . ASP A 1 419 ? 19.041 -22.619 45.457 1.00 38.23 674 ASP A N 1
ATOM 3216 C CA . ASP A 1 419 ? 20.044 -23.711 45.610 1.00 37.39 674 ASP A CA 1
ATOM 3217 C C . ASP A 1 419 ? 19.987 -24.350 47.009 1.00 38.64 674 ASP A C 1
ATOM 3218 O O . ASP A 1 419 ? 20.913 -25.126 47.353 1.00 37.64 674 ASP A O 1
ATOM 3223 N N . ASN A 1 420 ? 18.977 -24.005 47.808 1.00 36.85 675 ASN A N 1
ATOM 3224 C CA . ASN A 1 420 ? 18.717 -24.614 49.134 1.00 40.78 675 ASN A CA 1
ATOM 3225 C C . ASN A 1 420 ? 19.879 -24.327 50.099 1.00 36.45 675 ASN A C 1
ATOM 3226 O O . ASN A 1 420 ? 20.154 -25.200 50.940 1.00 35.61 675 ASN A O 1
ATOM 3231 N N . LEU A 1 421 ? 20.480 -23.127 50.045 1.00 38.20 676 LEU A N 1
ATOM 3232 C CA . LEU A 1 421 ? 21.715 -22.762 50.805 1.00 38.91 676 LEU A CA 1
ATOM 3233 C C . LEU A 1 421 ? 21.433 -22.005 52.116 1.00 43.10 676 LEU A C 1
ATOM 3234 O O . LEU A 1 421 ? 22.404 -21.772 52.851 1.00 49.05 676 LEU A O 1
ATOM 3239 N N . GLU A 1 422 ? 20.208 -21.569 52.395 1.00 39.41 677 GLU A N 1
ATOM 3240 C CA . GLU A 1 422 ? 19.915 -20.824 53.660 1.00 46.86 677 GLU A CA 1
ATOM 3241 C C . GLU A 1 422 ? 20.779 -19.571 53.825 1.00 42.31 677 GLU A C 1
ATOM 3242 O O . GLU A 1 422 ? 21.462 -19.416 54.831 1.00 39.58 677 GLU A O 1
ATOM 3248 N N . PRO A 1 423 ? 20.742 -18.584 52.908 1.00 40.37 678 PRO A N 1
ATOM 3249 C CA . PRO A 1 423 ? 21.393 -17.297 53.156 1.00 41.36 678 PRO A CA 1
ATOM 3250 C C . PRO A 1 423 ? 20.750 -16.530 54.328 1.00 41.67 678 PRO A C 1
ATOM 3251 O O . PRO A 1 423 ? 19.570 -16.753 54.615 1.00 44.26 678 PRO A O 1
ATOM 3255 N N . GLY A 1 424 ? 21.528 -15.655 54.974 1.00 39.55 679 GLY A N 1
ATOM 3256 C CA . GLY A 1 424 ? 21.050 -14.729 56.028 1.00 39.67 679 GLY A CA 1
ATOM 3257 C C . GLY A 1 424 ? 19.964 -13.806 55.504 1.00 40.07 679 GLY A C 1
ATOM 3258 O O . GLY A 1 424 ? 20.223 -13.109 54.509 1.00 43.18 679 GLY A O 1
ATOM 3259 N N . THR A 1 425 ? 18.772 -13.816 56.108 1.00 36.85 680 THR A N 1
ATOM 3260 C CA . THR A 1 425 ? 17.644 -12.939 55.681 1.00 35.46 680 THR A CA 1
ATOM 3261 C C . THR A 1 425 ? 17.330 -11.814 56.687 1.00 34.07 680 THR A C 1
ATOM 3262 O O . THR A 1 425 ? 16.376 -11.050 56.433 1.00 32.31 680 THR A O 1
ATOM 3266 N N . PHE A 1 426 ? 18.089 -11.663 57.772 1.00 35.42 681 PHE A N 1
ATOM 3267 C CA . PHE A 1 426 ? 17.671 -10.778 58.896 1.00 36.10 681 PHE A CA 1
ATOM 3268 C C . PHE A 1 426 ? 17.573 -9.315 58.428 1.00 36.72 681 PHE A C 1
ATOM 3269 O O . PHE A 1 426 ? 16.752 -8.579 58.998 1.00 34.94 681 PHE A O 1
ATOM 3277 N N . ASP A 1 427 ? 18.364 -8.903 57.426 1.00 39.29 682 ASP A N 1
ATOM 3278 C CA . ASP A 1 427 ? 18.396 -7.500 56.914 1.00 39.27 682 ASP A CA 1
ATOM 3279 C C . ASP A 1 427 ? 17.618 -7.357 55.594 1.00 38.14 682 ASP A C 1
ATOM 3280 O O . ASP A 1 427 ? 17.688 -6.280 54.965 1.00 37.90 682 ASP A O 1
ATOM 3285 N N . LEU A 1 428 ? 16.851 -8.365 55.194 1.00 38.63 683 LEU A N 1
ATOM 3286 C CA . LEU A 1 428 ? 16.082 -8.323 53.920 1.00 43.56 683 LEU A CA 1
ATOM 3287 C C . LEU A 1 428 ? 15.203 -7.062 53.899 1.00 45.06 683 LEU A C 1
ATOM 3288 O O . LEU A 1 428 ? 15.156 -6.398 52.850 1.00 41.23 683 LEU A O 1
ATOM 3293 N N . GLY A 1 429 ? 14.631 -6.672 55.040 1.00 40.77 684 GLY A N 1
ATOM 3294 C CA . GLY A 1 429 ? 13.766 -5.478 55.161 1.00 44.24 684 GLY A CA 1
ATOM 3295 C C . GLY A 1 429 ? 14.446 -4.200 54.679 1.00 45.14 684 GLY A C 1
ATOM 3296 O O . GLY A 1 429 ? 13.833 -3.465 53.878 1.00 43.36 684 GLY A O 1
ATOM 3297 N N . GLY A 1 430 ? 15.682 -3.955 55.116 1.00 41.87 685 GLY A N 1
ATOM 3298 C CA . GLY A 1 430 ? 16.479 -2.779 54.723 1.00 41.21 685 GLY A CA 1
ATOM 3299 C C . GLY A 1 430 ? 16.874 -2.816 53.255 1.00 40.87 685 GLY A C 1
ATOM 3300 O O . GLY A 1 430 ? 17.028 -1.737 52.646 1.00 41.77 685 GLY A O 1
ATOM 3301 N N . LEU A 1 431 ? 17.032 -4.008 52.685 1.00 40.22 686 LEU A N 1
ATOM 3302 C CA . LEU A 1 431 ? 17.402 -4.163 51.254 1.00 38.58 686 LEU A CA 1
ATOM 3303 C C . LEU A 1 431 ? 16.203 -3.744 50.394 1.00 39.54 686 LEU A C 1
ATOM 3304 O O . LEU A 1 431 ? 16.389 -2.934 49.475 1.00 38.50 686 LEU A O 1
ATOM 3309 N N . TYR A 1 432 ? 15.008 -4.239 50.718 1.00 35.30 687 TYR A N 1
ATOM 3310 C CA . TYR A 1 432 ? 13.752 -3.903 49.997 1.00 37.53 687 TYR A CA 1
ATOM 3311 C C . TYR A 1 432 ? 13.507 -2.389 50.025 1.00 39.13 687 TYR A C 1
ATOM 3312 O O . TYR A 1 432 ? 13.172 -1.852 48.957 1.00 39.67 687 TYR A O 1
ATOM 3321 N N . GLU A 1 433 ? 13.659 -1.736 51.186 1.00 40.71 688 GLU A N 1
ATOM 3322 C CA . GLU A 1 433 ? 13.528 -0.255 51.330 1.00 45.96 688 GLU A CA 1
ATOM 3323 C C . GLU A 1 433 ? 14.422 0.474 50.317 1.00 42.39 688 GLU A C 1
ATOM 3324 O O . GLU A 1 433 ? 13.920 1.419 49.664 1.00 44.65 688 GLU A O 1
ATOM 3330 N N . ALA A 1 434 ? 15.698 0.083 50.235 1.00 39.00 689 ALA A N 1
ATOM 3331 C CA . ALA A 1 434 ? 16.731 0.678 49.353 1.00 41.91 689 ALA A CA 1
ATOM 3332 C C . ALA A 1 434 ? 16.382 0.455 47.869 1.00 40.68 689 ALA A C 1
ATOM 3333 O O . ALA A 1 434 ? 16.706 1.341 47.056 1.00 44.58 689 ALA A O 1
ATOM 3335 N N . ILE A 1 435 ? 15.778 -0.684 47.521 1.00 39.24 690 ILE A N 1
ATOM 3336 C CA . ILE A 1 435 ? 15.355 -0.983 46.119 1.00 37.63 690 ILE A CA 1
ATOM 3337 C C . ILE A 1 435 ? 14.097 -0.158 45.810 1.00 39.90 690 ILE A C 1
ATOM 3338 O O . ILE A 1 435 ? 14.097 0.576 44.794 1.00 36.90 690 ILE A O 1
ATOM 3343 N N . GLU A 1 436 ? 13.079 -0.247 46.669 1.00 38.45 691 GLU A N 1
ATOM 3344 C CA . GLU A 1 436 ? 11.733 0.355 46.426 1.00 39.57 691 GLU A CA 1
ATOM 3345 C C . GLU A 1 436 ? 11.824 1.894 46.449 1.00 39.90 691 GLU A C 1
ATOM 3346 O O . GLU A 1 436 ? 11.007 2.548 45.766 1.00 43.29 691 GLU A O 1
ATOM 3352 N N . GLU A 1 437 ? 12.824 2.458 47.132 1.00 42.89 692 GLU A N 1
ATOM 3353 C CA . GLU A 1 437 ? 13.176 3.906 47.068 1.00 45.84 692 GLU A CA 1
ATOM 3354 C C . GLU A 1 437 ? 13.419 4.341 45.616 1.00 43.32 692 GLU A C 1
ATOM 3355 O O . GLU A 1 437 ? 13.239 5.535 45.318 1.00 43.56 692 GLU A O 1
ATOM 3361 N N . CYS A 1 438 ? 13.869 3.434 44.752 1.00 41.72 693 CYS A N 1
ATOM 3362 C CA . CYS A 1 438 ? 14.238 3.773 43.351 1.00 41.86 693 CYS A CA 1
ATOM 3363 C C . CYS A 1 438 ? 13.026 3.706 42.426 1.00 41.40 693 CYS A C 1
ATOM 3364 O O . CYS A 1 438 ? 13.166 4.132 41.279 1.00 43.65 693 CYS A O 1
ATOM 3367 N N . LEU A 1 439 ? 11.900 3.171 42.900 1.00 42.41 694 LEU A N 1
ATOM 3368 C CA . LEU A 1 439 ? 10.698 2.924 42.064 1.00 42.66 694 LEU A CA 1
ATOM 3369 C C . LEU A 1 439 ? 9.704 4.068 42.268 1.00 44.36 694 LEU A C 1
ATOM 3370 O O . LEU A 1 439 ? 8.917 3.995 43.225 1.00 45.70 694 LEU A O 1
ATOM 3375 N N . ILE A 1 440 ? 9.769 5.079 41.389 1.00 45.33 695 ILE A N 1
ATOM 3376 C CA . ILE A 1 440 ? 8.928 6.315 41.420 1.00 46.17 695 ILE A CA 1
ATOM 3377 C C . ILE A 1 440 ? 8.175 6.443 40.090 1.00 44.05 695 ILE A C 1
ATOM 3378 O O . ILE A 1 440 ? 6.940 6.266 40.103 1.00 38.78 695 ILE A O 1
ATOM 3383 N N . ASN A 1 441 ? 8.873 6.733 38.984 1.00 41.99 696 ASN A N 1
ATOM 3384 C CA . ASN A 1 441 ? 8.183 7.082 37.706 1.00 43.20 696 ASN A CA 1
ATOM 3385 C C . ASN A 1 441 ? 9.041 6.807 36.464 1.00 42.46 696 ASN A C 1
ATOM 3386 O O . ASN A 1 441 ? 8.533 7.082 35.357 1.00 40.07 696 ASN A O 1
ATOM 3391 N N . ASP A 1 442 ? 10.278 6.318 36.604 1.00 41.32 697 ASP A N 1
ATOM 3392 C CA . ASP A 1 442 ? 11.144 6.072 35.424 1.00 38.36 697 ASP A CA 1
ATOM 3393 C C . ASP A 1 442 ? 10.651 4.821 34.698 1.00 42.01 697 ASP A C 1
ATOM 3394 O O . ASP A 1 442 ? 10.569 3.734 35.288 1.00 38.06 697 ASP A O 1
ATOM 3399 N N . PRO A 1 443 ? 10.291 4.943 33.395 1.00 34.66 698 PRO A N 1
ATOM 3400 C CA . PRO A 1 443 ? 9.731 3.826 32.642 1.00 35.33 698 PRO A CA 1
ATOM 3401 C C . PRO A 1 443 ? 10.666 2.606 32.603 1.00 35.25 698 PRO A C 1
ATOM 3402 O O . PRO A 1 443 ? 10.193 1.495 32.740 1.00 33.95 698 PRO A O 1
ATOM 3406 N N . TRP A 1 444 ? 11.967 2.840 32.414 1.00 31.30 699 TRP A N 1
ATOM 3407 C CA . TRP A 1 444 ? 12.994 1.774 32.298 1.00 32.12 699 TRP A CA 1
ATOM 3408 C C . TRP A 1 444 ? 13.208 1.093 33.655 1.00 29.48 699 TRP A C 1
ATOM 3409 O O . TRP A 1 444 ? 13.227 -0.161 33.707 1.00 29.71 699 TRP A O 1
ATOM 3420 N N . VAL A 1 445 ? 13.378 1.875 34.716 1.00 31.44 700 VAL A N 1
ATOM 3421 C CA . VAL A 1 445 ? 13.580 1.293 36.079 1.00 33.35 700 VAL A CA 1
ATOM 3422 C C . VAL A 1 445 ? 12.333 0.490 36.467 1.00 35.98 700 VAL A C 1
ATOM 3423 O O . VAL A 1 445 ? 12.492 -0.658 37.000 1.00 35.16 700 VAL A O 1
ATOM 3427 N N . LEU A 1 446 ? 11.139 1.026 36.195 1.00 33.78 701 LEU A N 1
ATOM 3428 C CA . LEU A 1 446 ? 9.873 0.328 36.539 1.00 34.22 701 LEU A CA 1
ATOM 3429 C C . LEU A 1 446 ? 9.788 -0.988 35.755 1.00 35.12 701 LEU A C 1
ATOM 3430 O O . LEU A 1 446 ? 9.386 -2.008 36.367 1.00 35.87 701 LEU A O 1
ATOM 3435 N N . LEU A 1 447 ? 10.173 -1.017 34.469 1.00 33.95 702 LEU A N 1
ATOM 3436 C CA . LEU A 1 447 ? 10.190 -2.285 33.698 1.00 32.58 702 LEU A CA 1
ATOM 3437 C C . LEU A 1 447 ? 11.181 -3.277 34.336 1.00 32.13 702 LEU A C 1
ATOM 3438 O O . LEU A 1 447 ? 10.850 -4.481 34.413 1.00 29.99 702 LEU A O 1
ATOM 3443 N N . ASN A 1 448 ? 12.372 -2.816 34.724 1.00 33.28 703 ASN A N 1
ATOM 3444 C CA . ASN A 1 448 ? 13.413 -3.694 35.321 1.00 34.12 703 ASN A CA 1
ATOM 3445 C C . ASN A 1 448 ? 12.871 -4.308 36.624 1.00 33.03 703 ASN A C 1
ATOM 3446 O O . ASN A 1 448 ? 13.076 -5.506 36.838 1.00 30.53 703 ASN A O 1
ATOM 3451 N N . ALA A 1 449 ? 12.179 -3.522 37.443 1.00 35.12 704 ALA A N 1
ATOM 3452 C CA . ALA A 1 449 ? 11.546 -3.986 38.702 1.00 35.69 704 ALA A CA 1
ATOM 3453 C C . ALA A 1 449 ? 10.487 -5.056 38.389 1.00 39.07 704 ALA A C 1
ATOM 3454 O O . ALA A 1 449 ? 10.480 -6.124 39.050 1.00 39.35 704 ALA A O 1
ATOM 3456 N N . SER A 1 450 ? 9.630 -4.805 37.400 1.00 35.45 705 SER A N 1
ATOM 3457 C CA . SER A 1 450 ? 8.614 -5.784 36.938 1.00 36.13 705 SER A CA 1
ATOM 3458 C C . SER A 1 450 ? 9.290 -7.088 36.479 1.00 36.59 705 SER A C 1
ATOM 3459 O O . SER A 1 450 ? 8.794 -8.195 36.804 1.00 33.43 705 SER A O 1
ATOM 3462 N N . TRP A 1 451 ? 10.384 -6.970 35.730 1.00 36.53 706 TRP A N 1
ATOM 3463 C CA . TRP A 1 451 ? 11.182 -8.123 35.250 1.00 33.43 706 TRP A CA 1
ATOM 3464 C C . TRP A 1 451 ? 11.689 -8.932 36.448 1.00 35.06 706 TRP A C 1
ATOM 3465 O O . TRP A 1 451 ? 11.652 -10.186 36.374 1.00 33.40 706 TRP A O 1
ATOM 3476 N N . PHE A 1 452 ? 12.197 -8.245 37.476 1.00 35.92 707 PHE A N 1
ATOM 3477 C CA . PHE A 1 452 ? 12.732 -8.896 38.700 1.00 37.27 707 PHE A CA 1
ATOM 3478 C C . PHE A 1 452 ? 11.611 -9.724 39.323 1.00 37.43 707 PHE A C 1
ATOM 3479 O O . PHE A 1 452 ? 11.838 -10.908 39.630 1.00 38.10 707 PHE A O 1
ATOM 3487 N N . ASN A 1 453 ? 10.427 -9.122 39.472 1.00 37.77 708 ASN A N 1
ATOM 3488 C CA . ASN A 1 453 ? 9.237 -9.795 40.053 1.00 38.34 708 ASN A CA 1
ATOM 3489 C C . ASN A 1 453 ? 8.929 -11.077 39.294 1.00 37.86 708 ASN A C 1
ATOM 3490 O O . ASN A 1 453 ? 8.610 -12.075 39.959 1.00 36.26 708 ASN A O 1
ATOM 3495 N N . SER A 1 454 ? 8.964 -11.042 37.961 1.00 36.95 709 SER A N 1
ATOM 3496 C CA . SER A 1 454 ? 8.656 -12.223 37.106 1.00 38.48 709 SER A CA 1
ATOM 3497 C C . SER A 1 454 ? 9.677 -13.331 37.343 1.00 39.77 709 SER A C 1
ATOM 3498 O O . SER A 1 454 ? 9.270 -14.520 37.476 1.00 38.75 709 SER A O 1
ATOM 3501 N N . PHE A 1 455 ? 10.958 -12.964 37.342 1.00 34.01 710 PHE A N 1
ATOM 3502 C CA . PHE A 1 455 ? 12.069 -13.890 37.661 1.00 37.95 710 PHE A CA 1
ATOM 3503 C C . PHE A 1 455 ? 11.822 -14.510 39.039 1.00 37.52 710 PHE A C 1
ATOM 3504 O O . PHE A 1 455 ? 12.039 -15.718 39.196 1.00 41.85 710 PHE A O 1
ATOM 3512 N N . LEU A 1 456 ? 11.420 -13.692 40.009 1.00 43.13 711 LEU A N 1
ATOM 3513 C CA . LEU A 1 456 ? 11.267 -14.138 41.415 1.00 43.07 711 LEU A CA 1
ATOM 3514 C C . LEU A 1 456 ? 10.180 -15.218 41.484 1.00 45.71 711 LEU A C 1
ATOM 3515 O O . LEU A 1 456 ? 10.454 -16.280 42.085 1.00 43.13 711 LEU A O 1
ATOM 3520 N N . THR A 1 457 ? 9.020 -14.979 40.864 1.00 44.92 712 THR A N 1
ATOM 3521 C CA . THR A 1 457 ? 7.904 -15.968 40.813 1.00 46.72 712 THR A CA 1
ATOM 3522 C C . THR A 1 457 ? 8.393 -17.296 40.217 1.00 45.97 712 THR A C 1
ATOM 3523 O O . THR A 1 457 ? 7.994 -18.346 40.738 1.00 42.43 712 THR A O 1
ATOM 3527 N N . HIS A 1 458 ? 9.239 -17.269 39.181 1.00 44.20 713 HIS A N 1
ATOM 3528 C CA . HIS A 1 458 ? 9.790 -18.496 38.542 1.00 44.74 713 HIS A CA 1
ATOM 3529 C C . HIS A 1 458 ? 10.902 -19.119 39.394 1.00 43.08 713 HIS A C 1
ATOM 3530 O O . HIS A 1 458 ? 11.036 -20.351 39.358 1.00 41.95 713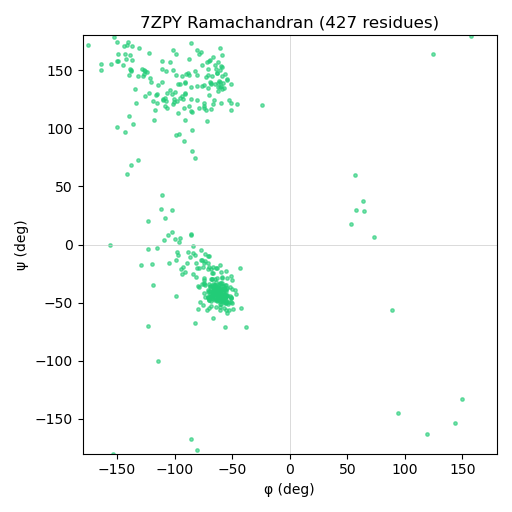 HIS A O 1
ATOM 3537 N N . ALA A 1 459 ? 11.690 -18.306 40.091 1.00 40.77 714 ALA A N 1
ATOM 3538 C CA . ALA A 1 459 ? 12.904 -18.733 40.821 1.00 39.75 714 ALA A CA 1
ATOM 3539 C C . ALA A 1 459 ? 12.526 -19.602 42.028 1.00 43.10 714 ALA A C 1
ATOM 3540 O O . ALA A 1 459 ? 13.147 -20.663 42.203 1.00 42.61 714 ALA A O 1
ATOM 3542 N N . LEU A 1 460 ? 11.563 -19.153 42.833 1.00 46.50 715 LEU A N 1
ATOM 3543 C CA . LEU A 1 460 ? 11.163 -19.817 44.101 1.00 56.65 715 LEU A CA 1
ATOM 3544 C C . LEU A 1 460 ? 9.763 -20.421 43.934 1.00 65.05 715 LEU A C 1
ATOM 3545 O O . LEU A 1 460 ? 8.957 -20.301 44.868 1.00 73.97 715 LEU A O 1
ATOM 3550 N N . LYS A 1 461 ? 9.501 -21.055 42.781 1.00 78.79 716 LYS A N 1
ATOM 3551 C CA . LYS A 1 461 ? 8.224 -21.762 42.473 1.00 86.35 716 LYS A CA 1
ATOM 3552 C C . LYS A 1 461 ? 7.948 -22.789 43.578 1.00 93.80 716 LYS A C 1
ATOM 3553 O O . LYS A 1 461 ? 7.090 -22.569 44.438 1.00 96.51 716 LYS A O 1
ATOM 3560 N N . ASP B 2 1 ? 7.415 -11.741 25.358 1.00 40.34 2 ASP B N 1
ATOM 3561 C CA . ASP B 2 1 ? 8.140 -10.580 25.938 1.00 38.87 2 ASP B CA 1
ATOM 3562 C C . ASP B 2 1 ? 9.558 -11.003 26.334 1.00 40.48 2 ASP B C 1
ATOM 3563 O O . ASP B 2 1 ? 9.706 -11.980 27.088 1.00 43.29 2 ASP B O 1
ATOM 3568 N N . TYR B 2 2 ? 10.570 -10.284 25.862 1.00 38.72 3 TYR B N 1
ATOM 3569 C CA . TYR B 2 2 ? 11.984 -10.511 26.254 1.00 37.08 3 TYR B CA 1
ATOM 3570 C C . TYR B 2 2 ? 12.192 -9.983 27.674 1.00 35.75 3 TYR B C 1
ATOM 3571 O O . TYR B 2 2 ? 11.676 -8.906 28.032 1.00 37.42 3 TYR B O 1
ATOM 3580 N N . ASN B 2 3 ? 12.918 -10.747 28.484 1.00 37.79 4 ASN B N 1
ATOM 3581 C CA . ASN B 2 3 ? 13.186 -10.412 29.904 1.00 34.79 4 ASN B CA 1
ATOM 3582 C C . ASN B 2 3 ? 14.541 -11.002 30.260 1.00 38.20 4 ASN B C 1
ATOM 3583 O O . ASN B 2 3 ? 14.635 -12.210 30.500 1.00 34.96 4 ASN B O 1
ATOM 3588 N N . PRO B 2 4 ? 15.603 -10.163 30.283 1.00 39.90 5 PRO B N 1
ATOM 3589 C CA . PRO B 2 4 ? 16.970 -10.639 30.502 1.00 37.55 5 PRO B CA 1
ATOM 3590 C C . PRO B 2 4 ? 17.229 -11.217 31.905 1.00 37.88 5 PRO B C 1
ATOM 3591 O O . PRO B 2 4 ? 18.186 -11.957 32.040 1.00 37.36 5 PRO B O 1
ATOM 3595 N N . TYR B 2 5 ? 16.400 -10.902 32.903 1.00 36.65 6 TYR B N 1
ATOM 3596 C CA . TYR B 2 5 ? 16.586 -11.417 34.291 1.00 39.22 6 TYR B CA 1
ATOM 3597 C C . TYR B 2 5 ? 16.291 -12.922 34.331 1.00 39.52 6 TYR B C 1
ATOM 3598 O O . TYR B 2 5 ? 16.731 -13.588 35.291 1.00 43.14 6 TYR B O 1
ATOM 3607 N N . LEU B 2 6 ? 15.572 -13.443 33.332 1.00 39.49 7 LEU B N 1
ATOM 3608 C CA . LEU B 2 6 ? 15.194 -14.877 33.257 1.00 39.91 7 LEU B CA 1
ATOM 3609 C C . LEU B 2 6 ? 16.446 -15.731 33.012 1.00 42.30 7 LEU B C 1
ATOM 3610 O O . LEU B 2 6 ? 16.404 -16.938 33.342 1.00 39.64 7 LEU B O 1
ATOM 3615 N N . LEU B 2 7 ? 17.530 -15.152 32.487 1.00 42.36 8 LEU B N 1
ATOM 3616 C CA . LEU B 2 7 ? 18.809 -15.889 32.255 1.00 42.70 8 LEU B CA 1
ATOM 3617 C C . LEU B 2 7 ? 19.335 -16.467 33.576 1.00 44.32 8 LEU B C 1
ATOM 3618 O O . LEU B 2 7 ? 20.037 -17.498 33.541 1.00 47.30 8 LEU B O 1
ATOM 3623 N N . TYR B 2 8 ? 19.004 -15.827 34.694 1.00 45.15 9 TYR B N 1
ATOM 3624 C CA . TYR B 2 8 ? 19.483 -16.197 36.047 1.00 47.58 9 TYR B CA 1
ATOM 3625 C C . TYR B 2 8 ? 18.844 -17.511 36.510 1.00 46.19 9 TYR B C 1
ATOM 3626 O O . TYR B 2 8 ? 19.272 -18.022 37.561 1.00 47.72 9 TYR B O 1
ATOM 3635 N N . LEU B 2 9 ? 17.843 -18.018 35.782 1.00 43.25 10 LEU B N 1
ATOM 3636 C CA . LEU B 2 9 ? 17.117 -19.266 36.128 1.00 43.91 10 LEU B CA 1
ATOM 3637 C C . LEU B 2 9 ? 17.942 -20.471 35.679 1.00 47.56 10 LEU B C 1
ATOM 3638 O O . LEU B 2 9 ? 17.680 -21.562 36.196 1.00 47.35 10 LEU B O 1
ATOM 3643 N N . LYS B 2 10 ? 18.874 -20.279 34.740 1.00 49.95 11 LYS B N 1
ATOM 3644 C CA . LYS B 2 10 ? 19.715 -21.364 34.170 1.00 51.81 11 LYS B CA 1
ATOM 3645 C C . LYS B 2 10 ? 21.142 -21.245 34.723 1.00 52.41 11 LYS B C 1
ATOM 3646 O O . LYS B 2 10 ? 21.768 -20.193 34.631 1.00 53.16 11 LYS B O 1
#

Foldseek 3Di:
DPDVVPADADDAFDFDADAAFAAFFPDDAPFFDWQKDFADPVRPDDQQLVRQVVSVVSADWFDQKDFDFDQPPDDQVLQSVVVVQVVVVSVVQVPDPDRDSWDFGDCDPSNCRLFHDFDDPDCLPPFFFHAADPVLVVSLVLQLDFAQWFQDDDDPPPPQVVLLLVLLCVLCRRGSLSVLLQLLLQQLVQQLVCLVPPQATFIKAWRWGWTAGNVRTIMIITFFIKTWHHRPAPDQADKIKIKTKGKGLDDCVVPVNHQNQWTKMFTTWDFDQDPVGTDTGTIIITIGIHIDGNVLSVLSSVSVVLSVVLSVVLVVVQVVVCVVVVHRCSCCLSPVQPDWDQQDADVVGTDTGGVSSSSSSSSSLSSCCSSLPHPLCVQLVVLLVVVVVVLQCVLVVNSDDCPCVVVSSVSNSVSNGRRNSSSVVSVVSSSCSVVSND/DDDVVCVVVD

InterPro domains:
  IPR001009 Influenza RNA-dependent RNA polymerase subunit PA [PF00603] (21-714)
  IPR037534 Polymerase acidic protein [MF_04063] (1-716)
  IPR038372 Influenza RNA-dependent RNA polymerase subunit PA, endonuclease domain [G3DSA:3.40.91.90] (1-198)

Solvent-accessible surface area: 22047 Å² total; per-residue (Å²): 121,102,109,85,172,98,113,66,104,7,79,79,5,163,57,35,132,27,77,80,1,34,0,43,1,67,6,0,4,71,11,32,32,74,10,26,24,94,18,88,89,189,56,51,126,43,74,36,2,101,10,0,18,58,0,19,128,60,15,187,18,84,78,111,8,86,57,63,34,78,23,159,118,21,90,21,76,17,5,35,80,1,1,88,17,0,58,54,6,9,96,63,1,77,111,90,184,172,26,40,195,68,40,71,8,133,82,38,88,18,0,52,96,13,12,32,119,85,120,78,117,88,154,114,104,47,110,102,63,45,21,48,2,76,1,0,26,60,0,0,25,76,0,2,64,96,24,122,9,23,9,49,91,94,90,176,213,154,89,49,44,33,80,7,119,87,43,5,44,72,45,0,12,59,0,52,0,0,8,4,0,45,3,0,16,53,8,21,50,27,5,20,88,10,1,60,92,16,76,61,38,5,9,4,11,5,1,7,4,21,2,88,22,90,127,42,110,59,58,0,1,0,2,0,0,3,0,0,0,76,0,42,8,110,76,67,98,39,94,0,62,3,0,1,0,3,0,0,62,37,36,3,179,136,47,81,32,2,1,77,77,2,0,0,0,41,1,0,64,32,110,49,172,59,111,169,29,112,47,81,116,43,0,9,0,0,0,20,46,17,15,6,3,39,52,97,0,95,102,6,62,83,4,128,101,4,23,113,59,0,20,118,75,1,46,70,44,0,85,61,46,16,85,131,77,93,58,76,35,2,58,99,4,23,106,57,61,80,67,56,8,5,4,6,26,30,133,194,20,52,80,103,6,40,5,4,84,0,0,26,0,14,0,0,50,5,0,0,41,30,25,0,40,17,104,66,6,117,26,0,33,38,37,6,146,109,0,13,126,28,0,55,21,44,108,99,136,119,103,33,59,35,192,80,12,51,43,20,8,124,32,0,37,139,15,6,66,30,11,3,0,0,1,5,1,0,35,5,0,26,28,0,9,81,29,7,51,209,91,45,0,5,17,0,24,98,25,122

B-factor: mean 46.19, std 17.92, range [24.95, 127.72]

Sequence (448 aa):
SIEEPFLRTTPRPLRLPDDGPLCHQRRSKFLLMDALKLSIEDPSHEGEGIPLYDAIKCMKTFFGWKEPNIVKPHEKGINPNYLMAWKKQVLAELQDIENEEEKIPRTKNMKRTSQLKWALGENMAPEKSDEPEPRSSLASWVQNNEFNKACEEELTDSSSWIELDEIEHIASMRRNYFTAEVSHCRATEYIMKGVYYIINTALLLNASCAAMDDFQLIPMISKCRTKEGRRKTNLYGFIIKGRSHLRNDTDVVNFVSMEFSLTDPRLEPHKWEKYCVLEIGDMLLRTAIGQVSRPMFLYVRTTNGTSKIKMKKWGMEMRRCLLQSLQQIESSMIEEAESSVKEKDMTKEFFENKSETWPIGESPRGVEEGSIGKVCRTLLAKSVFNSLYASPQLEGFSAESRKLLLIVQQALRDNLEPGTFDLGGLYEAIEECLINDPWVLLNASWFNSFLTHALKDYNPYLLYLK

Radius of gyration: 24.08 Å; Cα contacts (8 Å, |Δi|>4): 770; chains: 2; bounding box: 50×68×67 Å

Secondary structure (DSSP, 8-state):
---GGGS--PPPPPPPPSSBP----SS-STT---EEEEPPTT-----HHHHHHHHHHT---EEEEEEEE--TTS-HHHHHHHHHHHHHHHHHHHTSSS--SS-BPP--HHHHHHH----PPP-----S--BPPTHHHHHHHHHHSBPSSB--PPPP--HHHHHHHHHHHHHHTTBHHHHHHHHHHHHHHHHHHHHHH-TTS-BEEEEEEEEE-TTS-EEEEEEEEEEE------STTPEEEEEEEEEE---TTS-GGGGTT-EEEEEEEEEEEETTEEEEEEEEEEEEEEEEEHHHHHHHHTTTHHHHHHHHHHHHHHHHHHHHTSS--HHHHHHH--S-EEEEEETTEEEEE-HHHHHHHHHHHHHHHHHT--HHHHHHHHHHHHHHHHHHHHHTT-----TTHHHHHHHHHTT-SS-HHHHHHHHHHHHHHHHHT-/-B-GGGGGG-

Nearest PDB structures (foldseek):
  7zpy-assembly1_A  TM=1.002E+00  e=6.240E-82  Influenza A virus (A/California/07/2009(H1N1))
  6syi-assembly1_A  TM=9.885E-01  e=2.074E-72  Influenza A virus (A/Wisconsin/629-D00036/2009(H1N1))
  7r0e-assembly1_A  TM=9.550E-01  e=1.349E-68  Influenza A virus (A/Zhejiang/DTID-ZJU01/2013(H7N9))
  8pnp-assembly1_A  TM=9.584E-01  e=4.069E-68  Influenza A virus (A/Zhejiang/DTID-ZJU01/2013(H7N9))
  5m3h-assembly1_A  TM=9.425E-01  e=1.096E-58  Influenza A virus